Protein AF-A0A3A4X3M4-F1 (afdb_monomer)

Nearest PDB structures (foldseek):
  7p0h-assembly2_B  TM=5.498E-01  e=1.836E-04  synthetic construct
  6gwd-assembly1_H  TM=6.880E-01  e=2.728E-02  synthetic construct
  6hwp-assembly1_A  TM=4.092E-01  e=2.040E-03  synthetic construct
  7q1e-assembly1_D  TM=5.743E-01  e=3.134E-02  synthetic construct
  8tk8-assembly1_A  TM=2.608E-01  e=1.334E+00  Homo sapiens

Solvent-accessible surface area (backbone atoms only — not comparable to full-atom values): 26147 Å² total; per-residue (Å²): 135,62,70,73,59,55,56,54,49,48,48,54,37,38,35,36,8,42,29,38,50,42,49,47,51,50,41,44,76,71,70,49,54,67,44,68,58,30,81,64,49,61,45,54,81,85,54,95,74,70,66,93,76,76,48,59,38,33,28,31,24,50,72,31,67,47,33,31,31,71,44,39,31,70,73,56,61,58,63,40,62,27,22,98,89,36,73,80,45,28,65,58,39,71,58,52,54,82,23,36,36,32,38,24,20,32,45,73,60,86,94,43,74,43,49,49,87,57,62,50,30,35,45,40,38,42,48,61,78,36,47,89,67,39,44,75,49,68,74,44,57,92,90,73,42,84,42,20,47,35,31,44,55,63,41,58,46,86,55,39,30,36,29,70,39,64,59,98,55,37,41,34,31,35,31,79,86,72,51,72,48,77,45,75,36,88,83,31,46,72,62,62,52,61,70,40,73,47,47,34,51,58,32,70,48,27,19,55,48,69,70,68,52,63,70,70,82,43,69,82,38,77,66,59,47,74,76,25,59,77,43,96,43,65,69,47,22,36,54,18,36,64,29,47,73,74,36,77,94,49,58,69,69,59,53,47,52,52,43,58,58,44,57,77,71,54,81,51,69,67,40,40,43,39,34,12,48,30,29,32,74,68,70,34,66,70,16,44,52,44,31,52,46,34,44,77,60,49,95,47,90,55,43,31,53,54,35,46,51,47,34,19,70,63,37,43,74,70,34,46,54,48,30,55,48,50,46,69,38,73,92,40,66,98,38,70,58,21,29,50,18,37,27,17,37,18,62,71,32,59,50,43,57,68,72,34,60,76,31,36,65,43,91,49,63,65,38,23,54,26,25,35,65,16,47,40,69,83,62,51,69,69,47,52,49,54,46,57,48,33,50,71,74,47,54,74,65,33,28,54,38,41,36,55,24,52,43,55,25,63,44,72,66,58,54,54,51,35,52,54,51,25,71,75,33,67,94,62,21,65,53,37,39,53,33,57,21,62,32,63,58,68,62,50,48,67,71,38,66,88,41,76,62,44,75,72,24,50,68,38,34,58,63,26,64,88,63,16,79,62,52,33,74,66,43,47,47,51,50,54,52,57,70,70,59,79,89,128

Secondary structure (DSSP, 8-state):
--HHHHHHHHHHHHHHHHHHHHHHHHHHHHT--EEESSTTTT-----SS----S---SEEETTT--EEEEEEESS--EEEEE-TT-GGGSTTTT--TT-EEEEEEEEEETTEEEE-S--EEEEHHHHHHTGGG-EEEEEPPTTT-S-EEEEE-EE--SS-EEEEEE-SSEEEEEETTS-EEEEE-TTPEE---TT-EE-TTT---EESS-PPB-GGGGTT----HHHHTT-SSHHHHHHHHHHGGG-TTS-HHHHHHHHHHHHTT---HHHHHHHHHHHHHTT-HHHHHHHHHHHHS-SSTTHHHHHHHHHHHH-SHHHHHHHHHHHH-GGGTTSTHHHHHHHIIIIISS--HHHHGGGTT-SSHHHHHHHHHH--TT--HHHHHHHHHHHHHS-HHHHHHHHHHHHHH--HHHHHHHHHHHHH-GGGTHHHHHHHHHS-HHHHHHHHTT-THHHHHHHHHTTSTTT-GGGSHHHHHHHHHHHT----

Sequence (488 aa):
MGYKVDTSFLRFLTMGAMGVKQTIAQLRGIGFIPIELERYCASNKIWSTKVKRLRLPDLLCVRTGVRIEVRAKTDLKIRMSHAERNPVRYWDAGLRSDDLIAFIACHNNGSMVCPAQTAMYFKVGDLQATFETAKLGPPKSASEGAERDLTWPCTVPKQDGVVLSVDGNRICTEFDSGRKQTYSLNGKIAYVSTGDRFTGLESIIAGTVPAPVRPATRLQNTWSPLDLLSSSIDIDRYAATKALPFYEAIPITDRISALESGLDIETDERVSLEMGASLARMNSARGFDTIISKIANPGIDFIPMEGVFILTEIADRQSLMELQRIATAREYFGNEIRPAAVWGIGKAGAKAYDSLIQFLDDHEDDVVLHAIAGFDTDTPNNVIGSLINLLVTGNDRQRGAVCEALRLIDNEYVINQLIQAAEQNPDNASWMIAALGQLSPNSVRNALQNNPLLSRVQPFFHMSKQENWLASDEKITDLRFLISQDII

Structure (mmCIF, N/CA/C/O backbone):
data_AF-A0A3A4X3M4-F1
#
_entry.id   AF-A0A3A4X3M4-F1
#
loop_
_atom_site.group_PDB
_atom_site.id
_atom_site.type_symbol
_atom_site.label_atom_id
_atom_site.label_alt_id
_atom_site.label_comp_id
_atom_site.label_asym_id
_atom_site.label_entity_id
_atom_site.label_seq_id
_atom_site.pdbx_PDB_ins_code
_atom_site.Cartn_x
_atom_site.Cartn_y
_atom_site.Cartn_z
_atom_site.occupancy
_atom_site.B_iso_or_equiv
_atom_site.auth_seq_id
_atom_site.auth_comp_id
_atom_site.auth_asym_id
_atom_site.auth_atom_id
_atom_site.pdbx_PDB_model_num
ATOM 1 N N . MET A 1 1 ? 0.907 24.758 9.704 1.00 33.69 1 MET A N 1
ATOM 2 C CA . MET A 1 1 ? 0.843 24.016 8.425 1.00 33.69 1 MET A CA 1
ATOM 3 C C . MET A 1 1 ? -0.506 24.304 7.793 1.00 33.69 1 MET A C 1
ATOM 5 O O . MET A 1 1 ? -1.495 24.313 8.510 1.00 33.69 1 MET A O 1
ATOM 9 N N . GLY A 1 2 ? -0.546 24.690 6.517 1.00 34.81 2 GLY A N 1
ATOM 10 C CA . GLY A 1 2 ? -1.798 25.060 5.855 1.00 34.81 2 GLY A CA 1
ATOM 11 C C . GLY A 1 2 ? -2.496 23.829 5.282 1.00 34.81 2 GLY A C 1
ATOM 12 O O . GLY A 1 2 ? -1.929 23.179 4.415 1.00 34.81 2 GLY A O 1
ATOM 13 N N . TYR A 1 3 ? -3.739 23.567 5.691 1.00 33.81 3 TYR A N 1
ATOM 14 C CA . TYR A 1 3 ? -4.531 22.384 5.310 1.00 33.81 3 TYR A CA 1
ATOM 15 C C . TYR A 1 3 ? -4.594 22.074 3.796 1.00 33.81 3 TYR A C 1
ATOM 17 O O . TYR A 1 3 ? -4.649 20.910 3.408 1.00 33.81 3 TYR A O 1
ATOM 25 N N . LYS A 1 4 ? -4.533 23.084 2.909 1.00 36.47 4 LYS A N 1
ATOM 26 C CA . LYS A 1 4 ? -4.473 22.868 1.442 1.00 36.47 4 LYS A CA 1
ATOM 27 C C . LYS A 1 4 ? -3.204 22.122 0.992 1.00 36.47 4 LYS A C 1
ATOM 29 O O . LYS A 1 4 ? -3.226 21.409 -0.015 1.00 36.47 4 LYS A O 1
ATOM 34 N N . VAL A 1 5 ? -2.103 22.282 1.725 1.00 48.50 5 VAL A N 1
ATOM 35 C CA . VAL A 1 5 ? -0.829 21.594 1.468 1.00 48.50 5 VAL A CA 1
ATOM 36 C C . VAL A 1 5 ? -0.945 20.110 1.842 1.00 48.50 5 VAL A C 1
ATOM 38 O O . VAL A 1 5 ? -0.447 19.259 1.113 1.00 48.50 5 VAL A O 1
ATOM 41 N N . ASP A 1 6 ? -1.718 19.780 2.878 1.00 58.88 6 ASP A N 1
ATOM 42 C CA . ASP A 1 6 ? -1.860 18.403 3.369 1.00 58.88 6 ASP A CA 1
ATOM 43 C C . ASP A 1 6 ? -2.756 17.544 2.455 1.00 58.88 6 ASP A C 1
ATOM 45 O O . ASP A 1 6 ? -2.423 16.397 2.149 1.00 58.88 6 ASP A O 1
ATOM 49 N N . THR A 1 7 ? -3.851 18.102 1.918 1.00 64.88 7 THR A N 1
ATOM 50 C CA . THR A 1 7 ? -4.727 17.374 0.974 1.00 64.88 7 THR A CA 1
ATOM 51 C C . THR A 1 7 ? -4.048 17.127 -0.376 1.00 64.88 7 THR A C 1
ATOM 53 O O . THR A 1 7 ? -4.194 16.057 -0.970 1.00 64.88 7 THR A O 1
ATOM 56 N N . SER A 1 8 ? -3.286 18.105 -0.877 1.00 68.12 8 SER A N 1
ATOM 57 C CA . SER A 1 8 ? -2.529 17.947 -2.127 1.00 68.12 8 SER A CA 1
ATOM 58 C C . SER A 1 8 ? -1.375 16.953 -1.970 1.00 68.12 8 SER A C 1
ATOM 60 O O . SER A 1 8 ? -1.168 16.122 -2.857 1.00 68.12 8 SER A O 1
ATOM 62 N N . PHE A 1 9 ? -0.699 16.952 -0.819 1.00 75.38 9 PHE A N 1
ATOM 63 C CA . PHE A 1 9 ? 0.318 15.956 -0.493 1.00 75.38 9 PHE A CA 1
ATOM 64 C C . PHE A 1 9 ? -0.254 14.532 -0.410 1.00 75.38 9 PHE A C 1
ATOM 66 O O . PHE A 1 9 ? 0.247 13.629 -1.088 1.00 75.38 9 PHE A O 1
ATOM 73 N N . LEU A 1 10 ? -1.356 14.330 0.324 1.00 79.00 10 LEU A N 1
ATOM 74 C CA . LEU A 1 10 ? -2.034 13.029 0.395 1.00 79.00 10 LEU A CA 1
ATOM 75 C C . LEU A 1 10 ? -2.474 12.538 -0.991 1.00 79.00 10 LEU A C 1
ATOM 77 O O . LEU A 1 10 ? -2.377 11.346 -1.297 1.00 79.00 10 LEU A O 1
ATOM 81 N N . ARG A 1 11 ? -2.911 13.448 -1.866 1.00 81.56 11 ARG A N 1
ATOM 82 C CA . ARG A 1 11 ? -3.250 13.123 -3.256 1.00 81.56 11 ARG A CA 1
ATOM 83 C C . ARG A 1 11 ? -2.039 12.614 -4.039 1.00 81.56 11 ARG A C 1
ATOM 85 O O . ARG A 1 11 ? -2.176 11.637 -4.773 1.00 81.56 11 ARG A O 1
ATOM 92 N N . PHE A 1 12 ? -0.863 13.228 -3.888 1.00 83.56 12 PHE A N 1
ATOM 93 C CA . PHE A 1 12 ? 0.361 12.748 -4.543 1.00 83.56 12 PHE A CA 1
ATOM 94 C C . PHE A 1 12 ? 0.755 11.346 -4.074 1.00 83.56 12 PHE A C 1
ATOM 96 O O . PHE A 1 12 ? 1.090 10.501 -4.906 1.00 83.56 12 PHE A O 1
ATOM 103 N N . LEU A 1 13 ? 0.653 11.074 -2.772 1.00 84.62 13 LEU A N 1
ATOM 104 C CA . LEU A 1 13 ? 0.897 9.737 -2.223 1.00 84.62 13 LEU A CA 1
ATOM 105 C C . LEU A 1 13 ? -0.129 8.721 -2.721 1.00 84.62 13 LEU A C 1
ATOM 107 O O . LEU A 1 13 ? 0.235 7.622 -3.129 1.00 84.62 13 LEU A O 1
ATOM 111 N N . THR A 1 14 ? -1.401 9.115 -2.771 1.00 88.81 14 THR A N 1
ATOM 112 C CA . THR A 1 14 ? -2.480 8.277 -3.307 1.00 88.81 14 THR A CA 1
ATOM 113 C C . THR A 1 14 ? -2.244 7.943 -4.779 1.00 88.81 14 THR A C 1
ATOM 115 O O . THR A 1 14 ? -2.437 6.799 -5.173 1.00 88.81 14 THR A O 1
ATOM 118 N N . MET A 1 15 ? -1.749 8.885 -5.590 1.00 90.75 15 MET A N 1
ATOM 119 C CA . MET A 1 15 ? -1.338 8.596 -6.971 1.00 90.75 15 MET A CA 1
ATOM 120 C C . MET A 1 15 ? -0.221 7.565 -7.055 1.00 90.75 15 MET A C 1
ATOM 122 O O . MET A 1 15 ? -0.344 6.638 -7.853 1.00 90.75 15 MET A O 1
ATOM 126 N N . GLY A 1 16 ? 0.826 7.698 -6.238 1.00 92.19 16 GLY A N 1
ATOM 127 C CA . GLY A 1 16 ? 1.895 6.699 -6.153 1.00 92.19 16 GLY A CA 1
ATOM 128 C C . GLY A 1 16 ? 1.342 5.314 -5.819 1.00 92.19 16 GLY A C 1
ATOM 129 O O . GLY A 1 16 ? 1.509 4.377 -6.597 1.00 92.19 16 GLY A O 1
ATOM 130 N N . ALA A 1 17 ? 0.587 5.227 -4.724 1.00 92.94 17 ALA A N 1
ATOM 131 C CA . ALA A 1 17 ? -0.014 3.992 -4.238 1.00 92.94 17 ALA A CA 1
ATOM 132 C C . ALA A 1 17 ? -0.924 3.322 -5.281 1.00 92.94 17 ALA A C 1
ATOM 134 O O . ALA A 1 17 ? -0.808 2.125 -5.541 1.00 92.94 17 ALA A O 1
ATOM 135 N N . MET A 1 18 ? -1.812 4.089 -5.921 1.00 94.94 18 MET A N 1
ATOM 136 C CA . MET A 1 18 ? -2.719 3.563 -6.944 1.00 94.94 18 MET A CA 1
ATOM 137 C C . MET A 1 18 ? -1.974 3.111 -8.203 1.00 94.94 18 MET A C 1
ATOM 139 O O . MET A 1 18 ? -2.304 2.063 -8.759 1.00 94.94 18 MET A O 1
ATOM 143 N N . GLY A 1 19 ? -0.940 3.845 -8.623 1.00 96.38 19 GLY A N 1
ATOM 144 C CA . GLY A 1 19 ? -0.091 3.430 -9.738 1.00 96.38 19 GLY A CA 1
ATOM 145 C C . GLY A 1 19 ? 0.652 2.122 -9.457 1.00 96.38 19 GLY A C 1
ATOM 146 O O . GLY A 1 19 ? 0.715 1.255 -10.331 1.00 96.38 19 GLY A O 1
ATOM 147 N N . VAL A 1 20 ? 1.149 1.934 -8.229 1.00 97.62 20 VAL A N 1
ATOM 148 C CA . VAL A 1 20 ? 1.769 0.672 -7.792 1.00 97.62 20 VAL A CA 1
ATOM 149 C C . VAL A 1 20 ? 0.753 -0.472 -7.824 1.00 97.62 20 VAL A C 1
ATOM 151 O O . VAL A 1 20 ? 1.032 -1.506 -8.432 1.00 97.62 20 VAL A O 1
ATOM 154 N N . LYS A 1 21 ? -0.448 -0.285 -7.254 1.00 97.31 21 LYS A N 1
ATOM 155 C CA . LYS A 1 21 ? -1.518 -1.306 -7.273 1.00 97.31 21 LYS A CA 1
ATOM 156 C C . LYS A 1 21 ? -1.883 -1.735 -8.692 1.00 97.31 21 LYS A C 1
ATOM 158 O O . LYS A 1 21 ? -1.986 -2.931 -8.963 1.00 97.31 21 LYS A O 1
ATOM 163 N N . GLN A 1 22 ? -2.036 -0.776 -9.601 1.00 97.81 22 GLN A N 1
ATOM 164 C CA . GLN A 1 22 ? -2.358 -1.069 -10.994 1.00 97.81 22 GLN A CA 1
ATOM 165 C C . GLN A 1 22 ? -1.202 -1.766 -11.719 1.00 97.81 22 GLN A C 1
ATOM 167 O O . GLN A 1 22 ? -1.428 -2.721 -12.459 1.00 97.81 22 GLN A O 1
ATOM 172 N N . THR A 1 23 ? 0.043 -1.363 -11.455 1.00 98.38 23 THR A N 1
ATOM 173 C CA . THR A 1 23 ? 1.233 -2.032 -12.005 1.00 98.38 23 THR A CA 1
ATOM 174 C C . THR A 1 23 ? 1.327 -3.482 -11.515 1.00 98.38 23 THR A C 1
ATOM 176 O O . THR A 1 23 ? 1.588 -4.383 -12.312 1.00 98.38 23 THR A O 1
ATOM 179 N N . ILE A 1 24 ? 1.050 -3.740 -10.231 1.00 98.44 24 ILE A N 1
ATOM 180 C CA . ILE A 1 24 ? 0.940 -5.098 -9.673 1.00 98.44 24 ILE A CA 1
ATOM 181 C C . ILE A 1 24 ? -0.137 -5.901 -10.414 1.00 98.44 24 ILE A C 1
ATOM 183 O O . ILE A 1 24 ? 0.122 -7.038 -10.811 1.00 98.44 24 ILE A O 1
ATOM 187 N N . ALA A 1 25 ? -1.328 -5.326 -10.617 1.00 98.19 25 ALA A N 1
ATOM 188 C CA . ALA A 1 25 ? -2.427 -5.990 -11.317 1.00 98.19 25 ALA A CA 1
ATOM 189 C C . ALA A 1 25 ? -2.052 -6.344 -12.767 1.00 98.19 25 ALA A C 1
ATOM 191 O O . ALA A 1 25 ? -2.249 -7.485 -13.188 1.00 98.19 25 ALA A O 1
ATOM 192 N N . GLN A 1 26 ? -1.428 -5.413 -13.494 1.00 97.75 26 GLN A N 1
ATOM 193 C CA . GLN A 1 26 ? -0.930 -5.633 -14.853 1.00 97.75 26 GLN A CA 1
ATOM 194 C C . GLN A 1 26 ? 0.111 -6.762 -14.905 1.00 97.75 26 GLN A C 1
ATOM 196 O O . GLN A 1 26 ? 0.003 -7.668 -15.730 1.00 97.75 26 GLN A O 1
ATOM 201 N N . LEU A 1 27 ? 1.105 -6.743 -14.012 1.00 98.25 27 LEU A N 1
ATOM 202 C CA . LEU A 1 27 ? 2.156 -7.764 -13.954 1.00 98.25 27 LEU A CA 1
ATOM 203 C C . LEU A 1 27 ? 1.594 -9.153 -13.624 1.00 98.25 27 LEU A C 1
ATOM 205 O O . LEU A 1 27 ? 1.989 -10.134 -14.258 1.00 98.25 27 LEU A O 1
ATOM 209 N N . ARG A 1 28 ? 0.642 -9.242 -12.686 1.00 98.00 28 ARG A N 1
ATOM 210 C CA . ARG A 1 28 ? -0.073 -10.493 -12.380 1.00 98.00 28 ARG A CA 1
ATOM 211 C C . ARG A 1 28 ? -0.850 -11.005 -13.590 1.00 98.00 28 ARG A C 1
ATOM 213 O O . ARG A 1 28 ? -0.758 -12.189 -13.893 1.00 98.00 28 ARG A O 1
ATOM 220 N N . GLY A 1 29 ? -1.532 -10.118 -14.318 1.00 97.69 29 GLY A N 1
ATOM 221 C CA . GLY A 1 29 ? -2.231 -10.464 -15.561 1.00 97.69 29 GLY A CA 1
ATOM 222 C C . GLY A 1 29 ? -1.311 -11.016 -16.659 1.00 97.69 29 GLY A C 1
ATOM 223 O O . GLY A 1 29 ? -1.751 -11.813 -17.480 1.00 97.69 29 GLY A O 1
ATOM 224 N N . ILE A 1 30 ? -0.027 -10.641 -16.651 1.00 97.19 30 ILE A N 1
ATOM 225 C CA . ILE A 1 30 ? 1.003 -11.163 -17.568 1.00 97.19 30 ILE A CA 1
ATOM 226 C C . ILE A 1 30 ? 1.584 -12.509 -17.083 1.00 97.19 30 ILE A C 1
ATOM 228 O O . ILE A 1 30 ? 2.144 -13.253 -17.885 1.00 97.19 30 ILE A O 1
ATOM 232 N N . GLY A 1 31 ? 1.450 -12.846 -15.796 1.00 97.44 31 GLY A N 1
ATOM 233 C CA . GLY A 1 31 ? 1.959 -14.090 -15.201 1.00 97.44 31 GLY A CA 1
ATOM 234 C C . GLY A 1 31 ? 3.137 -13.917 -14.234 1.00 97.44 31 GLY A C 1
ATOM 235 O O . GLY A 1 31 ? 3.741 -14.909 -13.820 1.00 97.44 31 GLY A O 1
ATOM 236 N N . PHE A 1 32 ? 3.483 -12.683 -13.854 1.00 97.94 32 PHE A N 1
ATOM 237 C CA . PHE A 1 32 ? 4.465 -12.435 -12.795 1.00 97.94 32 PHE A CA 1
ATOM 238 C C . PHE A 1 32 ? 3.869 -12.635 -11.396 1.00 97.94 32 PHE A C 1
ATOM 240 O O . PHE A 1 32 ? 2.664 -12.514 -11.181 1.00 97.94 32 PHE A O 1
ATOM 247 N N . ILE A 1 33 ? 4.755 -12.839 -10.418 1.00 96.75 33 ILE A N 1
ATOM 248 C CA . ILE A 1 33 ? 4.436 -12.827 -8.984 1.00 96.75 33 ILE A CA 1
ATOM 249 C C . ILE A 1 33 ? 5.154 -11.625 -8.350 1.00 96.75 33 ILE A C 1
ATOM 251 O O . ILE A 1 33 ? 6.277 -11.775 -7.860 1.00 96.75 33 ILE A O 1
ATOM 255 N N . PRO A 1 34 ? 4.580 -10.410 -8.442 1.00 97.94 34 PRO A N 1
ATOM 256 C CA . PRO A 1 34 ? 5.159 -9.223 -7.832 1.00 97.94 34 PRO A CA 1
ATOM 257 C C . PRO A 1 34 ? 4.868 -9.173 -6.327 1.00 97.94 34 PRO A C 1
ATOM 259 O O . PRO A 1 34 ? 3.741 -9.428 -5.890 1.00 97.94 34 PRO A O 1
ATOM 262 N N . ILE A 1 35 ? 5.878 -8.769 -5.564 1.00 97.50 35 ILE A N 1
ATOM 263 C CA . ILE A 1 35 ? 5.780 -8.358 -4.162 1.00 97.50 35 ILE A CA 1
ATOM 264 C C . ILE A 1 35 ? 6.291 -6.922 -4.017 1.00 97.50 35 ILE A C 1
ATOM 266 O O . ILE A 1 35 ? 7.082 -6.453 -4.839 1.00 97.50 35 ILE A O 1
ATOM 270 N N . GLU A 1 36 ? 5.855 -6.228 -2.969 1.00 96.75 36 GLU A N 1
ATOM 271 C CA . GLU A 1 36 ? 6.432 -4.937 -2.602 1.00 96.75 36 GLU A CA 1
ATOM 272 C C . GLU A 1 36 ? 7.867 -5.142 -2.110 1.00 96.75 36 GLU A C 1
ATOM 274 O O . GLU A 1 36 ? 8.101 -5.738 -1.053 1.00 96.75 36 GLU A O 1
ATOM 279 N N . LEU A 1 37 ? 8.841 -4.644 -2.867 1.00 95.94 37 LEU A N 1
ATOM 280 C CA . LEU A 1 37 ? 10.221 -4.599 -2.413 1.00 95.94 37 LEU A CA 1
ATOM 281 C C . LEU A 1 37 ? 10.367 -3.464 -1.399 1.00 95.94 37 LEU A C 1
ATOM 283 O O . LEU A 1 37 ? 10.745 -3.716 -0.252 1.00 95.94 37 LEU A O 1
ATOM 287 N N . GLU A 1 38 ? 9.940 -2.251 -1.752 1.00 92.75 38 GLU A N 1
ATOM 288 C CA . GLU A 1 38 ? 9.748 -1.187 -0.771 1.00 92.75 38 GLU A CA 1
ATOM 289 C C . GLU A 1 38 ? 8.422 -1.378 -0.024 1.00 92.75 38 GLU A C 1
ATOM 291 O O . GLU A 1 38 ? 7.334 -1.266 -0.586 1.00 92.75 38 GLU A O 1
ATOM 296 N N . ARG A 1 39 ? 8.528 -1.664 1.275 1.00 91.62 39 ARG A N 1
ATOM 29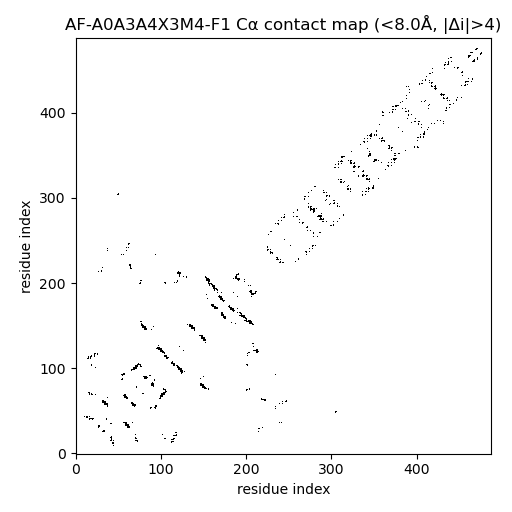7 C CA . ARG A 1 39 ? 7.400 -1.937 2.167 1.00 91.62 39 ARG A CA 1
ATOM 298 C C . ARG A 1 39 ? 6.361 -0.811 2.147 1.00 91.62 39 ARG A C 1
ATOM 300 O O . ARG A 1 39 ? 6.690 0.335 2.466 1.00 91.62 39 ARG A O 1
ATOM 307 N N . TYR A 1 40 ? 5.105 -1.142 1.866 1.00 89.75 40 TYR A N 1
ATOM 308 C CA . TYR A 1 40 ? 3.969 -0.228 1.730 1.00 89.75 40 TYR A CA 1
ATOM 309 C C . TYR A 1 40 ? 4.098 0.816 0.613 1.00 89.75 40 TYR A C 1
ATOM 311 O O . TYR A 1 40 ? 3.522 1.901 0.726 1.00 89.75 40 TYR A O 1
ATOM 319 N N . CYS A 1 41 ? 4.808 0.514 -0.478 1.00 91.38 41 CYS A N 1
ATOM 320 C CA . CYS A 1 41 ? 4.799 1.373 -1.669 1.00 91.38 41 CYS A CA 1
ATOM 321 C C . CYS A 1 41 ? 3.398 1.495 -2.309 1.00 91.38 41 CYS A C 1
ATOM 323 O O . CYS A 1 41 ? 3.110 2.507 -2.950 1.00 91.38 41 CYS A O 1
ATOM 325 N N . ALA A 1 42 ? 2.487 0.541 -2.074 1.00 92.31 42 ALA A N 1
ATOM 326 C CA . ALA A 1 42 ? 1.079 0.616 -2.472 1.00 92.31 42 ALA A CA 1
ATOM 327 C C . ALA A 1 42 ? 0.155 1.254 -1.409 1.00 92.31 42 ALA A C 1
ATOM 329 O O . ALA A 1 42 ? -1.073 1.192 -1.547 1.00 92.31 42 ALA A O 1
ATOM 330 N N . SER A 1 43 ? 0.700 1.859 -0.348 1.00 90.00 43 SER A N 1
ATOM 331 C CA . SER A 1 43 ? -0.069 2.554 0.693 1.00 90.00 43 SER A CA 1
ATOM 332 C C . SER A 1 43 ? 0.079 4.069 0.589 1.00 90.00 43 SER A C 1
ATOM 334 O O . SER A 1 43 ? 1.141 4.588 0.257 1.00 90.00 43 SER A O 1
ATOM 336 N N . ASN A 1 44 ? -0.988 4.795 0.920 1.00 86.19 44 ASN A N 1
ATOM 337 C CA . ASN A 1 44 ? -0.980 6.252 1.060 1.00 86.19 44 ASN A CA 1
ATOM 338 C C . ASN A 1 44 ? -0.997 6.706 2.531 1.00 86.19 44 ASN A C 1
ATOM 340 O O . ASN A 1 44 ? -1.147 7.900 2.796 1.00 86.19 44 ASN A O 1
ATOM 344 N N . LYS A 1 45 ? -0.852 5.775 3.487 1.00 86.19 45 LYS A N 1
ATOM 345 C CA . LYS A 1 45 ? -0.755 6.099 4.912 1.00 86.19 45 LYS A CA 1
ATOM 346 C C . LYS A 1 45 ? 0.568 6.816 5.190 1.00 86.19 45 LYS A C 1
ATOM 348 O O . LYS A 1 45 ? 1.642 6.291 4.904 1.00 86.19 45 LYS A O 1
ATOM 353 N N . ILE A 1 46 ? 0.465 8.014 5.758 1.00 81.38 46 ILE A N 1
ATOM 354 C CA . ILE A 1 46 ? 1.604 8.835 6.168 1.00 81.38 46 ILE A CA 1
ATOM 355 C C . ILE A 1 46 ? 1.978 8.468 7.600 1.00 81.38 46 ILE A C 1
ATOM 357 O O . ILE A 1 46 ? 1.098 8.388 8.459 1.00 81.38 46 ILE A O 1
ATOM 361 N N . TRP A 1 47 ? 3.277 8.292 7.822 1.00 83.69 47 TRP A N 1
ATOM 362 C CA . TRP A 1 47 ? 3.887 8.201 9.140 1.00 83.69 47 TRP A CA 1
ATOM 363 C C . TRP A 1 47 ? 5.043 9.196 9.194 1.00 83.69 47 TRP A C 1
ATOM 365 O O . TRP A 1 47 ? 5.852 9.244 8.263 1.00 83.69 47 TRP A O 1
ATOM 375 N N . SER A 1 48 ? 5.124 9.990 10.254 1.00 77.94 48 SER A N 1
ATOM 376 C CA . SER A 1 48 ? 6.189 10.985 10.438 1.00 77.94 48 SER A CA 1
ATOM 377 C C . SER A 1 48 ? 7.578 10.344 10.579 1.00 77.94 48 SER A C 1
ATOM 379 O O . SER A 1 48 ? 8.575 10.871 10.082 1.00 77.94 48 SER A O 1
ATOM 381 N N . THR A 1 49 ? 7.628 9.168 11.201 1.00 76.88 49 THR A N 1
ATOM 382 C CA . THR A 1 49 ? 8.840 8.393 11.493 1.00 76.88 49 THR A CA 1
ATOM 383 C C . THR A 1 49 ? 9.254 7.480 10.336 1.00 76.88 49 THR A C 1
ATOM 385 O O . THR A 1 49 ? 10.436 7.148 10.199 1.00 76.88 49 THR A O 1
ATOM 388 N N . LYS A 1 50 ? 8.322 7.125 9.436 1.00 74.25 50 LYS A N 1
ATOM 389 C CA . LYS A 1 50 ? 8.626 6.333 8.236 1.00 74.25 50 LYS A CA 1
ATOM 390 C C . LYS A 1 50 ? 9.173 7.223 7.122 1.00 74.25 50 LYS A C 1
ATOM 392 O O . LYS A 1 50 ? 8.441 7.753 6.288 1.00 74.25 50 LYS A O 1
ATOM 397 N N . VAL A 1 51 ? 10.494 7.330 7.055 1.00 63.84 51 VAL A N 1
ATOM 398 C CA . VAL A 1 51 ? 11.183 8.053 5.977 1.00 63.84 51 VAL A CA 1
ATOM 399 C C . VAL A 1 51 ? 11.774 7.061 4.975 1.00 63.84 51 VAL A C 1
ATOM 401 O O . VAL A 1 51 ? 12.444 6.110 5.368 1.00 63.84 51 VAL A O 1
ATOM 404 N N . LYS A 1 52 ? 11.614 7.304 3.664 1.00 65.25 52 LYS A N 1
ATOM 405 C CA . LYS A 1 52 ? 12.332 6.543 2.622 1.00 65.25 52 LYS A CA 1
ATOM 406 C C . LYS A 1 52 ? 13.851 6.760 2.768 1.00 65.25 52 LYS A C 1
ATOM 408 O O . LYS A 1 52 ? 14.347 7.835 2.402 1.00 65.25 52 LYS A O 1
ATOM 413 N N . ARG A 1 53 ? 14.571 5.780 3.340 1.00 66.69 53 ARG A N 1
ATOM 414 C CA . ARG A 1 53 ? 16.030 5.834 3.610 1.00 66.69 53 ARG A CA 1
ATOM 415 C C . ARG A 1 53 ? 16.871 5.117 2.553 1.00 66.69 53 ARG A C 1
ATOM 417 O O . ARG A 1 53 ? 17.727 5.747 1.946 1.00 66.69 53 ARG A O 1
ATOM 424 N N . LEU A 1 54 ? 16.601 3.833 2.314 1.00 65.38 54 LEU A N 1
ATOM 425 C CA . LEU A 1 54 ? 17.196 3.080 1.205 1.00 65.38 54 LEU A CA 1
ATOM 426 C C . LEU A 1 54 ? 16.354 3.354 -0.041 1.00 65.38 54 LEU A C 1
ATOM 428 O O . LEU A 1 54 ? 15.136 3.161 0.002 1.00 65.38 54 LEU A O 1
ATOM 432 N N . ARG A 1 55 ? 16.976 3.818 -1.125 1.00 79.56 55 ARG A N 1
ATOM 433 C CA . ARG A 1 55 ? 16.279 4.005 -2.397 1.00 79.56 55 ARG A CA 1
ATOM 434 C C . ARG A 1 55 ? 16.169 2.643 -3.074 1.00 79.56 55 ARG A C 1
ATOM 436 O O . ARG A 1 55 ? 17.116 2.156 -3.677 1.00 79.56 55 ARG A O 1
ATOM 443 N N . LEU A 1 56 ? 15.038 1.996 -2.839 1.00 89.12 56 LEU A N 1
ATOM 444 C CA . LEU A 1 56 ? 14.698 0.687 -3.372 1.00 89.12 56 LEU A CA 1
ATOM 445 C C . LEU A 1 56 ? 13.753 0.863 -4.559 1.00 89.12 56 LEU A C 1
ATOM 447 O O . LEU A 1 56 ? 12.939 1.783 -4.518 1.00 89.12 56 LEU A O 1
ATOM 451 N N . PRO A 1 57 ? 13.806 -0.027 -5.561 1.00 95.06 57 PRO A N 1
ATOM 452 C CA . PRO A 1 57 ? 12.670 -0.216 -6.448 1.00 95.06 57 PRO A CA 1
ATOM 453 C C . PRO A 1 57 ? 11.413 -0.540 -5.629 1.00 95.06 57 PRO A C 1
ATOM 455 O O . PRO A 1 57 ? 11.488 -1.302 -4.661 1.00 95.06 57 PRO A O 1
ATOM 458 N N . ASP A 1 58 ? 10.263 -0.015 -6.040 1.00 96.62 58 ASP A N 1
ATOM 459 C CA . ASP A 1 58 ? 8.982 -0.309 -5.386 1.00 96.62 58 ASP A CA 1
ATOM 460 C C . ASP A 1 58 ? 8.657 -1.820 -5.366 1.00 96.62 58 ASP A C 1
ATOM 462 O O . ASP A 1 58 ? 8.225 -2.352 -4.342 1.00 96.62 58 ASP A O 1
ATOM 466 N N . LEU A 1 59 ? 8.890 -2.540 -6.471 1.00 98.31 59 LEU A N 1
ATOM 467 C CA . LEU A 1 59 ? 8.445 -3.927 -6.667 1.00 98.31 59 LEU A CA 1
ATOM 468 C C . LEU A 1 59 ? 9.586 -4.899 -6.994 1.00 98.31 59 LEU A C 1
ATOM 470 O O . LEU A 1 59 ? 10.566 -4.539 -7.648 1.00 98.31 59 LEU A O 1
ATOM 474 N N . LEU A 1 60 ? 9.388 -6.170 -6.632 1.00 98.38 60 LEU A N 1
ATOM 475 C CA . LEU A 1 60 ? 10.210 -7.313 -7.041 1.00 98.38 60 LEU A CA 1
ATOM 476 C C . LEU A 1 60 ? 9.323 -8.441 -7.580 1.00 98.38 60 LEU A C 1
ATOM 478 O O . LEU A 1 60 ? 8.399 -8.893 -6.909 1.00 98.38 60 LEU A O 1
ATOM 482 N N . CYS A 1 61 ? 9.623 -8.937 -8.778 1.00 98.19 61 CYS A N 1
ATOM 483 C CA . CYS A 1 61 ? 9.000 -10.132 -9.339 1.00 98.19 61 CYS A CA 1
ATOM 484 C C . CYS A 1 61 ? 9.765 -11.379 -8.884 1.00 98.19 61 CYS A C 1
ATOM 486 O O . CYS A 1 61 ? 10.832 -11.688 -9.414 1.00 98.19 61 CYS A O 1
ATOM 488 N N . VAL A 1 62 ? 9.202 -12.113 -7.922 1.00 97.06 62 VAL A N 1
ATOM 489 C CA . VAL A 1 62 ? 9.888 -13.178 -7.167 1.00 97.06 62 VAL A CA 1
ATOM 490 C C . VAL A 1 62 ? 10.532 -14.231 -8.069 1.00 97.06 62 VAL A C 1
ATOM 492 O O . VAL A 1 62 ? 11.686 -14.588 -7.866 1.00 97.06 62 VAL A O 1
ATOM 495 N N . ARG A 1 63 ? 9.822 -14.712 -9.095 1.00 94.69 63 ARG A N 1
ATOM 496 C CA . ARG A 1 63 ? 10.314 -15.798 -9.963 1.00 94.69 63 ARG A CA 1
ATOM 497 C C . ARG A 1 63 ? 11.458 -15.385 -10.888 1.00 94.69 63 ARG A C 1
ATOM 499 O O . ARG A 1 63 ? 12.274 -16.224 -11.239 1.00 94.69 63 ARG A O 1
ATOM 506 N N . THR A 1 64 ? 11.501 -14.119 -11.291 1.00 96.56 64 THR A N 1
ATOM 507 C CA . THR A 1 64 ? 12.374 -13.648 -12.377 1.00 96.56 64 THR A CA 1
ATOM 508 C C . THR A 1 64 ? 13.476 -12.705 -11.910 1.00 96.56 64 THR A C 1
ATOM 510 O O . THR A 1 64 ? 14.372 -12.388 -12.689 1.00 96.56 64 THR A O 1
ATOM 513 N N . GLY A 1 65 ? 13.390 -12.204 -10.675 1.00 96.69 65 GLY A N 1
ATOM 514 C CA . GLY A 1 65 ? 14.340 -11.244 -10.112 1.00 96.69 65 GLY A CA 1
ATOM 515 C C . GLY A 1 65 ? 14.199 -9.830 -10.666 1.00 96.69 65 GLY A C 1
ATOM 516 O O . GLY A 1 65 ? 14.981 -8.952 -10.310 1.00 96.69 65 GLY A O 1
ATOM 517 N N . VAL A 1 66 ? 13.209 -9.587 -11.532 1.00 97.56 66 VAL A N 1
ATOM 518 C CA . VAL A 1 66 ? 12.970 -8.270 -12.130 1.00 97.56 66 VAL A CA 1
ATOM 519 C C . VAL A 1 66 ? 12.480 -7.314 -11.052 1.00 97.56 66 VAL A C 1
ATOM 521 O O . VAL A 1 66 ? 11.443 -7.559 -10.430 1.00 97.56 66 VAL A O 1
ATOM 524 N N . ARG A 1 67 ? 13.199 -6.207 -10.862 1.00 98.06 67 ARG A N 1
ATOM 525 C CA . ARG A 1 67 ? 12.800 -5.126 -9.958 1.00 98.06 67 ARG A CA 1
ATOM 526 C C . ARG A 1 67 ? 12.239 -3.961 -10.753 1.00 98.06 67 ARG A C 1
ATOM 528 O O . ARG A 1 67 ? 12.670 -3.710 -11.882 1.00 98.06 67 ARG A O 1
ATOM 535 N N . ILE A 1 68 ? 11.240 -3.296 -10.187 1.00 98.38 68 ILE A N 1
ATOM 536 C CA . ILE A 1 68 ? 10.468 -2.281 -10.900 1.00 98.38 68 ILE A CA 1
ATOM 537 C C . ILE A 1 68 ? 10.237 -1.083 -9.988 1.00 98.38 68 ILE A C 1
ATOM 539 O O . ILE A 1 68 ? 9.652 -1.230 -8.919 1.00 98.38 68 ILE A O 1
ATOM 543 N N . GLU A 1 69 ? 10.660 0.094 -10.437 1.00 97.62 69 GLU A N 1
ATOM 544 C CA . GLU A 1 69 ? 10.288 1.375 -9.832 1.00 97.62 69 GLU A CA 1
ATOM 545 C C . GLU A 1 69 ? 9.033 1.917 -10.516 1.00 97.62 69 GLU A C 1
ATOM 547 O O . GLU A 1 69 ? 8.973 1.974 -11.748 1.00 97.62 69 GLU A O 1
ATOM 552 N N . VAL A 1 70 ? 8.036 2.357 -9.751 1.00 97.44 70 VAL A N 1
ATOM 553 C CA . VAL A 1 70 ? 6.781 2.874 -10.303 1.00 97.44 70 VAL A CA 1
ATOM 554 C C . VAL A 1 70 ? 6.757 4.401 -10.245 1.00 97.44 70 VAL A C 1
ATOM 556 O O . VAL A 1 70 ? 7.057 5.057 -9.245 1.00 97.44 70 VAL A O 1
ATOM 559 N N . ARG A 1 71 ? 6.374 5.013 -11.365 1.00 96.56 71 ARG A N 1
ATOM 560 C CA . ARG A 1 71 ? 6.256 6.463 -11.529 1.00 96.56 71 ARG A CA 1
ATOM 561 C C . ARG A 1 71 ? 4.859 6.818 -12.007 1.00 96.56 71 ARG A C 1
ATOM 563 O O . ARG A 1 71 ? 4.574 6.843 -13.200 1.00 96.56 71 ARG A O 1
ATOM 570 N N . ALA A 1 72 ? 4.007 7.132 -11.036 1.00 94.81 72 ALA A N 1
ATOM 571 C CA . ALA A 1 72 ? 2.623 7.526 -11.247 1.00 94.81 72 ALA A CA 1
ATOM 572 C C . ALA A 1 72 ? 2.461 9.053 -11.222 1.00 94.81 72 ALA A C 1
ATOM 574 O O . ALA A 1 72 ? 2.824 9.701 -10.231 1.00 94.81 72 ALA A O 1
ATOM 575 N N . LYS A 1 73 ? 1.946 9.647 -12.307 1.00 91.50 73 LYS A N 1
ATOM 576 C CA . LYS A 1 73 ? 1.780 11.109 -12.448 1.00 91.50 73 LYS A CA 1
ATOM 577 C C . LYS A 1 73 ? 0.551 11.464 -13.285 1.00 91.50 73 LYS A C 1
ATOM 579 O O . LYS A 1 73 ? 0.164 10.710 -14.163 1.00 91.50 73 LYS A O 1
ATOM 584 N N . THR A 1 74 ? -0.016 12.650 -13.060 1.00 91.12 74 THR A N 1
ATOM 585 C CA . THR A 1 74 ? -1.081 13.208 -13.917 1.00 91.12 74 THR A CA 1
ATOM 586 C C . THR A 1 74 ? -0.602 13.567 -15.318 1.00 91.12 74 THR A C 1
ATOM 588 O O . THR A 1 74 ? -1.328 13.412 -16.290 1.00 91.12 74 THR A O 1
ATOM 591 N N . ASP A 1 75 ? 0.628 14.058 -15.416 1.00 92.38 75 ASP A N 1
ATOM 592 C CA . ASP A 1 75 ? 1.299 14.404 -16.664 1.00 92.38 75 ASP A CA 1
ATOM 593 C C . ASP A 1 75 ? 2.281 13.280 -17.008 1.00 92.38 75 ASP A C 1
ATOM 595 O O . ASP A 1 75 ? 3.399 13.245 -16.481 1.00 92.38 75 ASP A O 1
ATOM 599 N N . LEU A 1 76 ? 1.837 12.328 -17.836 1.00 96.00 76 LEU A N 1
ATOM 600 C CA . LEU A 1 76 ? 2.650 11.183 -18.237 1.00 96.00 76 LEU A CA 1
ATOM 601 C C . LEU A 1 76 ? 3.873 11.649 -19.025 1.00 96.00 76 LEU A C 1
ATOM 603 O O . LEU A 1 76 ? 3.759 12.202 -20.117 1.00 96.00 76 LEU A O 1
ATOM 607 N N . LYS A 1 77 ? 5.057 11.391 -18.471 1.00 96.50 77 LYS A N 1
ATOM 608 C CA . LYS A 1 77 ? 6.364 11.675 -19.071 1.00 96.50 77 LYS A CA 1
ATOM 609 C C . LYS A 1 77 ? 7.383 10.661 -18.568 1.00 96.50 77 LYS A C 1
ATOM 611 O O . LYS A 1 77 ? 7.225 10.110 -17.482 1.00 96.50 77 LYS A O 1
ATOM 616 N N . ILE A 1 78 ? 8.480 10.507 -19.304 1.00 97.75 78 ILE A N 1
ATOM 617 C CA . ILE A 1 78 ? 9.673 9.803 -18.821 1.00 97.75 78 ILE A CA 1
ATOM 618 C C . ILE A 1 78 ? 10.420 10.751 -17.873 1.00 97.75 78 ILE A C 1
ATOM 620 O O . ILE A 1 78 ? 11.224 11.576 -18.313 1.00 97.75 78 ILE A O 1
ATOM 624 N N . ARG A 1 79 ? 10.084 10.712 -16.578 1.00 95.50 79 ARG A N 1
ATOM 625 C CA . ARG A 1 79 ? 10.574 11.667 -15.570 1.00 95.50 79 ARG A CA 1
ATOM 626 C C . ARG A 1 79 ? 10.953 10.996 -14.251 1.00 95.50 79 ARG A C 1
ATOM 628 O O . ARG A 1 79 ? 10.150 10.274 -13.667 1.00 95.50 79 ARG A O 1
ATOM 635 N N . MET A 1 80 ? 12.118 11.353 -13.721 1.00 94.44 80 MET A N 1
ATOM 636 C CA . MET A 1 80 ? 12.622 10.896 -12.424 1.00 94.44 80 MET A CA 1
ATOM 637 C C . MET A 1 80 ? 12.937 12.080 -11.503 1.00 94.44 80 MET A C 1
ATOM 639 O O . MET A 1 80 ? 13.324 13.150 -11.967 1.00 94.44 80 MET A O 1
ATOM 643 N N . SER A 1 81 ? 12.795 11.888 -10.189 1.00 90.25 81 SER A N 1
ATOM 644 C CA . SER A 1 81 ? 13.338 12.833 -9.205 1.00 90.25 81 SER A CA 1
ATOM 645 C C . SER A 1 81 ? 14.858 12.696 -9.126 1.00 90.25 81 SER A C 1
ATOM 647 O O . SER A 1 81 ? 15.354 11.578 -8.965 1.00 90.25 81 SER A O 1
ATOM 649 N N . HIS A 1 82 ? 15.577 13.815 -9.178 1.00 91.00 82 HIS A N 1
ATOM 650 C CA . HIS A 1 82 ? 17.034 13.857 -9.247 1.00 91.00 82 HIS A CA 1
ATOM 651 C C . HIS A 1 82 ? 17.634 14.935 -8.336 1.00 91.00 82 HIS A C 1
ATOM 653 O O . HIS A 1 82 ? 17.175 16.077 -8.341 1.00 91.00 82 HIS A O 1
ATOM 659 N N . ALA A 1 83 ? 18.700 14.601 -7.610 1.00 88.38 83 ALA A N 1
ATOM 660 C CA . ALA A 1 83 ? 19.526 15.565 -6.891 1.00 88.38 83 ALA A CA 1
ATOM 661 C C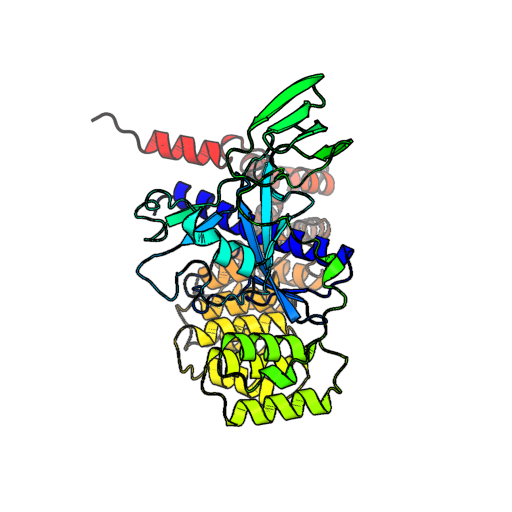 . ALA A 1 83 ? 21.006 15.406 -7.271 1.00 88.38 83 ALA A C 1
ATOM 663 O O . ALA A 1 83 ? 21.672 14.474 -6.828 1.00 88.38 83 ALA A O 1
ATOM 664 N N . GLU A 1 84 ? 21.536 16.359 -8.042 1.00 85.62 84 GLU A N 1
ATOM 665 C CA . GLU A 1 84 ? 22.904 16.318 -8.593 1.00 85.62 84 GLU A CA 1
ATOM 666 C C . GLU A 1 84 ? 23.990 16.178 -7.512 1.00 85.62 84 GLU A C 1
ATOM 668 O O . GLU A 1 84 ? 25.017 15.545 -7.732 1.00 85.62 84 GLU A O 1
ATOM 673 N N . ARG A 1 85 ? 23.767 16.767 -6.330 1.00 85.75 85 ARG A N 1
ATOM 674 C CA . ARG A 1 85 ? 24.757 16.850 -5.239 1.00 85.75 85 ARG A CA 1
ATOM 675 C C . ARG A 1 85 ? 24.494 15.889 -4.080 1.00 85.75 85 ARG A C 1
ATOM 677 O O . ARG A 1 85 ? 25.145 15.999 -3.046 1.00 85.75 85 ARG A O 1
ATOM 684 N N . ASN A 1 86 ? 23.525 14.986 -4.212 1.00 85.19 86 ASN A N 1
ATOM 685 C CA . ASN A 1 86 ? 23.188 14.029 -3.163 1.00 85.19 86 ASN A CA 1
ATOM 686 C C . ASN A 1 86 ? 23.190 12.611 -3.749 1.00 85.19 86 ASN A C 1
ATOM 688 O O . ASN A 1 86 ? 22.196 12.228 -4.365 1.00 85.19 86 ASN A O 1
ATOM 692 N N . PRO A 1 87 ? 24.261 11.821 -3.538 1.00 84.88 87 PRO A N 1
ATOM 693 C CA . PRO A 1 87 ? 24.389 10.479 -4.109 1.00 84.88 87 PRO A CA 1
ATOM 694 C C . PRO A 1 87 ? 23.220 9.545 -3.769 1.00 84.88 87 PRO A C 1
ATOM 696 O O . PRO A 1 87 ? 22.759 8.797 -4.621 1.00 84.88 87 PRO A O 1
ATOM 699 N N . VAL A 1 88 ? 22.667 9.643 -2.556 1.00 82.81 88 VAL A N 1
ATOM 700 C CA . VAL A 1 88 ? 21.536 8.810 -2.097 1.00 82.81 88 VAL A CA 1
ATOM 701 C C . VAL A 1 88 ? 20.208 9.237 -2.746 1.00 82.81 88 VAL A C 1
ATOM 703 O O . VAL A 1 88 ? 19.227 8.493 -2.764 1.00 82.81 88 VAL A O 1
ATOM 706 N N . ARG A 1 89 ? 20.158 10.454 -3.296 1.00 83.62 89 ARG A N 1
ATOM 707 C CA . ARG A 1 89 ? 19.009 11.024 -4.019 1.00 83.62 89 ARG A CA 1
ATOM 708 C C . ARG A 1 89 ? 19.305 11.229 -5.507 1.00 83.62 89 ARG A C 1
ATOM 710 O O . ARG A 1 89 ? 18.550 11.914 -6.204 1.00 83.62 89 ARG A O 1
ATOM 717 N N . TYR A 1 90 ? 20.378 10.621 -6.006 1.00 90.94 90 TYR A N 1
ATOM 718 C CA . TYR A 1 90 ? 20.629 10.537 -7.433 1.00 90.94 90 TYR A CA 1
ATOM 719 C C . TYR A 1 90 ? 19.518 9.689 -8.082 1.00 90.94 90 TYR A C 1
ATOM 721 O O . TYR A 1 90 ? 18.854 8.891 -7.415 1.00 90.94 90 TYR A O 1
ATOM 729 N N . TRP A 1 91 ? 19.213 9.931 -9.358 1.00 92.75 91 TRP A N 1
ATOM 730 C CA . TRP A 1 91 ? 17.926 9.500 -9.926 1.00 92.75 91 TRP A CA 1
ATOM 731 C C . TRP A 1 91 ? 17.784 7.973 -10.009 1.00 92.75 91 TRP A C 1
ATOM 733 O O . TRP A 1 91 ? 16.677 7.467 -9.801 1.00 92.75 91 TRP A O 1
ATOM 743 N N . ASP A 1 92 ? 18.894 7.279 -10.266 1.00 94.12 92 ASP A N 1
ATOM 744 C CA . ASP A 1 92 ? 19.031 5.822 -10.341 1.00 94.12 92 ASP A CA 1
ATOM 745 C C . ASP A 1 92 ? 19.732 5.218 -9.118 1.00 94.12 92 ASP A C 1
ATOM 747 O O . ASP A 1 92 ? 20.099 4.046 -9.144 1.00 94.12 92 ASP A O 1
ATOM 751 N N . ALA A 1 93 ? 19.897 5.980 -8.030 1.00 91.38 93 ALA A N 1
ATOM 752 C CA . ALA A 1 93 ? 20.475 5.448 -6.803 1.00 91.38 93 ALA A CA 1
ATOM 753 C C . ALA A 1 93 ? 19.689 4.207 -6.349 1.00 91.38 93 ALA A C 1
ATOM 755 O O . ALA A 1 93 ? 18.477 4.276 -6.144 1.00 91.38 93 ALA A O 1
ATOM 756 N N . GLY A 1 94 ? 20.391 3.079 -6.222 1.00 90.31 94 GLY A N 1
ATOM 757 C CA . GLY A 1 94 ? 19.823 1.783 -5.844 1.00 90.31 94 GLY A CA 1
ATOM 758 C C . GLY A 1 94 ? 19.177 0.968 -6.971 1.00 90.31 94 GLY A C 1
ATOM 759 O O . GLY A 1 94 ? 18.780 -0.180 -6.745 1.00 90.31 94 GLY A O 1
ATOM 760 N N . LEU A 1 95 ? 19.124 1.507 -8.191 1.00 94.62 95 LEU A N 1
ATOM 761 C CA . LEU A 1 95 ? 18.641 0.805 -9.377 1.00 94.62 95 LEU A CA 1
ATOM 762 C C . LEU A 1 95 ? 19.806 0.143 -10.132 1.00 94.62 95 LEU A C 1
ATOM 764 O O . LEU A 1 95 ? 20.880 0.719 -10.294 1.00 94.62 95 LEU A O 1
ATOM 768 N N . ARG A 1 96 ? 19.589 -1.077 -10.627 1.00 94.81 96 ARG A N 1
ATOM 769 C CA . ARG A 1 96 ? 20.496 -1.778 -11.551 1.00 94.81 96 ARG A CA 1
ATOM 770 C C . ARG A 1 96 ? 20.120 -1.417 -12.981 1.00 94.81 96 ARG A C 1
ATOM 772 O O . ARG A 1 96 ? 18.946 -1.214 -13.275 1.00 94.81 96 ARG A O 1
ATOM 779 N N . SER A 1 97 ? 21.075 -1.479 -13.906 1.00 96.44 97 SER A N 1
ATOM 780 C CA . SER A 1 97 ? 20.808 -1.224 -15.328 1.00 96.44 97 SER A CA 1
ATOM 781 C C . SER A 1 97 ? 19.737 -2.137 -15.932 1.00 96.44 97 SER A C 1
ATOM 783 O O . SER A 1 97 ? 19.137 -1.763 -16.931 1.00 96.44 97 SER A O 1
ATOM 785 N N . ASP A 1 98 ? 19.487 -3.322 -15.368 1.00 95.19 98 ASP A N 1
ATOM 786 C CA . ASP A 1 98 ? 18.463 -4.252 -15.864 1.00 95.19 98 ASP A CA 1
ATOM 787 C C . ASP A 1 98 ? 17.112 -4.174 -15.133 1.00 95.19 98 ASP A C 1
ATOM 789 O O . ASP A 1 98 ? 16.174 -4.872 -15.522 1.00 95.19 98 ASP A O 1
ATOM 793 N N . ASP A 1 99 ? 16.989 -3.293 -14.135 1.00 97.44 99 ASP A N 1
ATOM 794 C CA . ASP A 1 99 ? 15.697 -2.953 -13.536 1.00 97.44 99 ASP A CA 1
ATOM 795 C C . ASP A 1 99 ? 14.814 -2.207 -14.548 1.00 97.44 99 ASP A C 1
ATOM 797 O O . ASP A 1 99 ? 15.293 -1.615 -15.525 1.00 97.44 99 ASP A O 1
ATOM 801 N N . LEU A 1 100 ? 13.505 -2.211 -14.294 1.00 98.19 100 LEU A N 1
ATOM 802 C CA . LEU A 1 100 ? 12.531 -1.476 -15.095 1.00 98.19 100 LEU A CA 1
ATOM 803 C C . LEU A 1 100 ? 11.980 -0.271 -14.327 1.00 98.19 100 LEU A C 1
ATOM 805 O O . LEU A 1 100 ? 11.852 -0.291 -13.105 1.00 98.19 100 LEU A O 1
ATOM 809 N N . ILE A 1 101 ? 11.578 0.761 -15.059 1.00 98.44 101 ILE A N 1
ATOM 810 C CA . ILE A 1 101 ? 10.757 1.857 -14.547 1.00 98.44 101 ILE A CA 1
ATOM 811 C C . ILE A 1 101 ? 9.408 1.795 -15.252 1.00 98.44 101 ILE A C 1
ATOM 813 O O . ILE A 1 101 ? 9.351 1.850 -16.482 1.00 98.44 101 ILE A O 1
ATOM 817 N N . ALA A 1 102 ? 8.335 1.681 -14.476 1.00 98.38 102 ALA A N 1
ATOM 818 C CA . ALA A 1 102 ? 6.960 1.693 -14.950 1.00 98.38 102 ALA A CA 1
ATOM 819 C C . ALA A 1 102 ? 6.390 3.115 -14.852 1.00 98.38 102 ALA A C 1
ATOM 821 O O . ALA A 1 102 ? 6.113 3.605 -13.757 1.00 98.38 102 ALA A O 1
ATOM 822 N N . PHE A 1 103 ? 6.199 3.784 -15.988 1.00 98.31 103 PHE A N 1
ATOM 823 C CA . PHE A 1 103 ? 5.514 5.075 -16.052 1.00 98.31 103 PHE A CA 1
ATOM 824 C C . PHE A 1 103 ? 4.025 4.859 -16.296 1.00 98.31 103 PHE A C 1
ATOM 826 O O . PHE A 1 103 ? 3.643 4.231 -17.284 1.00 98.31 103 PHE A O 1
ATOM 833 N N . ILE A 1 104 ? 3.191 5.393 -15.408 1.00 97.50 104 ILE A N 1
ATOM 834 C CA . ILE A 1 104 ? 1.738 5.231 -15.459 1.00 97.50 104 ILE A CA 1
ATOM 835 C C . ILE A 1 104 ? 1.048 6.579 -15.252 1.00 97.50 104 ILE A C 1
ATOM 837 O O . ILE A 1 104 ? 1.398 7.350 -14.353 1.00 97.50 104 ILE A O 1
ATOM 841 N N . ALA A 1 105 ? 0.085 6.886 -16.119 1.00 96.56 105 ALA A N 1
ATOM 842 C CA . ALA A 1 105 ? -0.727 8.084 -15.974 1.00 96.56 105 ALA A CA 1
ATOM 843 C C . ALA A 1 105 ? -1.742 7.892 -14.837 1.00 96.56 105 ALA A C 1
ATOM 845 O O . ALA A 1 105 ? -2.246 6.790 -14.633 1.00 96.56 105 ALA A O 1
ATOM 846 N N . CYS A 1 106 ? -2.060 8.960 -14.113 1.00 94.25 106 CYS A N 1
ATOM 847 C CA . CYS A 1 106 ? -3.130 8.979 -13.121 1.00 94.25 106 CYS A CA 1
ATOM 848 C C . CYS A 1 106 ? -4.080 10.138 -13.395 1.00 94.25 106 CYS A C 1
ATOM 850 O O . CYS A 1 106 ? -3.669 11.292 -13.479 1.00 94.25 106 CYS A O 1
ATOM 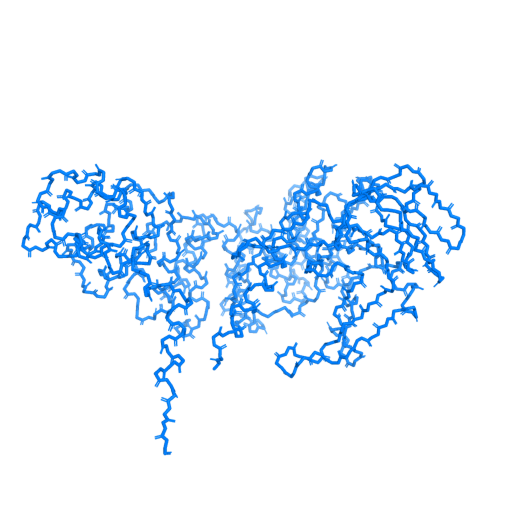852 N N . HIS A 1 107 ? -5.367 9.844 -13.442 1.00 90.62 107 HIS A N 1
ATOM 853 C CA . HIS A 1 107 ? -6.426 10.819 -13.646 1.00 90.62 107 HIS A CA 1
ATOM 854 C C . HIS A 1 107 ? -7.148 11.102 -12.343 1.00 90.62 107 HIS A C 1
ATOM 856 O O . HIS A 1 107 ? -7.081 10.337 -11.380 1.00 90.62 107 HIS A O 1
ATOM 862 N N . ASN A 1 108 ? -7.862 12.220 -12.319 1.00 82.25 108 ASN A N 1
ATOM 863 C CA . ASN A 1 108 ? -8.707 12.572 -11.193 1.00 82.25 108 ASN A CA 1
ATOM 864 C C . ASN A 1 108 ? -10.158 12.547 -11.645 1.00 82.25 108 ASN A C 1
ATOM 866 O O . ASN A 1 108 ? -10.518 13.249 -12.588 1.00 82.25 108 ASN A O 1
ATOM 870 N N . ASN A 1 109 ? -10.970 11.761 -10.950 1.00 76.50 109 ASN A N 1
ATOM 871 C CA . ASN A 1 109 ? -12.412 11.723 -11.114 1.00 76.50 109 ASN A CA 1
ATOM 872 C C . ASN A 1 109 ? -13.046 12.197 -9.800 1.00 76.50 109 ASN A C 1
ATOM 874 O O . ASN A 1 109 ? -13.184 11.428 -8.848 1.00 76.50 109 ASN A O 1
ATOM 878 N N . GLY A 1 110 ? -13.318 13.502 -9.704 1.00 71.19 110 GLY A N 1
ATOM 879 C CA . GLY A 1 110 ? -13.702 14.142 -8.445 1.00 71.19 110 GLY A CA 1
ATOM 880 C C . GLY A 1 110 ? -12.588 14.041 -7.395 1.00 71.19 110 GLY A C 1
ATOM 881 O O . GLY A 1 110 ? -11.466 14.497 -7.626 1.00 71.19 110 GLY A O 1
ATOM 882 N N . SER A 1 111 ? -12.895 13.430 -6.248 1.00 67.25 111 SER A N 1
ATOM 883 C CA . SER A 1 111 ? -11.937 13.152 -5.167 1.00 67.25 111 SER A CA 1
ATOM 884 C C . SER A 1 111 ? -11.122 11.868 -5.376 1.00 67.25 111 SER A C 1
ATOM 886 O O . SER A 1 111 ? -10.154 11.640 -4.649 1.00 67.25 111 SER A O 1
ATOM 888 N N . MET A 1 112 ? -11.475 11.035 -6.362 1.00 78.19 112 MET A N 1
ATOM 889 C CA . MET A 1 112 ? -10.843 9.735 -6.579 1.00 78.19 112 MET A CA 1
ATOM 890 C C . MET A 1 112 ? -9.702 9.817 -7.595 1.00 78.19 112 MET A C 1
ATOM 892 O O . MET A 1 112 ? -9.834 10.374 -8.687 1.00 78.19 112 MET A O 1
ATOM 896 N N . VAL A 1 113 ? -8.578 9.203 -7.242 1.00 86.88 113 VAL A N 1
ATOM 897 C CA . VAL A 1 113 ? -7.420 9.035 -8.120 1.00 86.88 113 VAL A CA 1
ATOM 898 C C . VAL A 1 113 ? -7.547 7.714 -8.876 1.00 86.88 113 VAL A C 1
ATOM 900 O O . VAL A 1 113 ? -7.634 6.657 -8.254 1.00 86.88 113 VAL A O 1
ATOM 903 N N . CYS A 1 114 ? -7.521 7.771 -10.206 1.00 91.75 114 CYS A N 1
ATOM 904 C CA . CYS A 1 114 ? -7.683 6.613 -11.085 1.00 91.75 114 CYS A CA 1
ATOM 905 C C . CYS A 1 114 ? -6.422 6.420 -11.943 1.00 91.75 114 CYS A C 1
ATOM 907 O O . CYS A 1 114 ? -6.144 7.277 -12.782 1.00 91.75 114 CYS A O 1
ATOM 909 N N . PRO A 1 115 ? -5.640 5.344 -11.762 1.00 94.81 115 PRO A N 1
ATOM 910 C CA . PRO A 1 115 ? -4.514 5.052 -12.642 1.00 94.81 115 PRO A CA 1
ATOM 911 C C . PRO A 1 115 ? -5.010 4.595 -14.024 1.00 94.81 115 PRO A C 1
ATOM 913 O O . PRO A 1 115 ? -6.072 3.983 -14.138 1.00 94.81 115 PRO A O 1
ATOM 916 N N . ALA A 1 116 ? -4.229 4.875 -15.066 1.00 95.25 116 ALA A N 1
ATOM 917 C CA . ALA A 1 116 ? -4.420 4.322 -16.405 1.00 95.25 116 ALA A CA 1
ATOM 918 C C . ALA A 1 116 ? -4.332 2.792 -16.383 1.00 95.25 116 ALA A C 1
ATOM 920 O O . ALA A 1 116 ? -3.683 2.216 -15.513 1.00 95.25 116 ALA A O 1
ATOM 921 N N . GLN A 1 117 ? -4.934 2.113 -17.359 1.00 92.44 117 GLN A N 1
ATOM 922 C CA . GLN A 1 117 ? -4.972 0.643 -17.351 1.00 92.44 117 GLN A CA 1
ATOM 923 C C . GLN A 1 117 ? -3.589 0.002 -17.520 1.00 92.44 117 GLN A C 1
ATOM 925 O O . GLN A 1 117 ? -3.322 -1.060 -16.954 1.00 92.44 117 GLN A O 1
ATOM 930 N N . THR A 1 118 ? -2.698 0.642 -18.277 1.00 92.38 118 THR A N 1
ATOM 931 C CA . THR A 1 118 ? -1.380 0.094 -18.609 1.00 92.38 118 THR A CA 1
ATOM 932 C C . THR A 1 118 ? -0.266 1.077 -18.293 1.00 92.38 118 THR A C 1
ATOM 934 O O . THR A 1 118 ? -0.313 2.232 -18.716 1.00 92.38 118 THR A O 1
ATOM 937 N N . ALA A 1 119 ? 0.778 0.595 -17.623 1.00 96.94 119 ALA A N 1
ATOM 938 C CA . ALA A 1 119 ? 2.052 1.287 -17.522 1.00 96.94 119 ALA A CA 1
ATOM 939 C C . ALA A 1 119 ? 2.932 1.016 -18.753 1.00 96.94 119 ALA A C 1
ATOM 941 O O . ALA A 1 119 ? 2.860 -0.051 -19.375 1.00 96.94 119 ALA A O 1
ATOM 942 N N . MET A 1 120 ? 3.814 1.966 -19.060 1.00 97.25 120 MET A N 1
ATOM 943 C CA . MET A 1 120 ? 4.898 1.801 -20.026 1.00 97.25 120 MET A CA 1
ATOM 944 C C . MET A 1 120 ? 6.216 1.557 -19.300 1.00 97.25 120 MET A C 1
ATOM 946 O O . MET A 1 120 ? 6.570 2.305 -18.390 1.00 97.25 120 MET A O 1
ATOM 950 N N . TYR A 1 121 ? 6.951 0.528 -19.716 1.00 98.31 121 TYR A N 1
ATOM 951 C CA . TYR A 1 121 ? 8.154 0.077 -19.022 1.00 98.31 121 TYR A CA 1
ATOM 952 C C . TYR A 1 121 ? 9.403 0.444 -19.808 1.00 98.31 121 TYR A C 1
ATOM 954 O O . TYR A 1 121 ? 9.484 0.179 -21.004 1.00 98.31 121 TYR A O 1
ATOM 962 N N . PHE A 1 122 ? 10.397 1.002 -19.131 1.00 98.31 122 PHE A N 1
ATOM 963 C CA . PHE A 1 122 ? 11.702 1.305 -19.715 1.00 98.31 122 PHE A CA 1
ATOM 964 C C . PHE A 1 122 ? 12.798 0.701 -18.854 1.00 98.31 122 PHE A C 1
ATOM 966 O O . PHE A 1 122 ? 12.676 0.666 -17.631 1.00 98.31 122 PHE A O 1
ATOM 973 N N . LYS A 1 123 ? 13.869 0.223 -19.482 1.00 98.00 123 LYS A N 1
ATOM 974 C CA . LYS A 1 123 ? 15.023 -0.313 -18.765 1.00 98.00 123 LYS A CA 1
ATOM 975 C C . LYS A 1 123 ? 15.852 0.836 -18.194 1.00 98.00 123 LYS A C 1
ATOM 977 O O . LYS A 1 123 ? 16.116 1.817 -18.885 1.00 98.00 123 LYS A O 1
ATOM 982 N N . VAL A 1 124 ? 16.305 0.709 -16.950 1.00 98.06 124 VAL A N 1
ATOM 983 C CA . VAL A 1 124 ? 17.145 1.731 -16.299 1.00 98.06 124 VAL A CA 1
ATOM 984 C C . VAL A 1 124 ? 18.426 1.991 -17.096 1.00 98.06 124 VAL A C 1
ATOM 986 O O . VAL A 1 124 ? 18.791 3.144 -17.295 1.00 98.06 124 VAL A O 1
ATOM 989 N N . GLY A 1 125 ? 19.055 0.943 -17.632 1.00 98.19 125 GLY A N 1
ATOM 990 C CA . GLY A 1 125 ? 20.238 1.042 -18.490 1.00 98.19 125 GLY A CA 1
ATOM 991 C C . GLY A 1 125 ? 20.023 1.881 -19.750 1.00 98.19 125 GLY A C 1
ATOM 992 O O . GLY A 1 125 ? 20.937 2.579 -20.177 1.00 98.19 125 GLY A O 1
ATOM 993 N N . ASP A 1 126 ? 18.807 1.891 -20.299 1.00 98.31 126 ASP A N 1
ATOM 994 C CA . ASP A 1 126 ? 18.471 2.705 -21.470 1.00 98.31 126 ASP A CA 1
ATOM 995 C C . ASP A 1 126 ? 18.350 4.191 -21.095 1.00 98.31 126 ASP A C 1
ATOM 997 O O . ASP A 1 126 ? 18.767 5.069 -21.854 1.00 98.31 126 ASP A O 1
ATOM 1001 N N . LEU A 1 127 ? 17.833 4.492 -19.897 1.00 98.38 127 LEU A N 1
ATOM 1002 C CA . LEU A 1 127 ? 17.827 5.855 -19.356 1.00 98.38 127 LEU A CA 1
ATOM 1003 C C . LEU A 1 127 ? 19.248 6.322 -19.009 1.00 98.38 127 LEU A C 1
ATOM 1005 O O . LEU A 1 127 ? 19.591 7.464 -19.308 1.00 98.38 127 LEU A O 1
ATOM 1009 N N . GLN A 1 128 ? 20.081 5.447 -18.435 1.00 98.06 128 GLN A N 1
ATOM 1010 C CA . GLN A 1 128 ? 21.498 5.720 -18.160 1.00 98.06 128 GLN A CA 1
ATOM 1011 C C . GLN A 1 128 ? 22.255 6.050 -19.452 1.00 98.06 128 GLN A C 1
ATOM 1013 O O . GLN A 1 128 ? 22.917 7.083 -19.530 1.00 98.06 128 GLN A O 1
ATOM 1018 N N . ALA A 1 129 ? 22.094 5.225 -20.490 1.00 97.88 129 ALA A N 1
ATOM 1019 C CA . ALA A 1 129 ? 22.748 5.417 -21.784 1.00 97.88 129 ALA A CA 1
ATOM 1020 C C . ALA A 1 129 ? 22.307 6.701 -22.508 1.00 97.88 129 ALA A C 1
ATOM 1022 O O . ALA A 1 129 ? 23.034 7.210 -23.353 1.00 97.88 129 ALA A O 1
ATOM 1023 N N . THR A 1 130 ? 21.128 7.235 -22.180 1.00 97.56 130 THR A N 1
ATOM 1024 C CA . THR A 1 130 ? 20.568 8.445 -22.804 1.00 97.56 130 THR A CA 1
ATOM 1025 C C . THR A 1 130 ? 20.487 9.632 -21.847 1.00 97.56 130 THR A C 1
ATOM 1027 O O . THR A 1 130 ? 19.776 10.605 -22.126 1.00 97.56 130 THR A O 1
ATOM 1030 N N . PHE A 1 131 ? 21.205 9.578 -20.721 1.00 96.69 131 PHE A N 1
ATOM 1031 C CA . PHE A 1 131 ? 21.168 10.593 -19.666 1.00 96.69 131 PHE A CA 1
ATOM 1032 C C . PHE A 1 131 ? 21.492 12.003 -20.182 1.00 96.69 131 PHE A C 1
ATOM 1034 O O . PHE A 1 131 ? 20.845 12.968 -19.788 1.00 96.69 131 PHE A O 1
ATOM 1041 N N . GLU A 1 132 ? 22.414 12.125 -21.137 1.00 95.75 132 GLU A N 1
ATOM 1042 C CA . GLU A 1 132 ? 22.782 13.394 -21.787 1.00 95.75 132 GLU A CA 1
ATOM 1043 C C . GLU A 1 132 ? 21.623 14.080 -22.533 1.00 95.75 132 GLU A C 1
ATOM 1045 O O . GLU A 1 132 ? 21.634 15.295 -22.727 1.00 95.75 132 GLU A O 1
ATOM 1050 N N . THR A 1 133 ? 20.598 13.319 -22.933 1.00 96.44 133 THR A N 1
ATOM 1051 C CA . THR A 1 133 ? 19.397 13.863 -23.589 1.00 96.44 133 THR A CA 1
ATOM 1052 C C . THR A 1 133 ? 18.364 14.381 -22.589 1.00 96.44 133 THR A C 1
ATOM 1054 O O . THR A 1 133 ? 17.425 15.093 -22.971 1.00 96.44 133 THR A O 1
ATOM 1057 N N . ALA A 1 134 ? 18.506 14.013 -21.313 1.00 96.44 134 ALA A N 1
ATOM 1058 C CA . ALA A 1 134 ? 17.578 14.385 -20.266 1.00 96.44 134 ALA A CA 1
ATOM 1059 C C . ALA A 1 134 ? 17.709 15.871 -19.917 1.00 96.44 134 ALA A C 1
ATOM 1061 O O . ALA A 1 134 ? 18.786 16.464 -19.913 1.00 96.44 134 ALA A O 1
ATOM 1062 N N . LYS A 1 135 ? 16.575 16.494 -19.602 1.00 95.44 135 LYS A N 1
ATOM 1063 C CA . LYS A 1 135 ? 16.495 17.905 -19.227 1.00 95.44 135 LYS A CA 1
ATOM 1064 C C . LYS A 1 135 ? 16.162 18.025 -17.757 1.00 95.44 135 LYS A C 1
ATOM 1066 O O . LYS A 1 135 ? 15.164 17.470 -17.295 1.00 95.44 135 LYS A O 1
ATOM 1071 N N . LEU A 1 136 ? 16.973 18.795 -17.045 1.00 93.06 136 LEU A N 1
ATOM 1072 C CA . LEU A 1 136 ? 16.765 19.063 -15.635 1.00 93.06 136 LEU A CA 1
ATOM 1073 C C . LEU A 1 136 ? 15.847 20.279 -15.456 1.00 93.06 136 LEU A C 1
ATOM 1075 O O . LEU A 1 136 ? 16.188 21.399 -15.840 1.00 93.06 136 LEU A O 1
ATOM 1079 N N . GLY A 1 137 ? 14.669 20.051 -14.882 1.00 88.12 137 GLY A N 1
ATOM 1080 C CA . GLY A 1 137 ? 13.668 21.077 -14.593 1.00 88.12 137 GLY A CA 1
ATOM 1081 C C . GLY A 1 137 ? 14.114 22.058 -13.505 1.00 88.12 137 GLY A C 1
ATOM 1082 O O . GLY A 1 137 ? 15.186 21.887 -12.924 1.00 88.12 137 GLY A O 1
ATOM 1083 N N . PRO A 1 138 ? 13.331 23.106 -13.208 1.00 83.19 138 PRO A N 1
ATOM 1084 C CA . PRO A 1 138 ? 13.633 24.013 -12.101 1.00 83.19 138 PRO A CA 1
ATOM 1085 C C . PRO A 1 138 ? 13.639 23.270 -10.747 1.00 83.19 138 PRO A C 1
ATOM 1087 O O . PRO A 1 138 ? 13.080 22.173 -10.650 1.00 83.19 138 PRO A O 1
ATOM 1090 N N . PRO A 1 139 ? 14.271 23.836 -9.700 1.00 72.31 139 PRO A N 1
ATOM 1091 C CA . PRO A 1 139 ? 14.082 23.382 -8.322 1.00 72.31 139 PRO A CA 1
ATOM 1092 C C . PRO A 1 139 ? 12.596 23.253 -7.988 1.00 72.31 139 PRO A C 1
ATOM 1094 O O . PRO A 1 139 ? 11.806 24.128 -8.355 1.00 72.31 139 PRO A O 1
ATOM 1097 N N . LYS A 1 140 ? 12.217 22.171 -7.300 1.00 68.25 140 LYS A N 1
ATOM 1098 C CA . LYS A 1 140 ? 10.889 22.080 -6.684 1.00 68.25 140 LYS A CA 1
ATOM 1099 C C . LYS A 1 140 ? 10.750 23.168 -5.614 1.00 68.25 140 LYS A C 1
ATOM 1101 O O . LYS A 1 140 ? 11.743 23.772 -5.200 1.00 68.25 140 LYS A O 1
ATOM 1106 N N . SER A 1 141 ? 9.516 23.487 -5.220 1.00 57.22 141 SER A N 1
ATOM 1107 C CA . SER A 1 141 ? 9.272 24.540 -4.227 1.00 57.22 141 SER A CA 1
ATOM 1108 C C . SER A 1 141 ? 10.054 24.266 -2.934 1.00 57.22 141 SER A C 1
ATOM 1110 O O . SER A 1 141 ? 10.366 23.121 -2.614 1.00 57.22 141 SER A O 1
ATOM 1112 N N . ALA A 1 142 ? 10.355 25.312 -2.156 1.00 47.25 142 ALA A N 1
ATOM 1113 C CA . ALA A 1 142 ? 11.129 25.188 -0.915 1.00 47.25 142 ALA A CA 1
ATOM 1114 C C . ALA A 1 142 ? 10.530 24.184 0.099 1.00 47.25 142 ALA A C 1
ATOM 1116 O O . ALA A 1 142 ? 11.251 23.681 0.955 1.00 47.25 142 ALA A O 1
ATOM 1117 N N . SER A 1 143 ? 9.236 23.861 -0.019 1.00 48.09 143 SER A N 1
ATOM 1118 C CA . SER A 1 143 ? 8.535 22.857 0.789 1.00 48.09 143 SER A CA 1
ATOM 1119 C C . SER A 1 143 ? 8.684 21.409 0.292 1.00 48.09 143 SER A C 1
ATOM 1121 O O . SER A 1 143 ? 8.403 20.489 1.049 1.00 48.09 143 SER A O 1
ATOM 1123 N N . GLU A 1 144 ? 9.097 21.183 -0.960 1.00 49.56 144 GLU A N 1
ATOM 1124 C CA . GLU A 1 144 ? 9.166 19.858 -1.611 1.00 49.56 144 GLU A CA 1
ATOM 1125 C C . GLU A 1 144 ? 10.590 19.263 -1.663 1.00 49.56 144 GLU A C 1
ATOM 1127 O O . GLU A 1 144 ? 10.788 18.140 -2.132 1.00 49.56 144 GLU A O 1
ATOM 1132 N N . GLY A 1 145 ? 11.584 19.989 -1.141 1.00 57.38 145 GLY A N 1
ATOM 1133 C CA . GLY A 1 145 ? 12.981 19.560 -1.063 1.00 57.38 145 GLY A CA 1
ATOM 1134 C C . GLY A 1 145 ? 13.837 19.967 -2.269 1.00 57.38 145 GLY A C 1
ATOM 1135 O O . GLY A 1 145 ? 13.363 20.520 -3.254 1.00 57.38 145 GLY A O 1
ATOM 1136 N N . ALA A 1 146 ? 15.143 19.692 -2.187 1.00 63.91 146 ALA A N 1
ATOM 1137 C CA . ALA A 1 146 ? 16.137 20.101 -3.189 1.00 63.91 146 ALA A CA 1
ATOM 1138 C C . ALA A 1 146 ? 16.133 19.254 -4.484 1.00 63.91 146 ALA A C 1
ATOM 1140 O O . ALA A 1 146 ? 16.970 19.470 -5.363 1.00 63.91 146 ALA A O 1
ATOM 1141 N N . GLU A 1 147 ? 15.240 18.266 -4.598 1.00 77.06 147 GLU A N 1
ATOM 1142 C CA . GLU A 1 147 ? 15.143 17.412 -5.784 1.00 77.06 147 GLU A CA 1
ATOM 1143 C C . GLU A 1 147 ? 14.528 18.173 -6.969 1.00 77.06 147 GLU A C 1
ATOM 1145 O O . GLU A 1 147 ? 13.606 18.976 -6.825 1.00 77.06 147 GLU A O 1
ATOM 1150 N N . ARG A 1 148 ? 15.021 17.881 -8.171 1.00 87.81 148 ARG A N 1
ATOM 1151 C CA . ARG A 1 148 ? 14.575 18.450 -9.447 1.00 87.81 148 ARG A CA 1
ATOM 1152 C C . ARG A 1 148 ? 13.995 17.352 -10.327 1.00 87.81 148 ARG A C 1
ATOM 1154 O O . ARG A 1 148 ? 14.348 16.181 -10.200 1.00 87.81 148 ARG A O 1
ATOM 1161 N N . ASP A 1 149 ? 13.105 17.734 -11.233 1.00 90.75 149 ASP A N 1
ATOM 1162 C CA . ASP A 1 149 ? 12.550 16.805 -12.214 1.00 90.75 149 ASP A CA 1
ATOM 1163 C C . ASP A 1 149 ? 13.532 16.621 -13.376 1.00 90.75 149 ASP A C 1
ATOM 1165 O O . ASP A 1 149 ? 13.735 17.534 -14.174 1.00 90.75 149 ASP A O 1
ATOM 1169 N N . LEU A 1 150 ? 14.122 15.435 -13.501 1.00 95.06 150 LEU A N 1
ATOM 1170 C CA . LEU A 1 150 ? 14.930 15.040 -14.652 1.00 95.06 150 LEU A CA 1
ATOM 1171 C C . LEU A 1 150 ? 14.023 14.347 -15.674 1.00 95.06 150 LEU A C 1
ATOM 1173 O O . LEU A 1 150 ? 13.421 13.319 -15.366 1.00 95.06 150 LEU A O 1
ATOM 1177 N N . THR A 1 151 ? 13.870 14.929 -16.865 1.00 97.25 151 THR A N 1
ATOM 1178 C CA . THR A 1 151 ? 12.885 14.483 -17.866 1.00 97.25 151 THR A CA 1
ATOM 1179 C C . THR A 1 151 ? 13.539 14.171 -19.208 1.00 97.25 151 THR A C 1
ATOM 1181 O O . THR A 1 151 ? 14.169 15.046 -19.804 1.00 97.25 151 THR A O 1
ATOM 1184 N N . TRP A 1 152 ? 13.311 12.971 -19.737 1.00 98.06 152 TRP A N 1
ATOM 1185 C CA . TRP A 1 152 ? 13.695 12.607 -21.100 1.00 98.06 152 TRP A CA 1
ATOM 1186 C C . TRP A 1 152 ? 12.626 13.088 -22.092 1.00 98.06 152 TRP A C 1
ATOM 1188 O O . TRP A 1 152 ? 11.427 12.869 -21.863 1.00 98.06 152 TRP A O 1
ATOM 1198 N N . PRO A 1 153 ? 13.010 13.767 -23.191 1.00 97.81 153 PRO A N 1
ATOM 1199 C CA . PRO A 1 153 ? 12.054 14.223 -24.189 1.00 97.81 153 PRO A CA 1
ATOM 1200 C C . PRO A 1 153 ? 11.242 13.065 -24.780 1.00 97.81 153 PRO A C 1
ATOM 1202 O O . PRO A 1 153 ? 11.783 12.118 -25.343 1.00 97.81 153 PRO A O 1
ATOM 1205 N N . CYS A 1 154 ? 9.921 13.181 -24.700 1.00 97.88 154 CYS A N 1
ATOM 1206 C CA . CYS A 1 154 ? 8.973 12.201 -25.215 1.00 97.88 154 CYS A CA 1
ATOM 1207 C C . CYS A 1 154 ? 7.743 12.886 -25.828 1.00 97.88 154 CYS A C 1
ATOM 1209 O O . CYS A 1 154 ? 7.550 14.095 -25.675 1.00 97.88 154 CYS A O 1
ATOM 1211 N N . THR A 1 155 ? 6.948 12.123 -26.575 1.00 98.06 155 THR A N 1
ATOM 1212 C CA . THR A 1 155 ? 5.719 12.572 -27.236 1.00 98.06 155 THR A CA 1
ATOM 1213 C C . THR A 1 155 ? 4.545 11.770 -26.700 1.00 98.06 155 THR A C 1
ATOM 1215 O O . THR A 1 155 ? 4.497 10.556 -26.886 1.00 98.06 155 THR A O 1
ATOM 1218 N N . VAL A 1 156 ? 3.599 12.467 -26.073 1.00 97.69 156 VAL A N 1
ATOM 1219 C CA . VAL A 1 156 ? 2.350 11.909 -25.545 1.00 97.69 156 VAL A CA 1
ATOM 1220 C C . VAL A 1 156 ? 1.178 12.582 -26.267 1.00 97.69 156 VAL A C 1
ATOM 1222 O O . VAL A 1 156 ? 1.055 13.812 -26.197 1.00 97.69 156 VAL A O 1
ATOM 1225 N N . PRO A 1 157 ? 0.348 11.835 -27.016 1.00 97.12 157 PRO A N 1
ATOM 1226 C CA . PRO A 1 157 ? -0.839 12.378 -27.671 1.00 97.12 157 PRO A CA 1
ATOM 1227 C C . PRO A 1 157 ? -1.863 12.885 -26.655 1.00 97.12 157 PRO A C 1
ATOM 1229 O O . PRO A 1 157 ? -1.883 12.441 -25.516 1.00 97.12 157 PRO A O 1
ATOM 1232 N N . LYS A 1 158 ? -2.732 13.818 -27.054 1.00 95.31 158 LYS A N 1
ATOM 1233 C CA . LYS A 1 158 ? -3.758 14.391 -26.156 1.00 95.31 158 LYS A CA 1
ATOM 1234 C C . LYS A 1 158 ? -5.123 13.710 -26.251 1.00 95.31 158 LYS A C 1
ATOM 1236 O O . LYS A 1 158 ? -5.969 13.956 -25.404 1.00 95.31 158 LYS A O 1
ATOM 1241 N N . GLN A 1 159 ? -5.349 12.945 -27.311 1.00 96.44 159 GLN A N 1
ATOM 1242 C CA . GLN A 1 159 ? -6.600 12.254 -27.611 1.00 96.44 159 GLN A CA 1
ATOM 1243 C C . GLN A 1 159 ? -6.267 10.847 -28.085 1.00 96.44 159 GLN A C 1
ATOM 1245 O O . GLN A 1 159 ? -5.137 10.607 -28.510 1.00 96.44 159 GLN A O 1
ATOM 1250 N N . ASP A 1 160 ? -7.248 9.962 -28.021 1.00 97.88 160 ASP A N 1
ATOM 1251 C CA . ASP A 1 160 ? -7.162 8.615 -28.570 1.00 97.88 160 ASP A CA 1
ATOM 1252 C C . ASP A 1 160 ? -7.096 8.674 -30.097 1.00 97.88 160 ASP A C 1
ATOM 1254 O O . ASP A 1 160 ? -7.602 9.613 -30.728 1.00 97.88 160 ASP A O 1
ATOM 1258 N N . GLY A 1 161 ? -6.447 7.685 -30.700 1.00 98.12 161 GLY A N 1
ATOM 1259 C CA . GLY A 1 161 ? -6.347 7.626 -32.148 1.00 98.12 161 GLY A CA 1
ATOM 1260 C C . GLY A 1 161 ? -5.555 6.445 -32.676 1.00 98.12 161 GLY A C 1
ATOM 1261 O O . GLY A 1 161 ? -5.213 5.502 -31.956 1.00 98.12 161 GLY A O 1
ATOM 1262 N N . VAL A 1 162 ? -5.266 6.522 -33.971 1.00 98.44 162 VAL A N 1
ATOM 1263 C CA . VAL A 1 162 ? -4.516 5.521 -34.729 1.00 98.44 162 VAL A CA 1
ATOM 1264 C C . VAL A 1 162 ? -3.352 6.166 -35.475 1.00 98.44 162 VAL A C 1
ATOM 1266 O O . VAL A 1 162 ? -3.419 7.313 -35.933 1.00 98.44 162 VAL A O 1
ATOM 1269 N N . VAL A 1 163 ? -2.253 5.431 -35.593 1.00 98.62 163 VAL A N 1
ATOM 1270 C CA . VAL A 1 163 ? -1.086 5.844 -36.372 1.00 98.62 163 VAL A CA 1
ATOM 1271 C C . VAL A 1 163 ? -1.343 5.586 -37.855 1.00 98.62 163 VAL A C 1
ATOM 1273 O O . VAL A 1 163 ? -1.514 4.447 -38.278 1.00 98.62 163 VAL A O 1
ATOM 1276 N N . LEU A 1 164 ? -1.333 6.647 -38.662 1.00 98.38 164 LEU A N 1
ATOM 1277 C CA . LEU A 1 164 ? -1.512 6.568 -40.114 1.00 98.38 164 LEU A CA 1
ATOM 1278 C C . LEU A 1 164 ? -0.210 6.242 -40.848 1.00 98.38 164 LEU A C 1
ATOM 1280 O O . LEU A 1 164 ? -0.223 5.528 -41.845 1.00 98.38 164 LEU A O 1
ATOM 1284 N N . SER A 1 165 ? 0.908 6.809 -40.396 1.00 98.12 165 SER A N 1
ATOM 1285 C CA . SER A 1 165 ? 2.222 6.558 -40.989 1.00 98.12 165 SER A CA 1
ATOM 1286 C C . SER A 1 165 ? 3.346 6.936 -40.034 1.00 98.12 165 SER A C 1
ATOM 1288 O O . SER A 1 165 ? 3.240 7.934 -39.315 1.00 98.12 165 SER A O 1
ATOM 1290 N N . VAL A 1 166 ? 4.455 6.207 -40.107 1.00 97.19 166 VAL A N 1
ATOM 1291 C CA . VAL A 1 166 ? 5.705 6.526 -39.408 1.00 97.19 166 VAL A CA 1
ATOM 1292 C C . VAL A 1 166 ? 6.835 6.572 -40.427 1.00 97.19 166 VAL A C 1
ATOM 1294 O O . VAL A 1 166 ? 7.003 5.636 -41.205 1.00 97.19 166 VAL A O 1
ATOM 1297 N N . ASP A 1 167 ? 7.598 7.662 -40.428 1.00 93.69 167 ASP A N 1
ATOM 1298 C CA . ASP A 1 167 ? 8.859 7.774 -41.162 1.00 93.69 167 ASP A CA 1
ATOM 1299 C C . ASP A 1 167 ? 9.991 8.205 -40.207 1.00 93.69 167 ASP A C 1
ATOM 1301 O O . ASP A 1 167 ? 9.760 8.445 -39.020 1.00 93.69 167 ASP A O 1
ATOM 1305 N N . GLY A 1 168 ? 11.230 8.291 -40.703 1.00 89.38 168 GLY A N 1
ATOM 1306 C CA . GLY A 1 168 ? 12.397 8.639 -39.879 1.00 89.38 168 GLY A CA 1
ATOM 1307 C C . GLY A 1 168 ? 12.356 10.038 -39.247 1.00 89.38 168 GLY A C 1
ATOM 1308 O O . GLY A 1 168 ? 13.150 10.323 -38.354 1.00 89.38 168 GLY A O 1
ATOM 1309 N N . ASN A 1 169 ? 11.428 10.903 -39.667 1.00 95.12 169 ASN A N 1
ATOM 1310 C CA . ASN A 1 169 ? 11.329 12.288 -39.217 1.00 95.12 169 ASN A CA 1
ATOM 1311 C C . ASN A 1 169 ? 10.025 12.598 -38.469 1.00 95.12 169 ASN A C 1
ATOM 1313 O O . ASN A 1 169 ? 9.994 13.565 -37.698 1.00 95.12 169 ASN A O 1
ATOM 1317 N N . ARG A 1 170 ? 8.943 11.841 -38.683 1.00 97.38 170 ARG A N 1
ATOM 1318 C CA . ARG A 1 170 ? 7.613 12.159 -38.136 1.00 97.38 170 ARG A CA 1
ATOM 1319 C C . ARG A 1 170 ? 6.698 10.947 -37.960 1.00 97.38 170 ARG A C 1
ATOM 1321 O O . ARG A 1 170 ? 6.809 9.934 -38.643 1.00 97.38 170 ARG A O 1
ATOM 1328 N N . ILE A 1 171 ? 5.714 11.132 -37.083 1.00 98.38 171 ILE A N 1
ATOM 1329 C CA . ILE A 1 171 ? 4.556 10.254 -36.896 1.00 98.38 171 ILE A CA 1
ATOM 1330 C C . ILE A 1 171 ? 3.306 11.031 -37.311 1.00 98.38 171 ILE A C 1
ATOM 1332 O O . ILE A 1 171 ? 3.051 12.121 -36.792 1.00 98.38 171 ILE A O 1
ATOM 1336 N N . CYS A 1 172 ? 2.517 10.482 -38.230 1.00 98.19 172 CYS A N 1
ATOM 1337 C CA . CYS A 1 172 ? 1.206 11.012 -38.597 1.00 98.19 172 CYS A CA 1
ATOM 1338 C C . CYS A 1 172 ? 0.119 10.150 -37.962 1.00 98.19 172 CYS A C 1
ATOM 1340 O O . CYS A 1 172 ? 0.162 8.925 -38.040 1.00 98.19 172 CYS A O 1
ATOM 1342 N N . THR A 1 173 ? -0.866 10.800 -37.359 1.00 98.38 173 THR A N 1
ATOM 1343 C CA . THR A 1 173 ? -1.955 10.160 -36.620 1.00 98.38 173 THR A CA 1
ATOM 1344 C C . THR A 1 173 ? -3.297 10.742 -37.037 1.00 98.38 173 THR A C 1
ATOM 1346 O O . THR A 1 173 ? -3.361 11.873 -37.530 1.00 98.38 173 THR A O 1
ATOM 1349 N N . GLU A 1 174 ? -4.356 9.978 -36.814 1.00 98.25 174 GLU A N 1
ATOM 1350 C CA . GLU A 1 174 ? -5.738 10.444 -36.850 1.00 98.25 174 GLU A CA 1
ATOM 1351 C C . GLU A 1 174 ? -6.355 10.179 -35.483 1.00 98.25 174 GLU A C 1
ATOM 1353 O O . GLU A 1 174 ? -6.320 9.050 -34.993 1.00 98.25 174 GLU A O 1
ATOM 1358 N N . PHE A 1 175 ? -6.854 11.231 -34.841 1.00 98.00 175 PHE A N 1
ATOM 1359 C CA . PHE A 1 175 ? -7.605 11.083 -33.602 1.00 98.00 175 PHE A CA 1
ATOM 1360 C C . PHE A 1 175 ? -8.997 10.540 -33.887 1.00 98.00 175 PHE A C 1
ATOM 1362 O O . PHE A 1 175 ? -9.544 10.775 -34.964 1.00 98.00 175 PHE A O 1
ATOM 1369 N N . ASP A 1 176 ? -9.619 9.926 -32.885 1.00 97.19 176 ASP A N 1
ATOM 1370 C CA . ASP A 1 176 ? -10.997 9.424 -32.992 1.00 97.19 176 ASP A CA 1
ATOM 1371 C C . ASP A 1 176 ? -12.022 10.546 -33.278 1.00 97.19 176 ASP A C 1
ATOM 1373 O O . ASP A 1 176 ? -13.116 10.292 -33.773 1.00 97.19 176 ASP A O 1
ATOM 1377 N N . SER A 1 177 ? -11.649 11.814 -33.056 1.00 95.62 177 SER A N 1
ATOM 1378 C CA . SER A 1 177 ? -12.409 12.996 -33.494 1.00 95.62 177 SER A CA 1
ATOM 1379 C C . SER A 1 177 ? -12.353 13.269 -35.009 1.00 95.62 177 SER A C 1
ATOM 1381 O O . SER A 1 177 ? -12.959 14.230 -35.480 1.00 95.62 177 SER A O 1
ATOM 1383 N N . GLY A 1 178 ? -11.590 12.484 -35.775 1.00 94.81 178 GLY A N 1
ATOM 1384 C CA . GLY A 1 178 ? -11.324 12.669 -37.207 1.00 94.81 178 GLY A CA 1
ATOM 1385 C C . GLY A 1 178 ? -10.221 13.688 -37.520 1.00 94.81 178 GLY A C 1
ATOM 1386 O O . GLY A 1 178 ? -9.850 13.882 -38.679 1.00 94.81 178 GLY A O 1
ATOM 1387 N N . ARG A 1 179 ? -9.662 14.362 -36.506 1.00 96.56 179 ARG A N 1
ATOM 1388 C CA . ARG A 1 179 ? -8.570 15.323 -36.699 1.00 96.56 179 ARG A CA 1
ATOM 1389 C C . ARG A 1 179 ? -7.250 14.594 -36.944 1.00 96.56 179 ARG A C 1
ATOM 1391 O O . ARG A 1 179 ? -6.783 13.836 -36.099 1.00 96.56 179 ARG A O 1
ATOM 1398 N N . LYS A 1 180 ? -6.576 14.937 -38.043 1.00 97.25 180 LYS A N 1
ATOM 1399 C CA . LYS A 1 180 ? -5.196 14.507 -38.303 1.00 97.25 180 LYS A CA 1
ATOM 1400 C C . LYS A 1 180 ? -4.190 15.368 -37.545 1.00 97.25 180 LYS A C 1
ATOM 1402 O O . LYS A 1 180 ? -4.340 16.589 -37.451 1.00 97.25 180 LYS A O 1
ATOM 1407 N N . GLN A 1 181 ? -3.147 14.734 -37.024 1.00 97.56 181 GLN A N 1
ATOM 1408 C CA . GLN A 1 181 ? -2.064 15.393 -36.299 1.00 97.56 181 GLN A CA 1
ATOM 1409 C C . GLN A 1 181 ? -0.722 14.756 -36.665 1.00 97.56 181 GLN A C 1
ATOM 1411 O O . GLN A 1 181 ? -0.581 13.533 -36.680 1.00 97.56 181 GLN A O 1
ATOM 1416 N N . THR A 1 182 ? 0.278 15.600 -36.915 1.00 97.62 182 THR A N 1
ATOM 1417 C CA . THR A 1 182 ? 1.661 15.183 -37.164 1.00 97.62 182 THR A CA 1
ATOM 1418 C C . THR A 1 182 ? 2.545 15.560 -35.980 1.00 97.62 182 THR A C 1
ATOM 1420 O O . THR A 1 182 ? 2.423 16.657 -35.427 1.00 97.62 182 THR A O 1
ATOM 1423 N N . TYR A 1 183 ? 3.446 14.655 -35.610 1.00 97.62 183 TYR A N 1
ATOM 1424 C CA . TYR A 1 183 ? 4.444 14.826 -34.562 1.00 97.62 183 TYR A CA 1
ATOM 1425 C C . TYR A 1 183 ? 5.842 14.661 -35.153 1.00 97.62 183 TYR A C 1
ATOM 1427 O O . TYR A 1 183 ? 6.169 13.592 -35.661 1.00 97.62 183 TYR A O 1
ATOM 1435 N N . SER A 1 184 ? 6.679 15.695 -35.073 1.00 97.12 184 SER A N 1
ATOM 1436 C CA . SER A 1 184 ? 8.083 15.598 -35.487 1.00 97.12 184 SER A CA 1
ATOM 1437 C C . SER A 1 184 ? 8.912 14.853 -34.441 1.00 97.12 184 SER A C 1
ATOM 1439 O O . SER A 1 184 ? 8.819 15.124 -33.236 1.00 97.12 184 SER A O 1
ATOM 1441 N N . LEU A 1 185 ? 9.768 13.943 -34.901 1.00 96.25 185 LEU A N 1
ATOM 1442 C CA . LEU A 1 185 ? 10.621 13.141 -34.034 1.00 96.25 185 LEU A CA 1
ATOM 1443 C C . LEU A 1 185 ? 11.734 13.988 -33.409 1.00 96.25 185 LEU A C 1
ATOM 1445 O O . LEU A 1 185 ? 11.878 13.971 -32.186 1.00 96.25 185 LEU A O 1
ATOM 1449 N N . ASN A 1 186 ? 12.436 14.820 -34.187 1.00 93.25 186 ASN A N 1
ATOM 1450 C CA . ASN A 1 186 ? 13.492 15.727 -33.702 1.00 93.25 186 ASN A CA 1
ATOM 1451 C C . ASN A 1 186 ? 14.491 15.017 -32.762 1.00 93.25 186 ASN A C 1
ATOM 1453 O O . ASN A 1 186 ? 14.647 15.417 -31.608 1.00 93.25 186 ASN A O 1
ATOM 1457 N N . GLY A 1 187 ? 15.094 13.919 -33.228 1.00 91.06 187 GLY A N 1
ATOM 1458 C CA . GLY A 1 187 ? 16.018 13.092 -32.438 1.00 91.06 187 GLY A CA 1
ATOM 1459 C C . GLY A 1 187 ? 15.351 12.064 -31.514 1.00 91.06 187 GLY A C 1
ATOM 1460 O O . GLY A 1 187 ? 16.050 11.331 -30.824 1.00 91.06 187 GLY A O 1
ATOM 1461 N N . LYS A 1 188 ? 14.014 11.986 -31.488 1.00 96.75 188 LYS A N 1
ATOM 1462 C CA . LYS A 1 188 ? 13.278 10.904 -30.814 1.00 96.75 188 LYS A CA 1
ATOM 1463 C C . LYS A 1 188 ? 13.139 9.682 -31.719 1.00 96.75 188 LYS A C 1
ATOM 1465 O O . LYS A 1 188 ? 13.071 9.804 -32.937 1.00 96.75 188 LYS A O 1
ATOM 1470 N N . ILE A 1 189 ? 12.993 8.525 -31.097 1.00 96.62 189 ILE A N 1
ATOM 1471 C CA . ILE A 1 189 ? 12.674 7.250 -31.732 1.00 96.62 189 ILE A CA 1
ATOM 1472 C C . ILE A 1 189 ? 11.159 7.047 -31.635 1.00 96.62 189 ILE A C 1
ATOM 1474 O O . ILE A 1 189 ? 10.572 7.297 -30.580 1.00 96.62 189 ILE A O 1
ATOM 1478 N N . ALA A 1 190 ? 10.516 6.624 -32.724 1.00 97.75 190 ALA A N 1
ATOM 1479 C CA . ALA A 1 190 ? 9.110 6.226 -32.702 1.00 97.75 190 ALA A CA 1
ATOM 1480 C C . ALA A 1 190 ? 8.948 4.876 -31.983 1.00 97.75 190 ALA A C 1
ATOM 1482 O O . ALA A 1 190 ? 9.713 3.945 -32.226 1.00 97.75 190 ALA A O 1
ATOM 1483 N N . TYR A 1 191 ? 7.944 4.762 -31.114 1.00 97.50 191 TYR A N 1
ATOM 1484 C CA . TYR A 1 191 ? 7.629 3.528 -30.374 1.00 97.50 191 TYR A CA 1
ATOM 1485 C C . TYR A 1 191 ? 6.437 2.763 -30.954 1.00 97.50 191 TYR A C 1
ATOM 1487 O O . TYR A 1 191 ? 6.054 1.721 -30.432 1.00 97.50 191 TYR A O 1
ATOM 1495 N N . VAL A 1 192 ? 5.845 3.305 -32.012 1.00 96.88 192 VAL A N 1
ATOM 1496 C CA . VAL A 1 192 ? 4.630 2.817 -32.659 1.00 96.88 192 VAL A CA 1
ATOM 1497 C C . VAL A 1 192 ? 4.886 2.586 -34.142 1.00 96.88 192 VAL A C 1
ATOM 1499 O O . VAL A 1 192 ? 5.800 3.175 -34.723 1.00 96.88 192 VAL A O 1
ATOM 1502 N N . SER A 1 193 ? 4.056 1.748 -34.747 1.00 97.12 193 SER A N 1
ATOM 1503 C CA . SER A 1 193 ? 4.026 1.435 -36.174 1.00 97.12 193 SER A CA 1
ATOM 1504 C C . SER A 1 193 ? 2.707 1.884 -36.803 1.00 97.12 193 SER A C 1
ATOM 1506 O O . SER A 1 193 ? 1.724 2.152 -36.115 1.00 97.12 193 SER A O 1
ATOM 1508 N N . THR A 1 194 ? 2.672 1.973 -38.134 1.00 98.12 194 THR A N 1
ATOM 1509 C CA . THR A 1 194 ? 1.429 2.223 -38.878 1.00 98.12 194 THR A CA 1
ATOM 1510 C C . THR A 1 194 ? 0.355 1.203 -38.497 1.00 98.12 194 THR A C 1
ATOM 1512 O O . THR A 1 194 ? 0.604 0.002 -38.545 1.00 98.12 194 THR A O 1
ATOM 1515 N N . GLY A 1 195 ? -0.841 1.686 -38.161 1.00 97.88 195 GLY A N 1
ATOM 1516 C CA . GLY A 1 195 ? -1.974 0.872 -37.721 1.00 97.88 195 GLY A CA 1
ATOM 1517 C C . GLY A 1 195 ? -2.092 0.708 -36.203 1.00 97.88 195 GLY A C 1
ATOM 1518 O O . GLY A 1 195 ? -3.163 0.319 -35.737 1.00 97.88 195 GLY A O 1
ATOM 1519 N N . ASP A 1 196 ? -1.061 1.049 -35.424 1.00 97.88 196 ASP A N 1
ATOM 1520 C CA . ASP A 1 196 ? -1.138 0.973 -33.963 1.00 97.88 196 ASP A CA 1
ATOM 1521 C C . ASP A 1 196 ? -2.168 1.972 -33.415 1.00 97.88 196 ASP A C 1
ATOM 1523 O O . ASP A 1 196 ? -2.216 3.136 -33.831 1.00 97.88 196 ASP A O 1
ATOM 1527 N N . ARG A 1 197 ? -2.975 1.530 -32.443 1.00 97.75 197 ARG A N 1
ATOM 1528 C CA . ARG A 1 197 ? -3.828 2.415 -31.637 1.00 97.75 197 ARG A CA 1
ATOM 1529 C C . ARG A 1 197 ? -3.066 2.938 -30.426 1.00 97.75 197 ARG A C 1
ATOM 1531 O O . ARG A 1 197 ? -2.240 2.231 -29.852 1.00 97.75 197 ARG A O 1
ATOM 1538 N N . PHE A 1 198 ? -3.391 4.156 -30.011 1.00 96.44 198 PHE A N 1
ATOM 1539 C CA . PHE A 1 198 ? -2.876 4.762 -28.787 1.00 96.44 198 PHE A CA 1
ATOM 1540 C C . PHE A 1 198 ? -3.997 5.440 -28.001 1.00 96.44 198 PHE A C 1
ATOM 1542 O O . PHE A 1 198 ? -4.973 5.927 -28.577 1.00 96.44 198 PHE A O 1
ATOM 1549 N N . THR A 1 199 ? -3.806 5.510 -26.688 1.00 96.69 199 THR A N 1
ATOM 1550 C CA . THR A 1 199 ? -4.691 6.222 -25.763 1.00 96.69 199 THR A CA 1
ATOM 1551 C C . THR A 1 199 ? -4.081 7.579 -25.430 1.00 96.69 199 THR A C 1
ATOM 1553 O O . THR A 1 199 ? -2.906 7.678 -25.047 1.00 96.69 199 THR A O 1
ATOM 1556 N N . GLY A 1 200 ? -4.861 8.641 -25.594 1.00 95.75 200 GLY A N 1
ATOM 1557 C CA . GLY A 1 200 ? -4.462 10.003 -25.276 1.00 95.75 200 GLY A CA 1
ATOM 1558 C C . GLY A 1 200 ? -4.074 10.136 -23.808 1.00 95.75 200 GLY A C 1
ATOM 1559 O O . GLY A 1 200 ? -4.706 9.560 -22.933 1.00 95.75 200 GLY A O 1
ATOM 1560 N N . LEU A 1 201 ? -3.016 10.896 -23.532 1.00 95.44 201 LEU A N 1
ATOM 1561 C CA . LEU A 1 201 ? -2.448 11.152 -22.202 1.00 95.44 201 LEU A CA 1
ATOM 1562 C C . LEU A 1 201 ? -1.872 9.917 -21.482 1.00 95.44 201 LEU A C 1
ATOM 1564 O O . LEU A 1 201 ? -1.149 10.083 -20.503 1.00 95.44 201 LEU A O 1
ATOM 1568 N N . GLU A 1 202 ? -2.126 8.708 -21.983 1.00 95.75 202 GLU A N 1
ATOM 1569 C CA . GLU A 1 202 ? -1.699 7.440 -21.378 1.00 95.75 202 GLU A CA 1
ATOM 1570 C C . GLU A 1 202 ? -0.635 6.697 -22.199 1.00 95.75 202 GLU A C 1
ATOM 1572 O O . GLU A 1 202 ? 0.017 5.789 -21.690 1.00 95.75 202 GLU A O 1
ATOM 1577 N N . SER A 1 203 ? -0.430 7.081 -23.463 1.00 95.75 203 SER A N 1
ATOM 1578 C CA . SER A 1 203 ? 0.556 6.466 -24.359 1.00 95.75 203 SER A CA 1
ATOM 1579 C C . SER A 1 203 ? 1.708 7.414 -24.691 1.00 95.75 203 SER A C 1
ATOM 1581 O O . SER A 1 203 ? 1.500 8.563 -25.080 1.00 95.75 203 SER A O 1
ATOM 1583 N N . ILE A 1 204 ? 2.938 6.909 -24.629 1.00 97.44 204 ILE A N 1
ATOM 1584 C CA . ILE A 1 204 ? 4.133 7.565 -25.166 1.00 97.44 204 ILE A CA 1
ATOM 1585 C C . ILE A 1 204 ? 4.404 6.964 -26.544 1.00 97.44 204 ILE A C 1
ATOM 1587 O O . ILE A 1 204 ? 4.743 5.792 -26.655 1.00 97.44 204 ILE A O 1
ATOM 1591 N N . ILE A 1 205 ? 4.275 7.761 -27.603 1.00 97.56 205 ILE A N 1
ATOM 1592 C CA . ILE A 1 205 ? 4.428 7.271 -28.987 1.00 97.56 205 ILE A CA 1
ATOM 1593 C C . ILE A 1 205 ? 5.830 7.505 -29.563 1.00 97.56 205 ILE A C 1
ATOM 1595 O O . ILE A 1 205 ? 6.169 6.954 -30.607 1.00 97.56 205 ILE A O 1
ATOM 1599 N N . ALA A 1 206 ? 6.647 8.328 -28.901 1.00 98.12 206 ALA A N 1
ATOM 1600 C CA . ALA A 1 206 ? 8.051 8.534 -29.249 1.00 98.12 206 ALA A CA 1
ATOM 1601 C C . ALA A 1 206 ? 8.852 9.087 -28.066 1.00 98.12 206 ALA A C 1
ATOM 1603 O O . ALA A 1 206 ? 8.304 9.831 -27.249 1.00 98.12 206 ALA A O 1
ATOM 1604 N N . GLY A 1 207 ? 10.159 8.841 -28.023 1.00 97.75 207 GLY A N 1
ATOM 1605 C CA . GLY A 1 207 ? 11.053 9.416 -27.013 1.00 97.75 207 GLY A CA 1
ATOM 1606 C C . GLY A 1 207 ? 12.533 9.254 -27.338 1.00 97.75 207 GLY A C 1
ATOM 1607 O O . GLY A 1 207 ? 12.886 8.588 -28.305 1.00 97.75 207 GLY A O 1
ATOM 1608 N N . THR A 1 208 ? 13.401 9.923 -26.578 1.00 97.81 208 THR A N 1
ATOM 1609 C CA . THR A 1 208 ? 14.864 9.808 -26.752 1.00 97.81 208 THR A CA 1
ATOM 1610 C C . THR A 1 208 ? 15.444 8.546 -26.126 1.00 97.81 208 THR A C 1
ATOM 1612 O O . THR A 1 208 ? 16.529 8.126 -26.508 1.00 97.81 208 THR A O 1
ATOM 1615 N N . VAL A 1 209 ? 14.723 7.925 -25.192 1.00 97.88 209 VAL A N 1
ATOM 1616 C CA . VAL A 1 209 ? 15.082 6.617 -24.636 1.00 97.88 209 VAL A CA 1
ATOM 1617 C C . VAL A 1 209 ? 14.801 5.535 -25.692 1.00 97.88 209 VAL A C 1
ATOM 1619 O O . VAL A 1 209 ? 13.823 5.668 -26.435 1.00 97.88 209 VAL A O 1
ATOM 1622 N N . PRO A 1 210 ? 15.606 4.464 -25.784 1.00 95.69 210 PRO A N 1
ATOM 1623 C CA . PRO A 1 210 ? 15.240 3.249 -26.504 1.00 95.69 210 PRO A CA 1
ATOM 1624 C C . PRO A 1 210 ? 13.802 2.773 -26.237 1.00 95.69 210 PRO A C 1
ATOM 1626 O O . PRO A 1 210 ? 13.173 3.136 -25.240 1.00 95.69 210 PRO A O 1
ATOM 1629 N N . ALA A 1 211 ? 13.266 1.991 -27.177 1.00 91.56 211 ALA A N 1
ATOM 1630 C CA . ALA A 1 211 ? 11.860 1.604 -27.180 1.00 91.56 211 ALA A CA 1
ATOM 1631 C C . ALA A 1 211 ? 11.422 0.922 -25.863 1.00 91.56 211 ALA A C 1
ATOM 1633 O O . ALA A 1 211 ? 12.201 0.163 -25.282 1.00 91.56 211 ALA A O 1
ATOM 1634 N N . PRO A 1 212 ? 10.170 1.146 -25.413 1.00 95.00 212 PRO A N 1
ATOM 1635 C CA . PRO A 1 212 ? 9.640 0.529 -24.205 1.00 95.00 212 PRO A CA 1
ATOM 1636 C C . PRO A 1 212 ? 9.772 -0.996 -24.227 1.00 95.00 212 PRO A C 1
ATOM 1638 O O . PRO A 1 212 ? 9.507 -1.660 -25.233 1.00 95.00 212 PRO A O 1
ATOM 1641 N N . VAL A 1 213 ? 10.124 -1.564 -23.079 1.00 95.31 213 VAL A N 1
ATOM 1642 C CA . VAL A 1 213 ? 10.229 -3.007 -22.877 1.00 95.31 213 VAL A CA 1
ATOM 1643 C C . VAL A 1 213 ? 8.831 -3.589 -22.691 1.00 95.31 213 VAL A C 1
ATOM 1645 O O . VAL A 1 213 ? 8.026 -3.074 -21.918 1.00 95.31 213 VAL A O 1
ATOM 1648 N N . ARG A 1 214 ? 8.541 -4.714 -23.351 1.00 95.81 214 ARG A N 1
ATOM 1649 C CA . ARG A 1 214 ? 7.348 -5.519 -23.055 1.00 95.81 214 ARG A CA 1
ATOM 1650 C C . ARG A 1 214 ? 7.656 -6.432 -21.863 1.00 95.81 214 ARG A C 1
ATOM 1652 O O . ARG A 1 214 ? 8.466 -7.338 -22.033 1.00 95.81 214 ARG A O 1
ATOM 1659 N N . PRO A 1 215 ? 7.015 -6.283 -20.687 1.00 95.50 215 PRO A N 1
ATOM 1660 C CA . PRO A 1 215 ? 7.369 -7.082 -19.509 1.00 95.50 215 PRO A CA 1
ATOM 1661 C C . PRO A 1 215 ? 7.287 -8.592 -19.738 1.00 95.50 215 PRO A C 1
ATOM 1663 O O . PRO A 1 215 ? 8.088 -9.334 -19.184 1.00 95.50 215 PRO A O 1
ATOM 1666 N N . ALA A 1 216 ? 6.375 -9.055 -20.600 1.00 97.00 216 ALA A N 1
ATOM 1667 C CA . ALA A 1 216 ? 6.238 -10.470 -20.949 1.00 97.00 216 ALA A CA 1
ATOM 1668 C C . ALA A 1 216 ? 7.549 -11.104 -21.455 1.00 97.00 216 ALA A C 1
ATOM 1670 O O . ALA A 1 216 ? 7.794 -12.278 -21.197 1.00 97.00 216 ALA A O 1
ATOM 1671 N N . THR A 1 217 ? 8.437 -10.331 -22.096 1.00 96.19 217 THR A N 1
ATOM 1672 C CA . THR A 1 217 ? 9.752 -10.815 -22.552 1.00 96.19 217 THR A CA 1
ATOM 1673 C C . THR A 1 217 ? 10.766 -10.958 -21.419 1.00 96.19 217 THR A C 1
ATOM 1675 O O . THR A 1 217 ? 11.953 -11.111 -21.695 1.00 96.19 217 THR A O 1
ATOM 1678 N N . ARG A 1 218 ? 10.357 -10.803 -20.159 1.00 96.25 218 ARG A N 1
ATOM 1679 C CA . ARG A 1 218 ? 11.187 -11.043 -18.974 1.00 96.25 218 ARG A CA 1
ATOM 1680 C C . ARG A 1 218 ? 10.674 -12.217 -18.138 1.00 96.25 218 ARG A C 1
ATOM 1682 O O . ARG A 1 218 ? 11.272 -12.522 -17.113 1.00 96.25 218 ARG A O 1
ATOM 1689 N N . LEU A 1 219 ? 9.587 -12.881 -18.547 1.00 96.44 219 LEU A N 1
ATOM 1690 C CA . LEU A 1 219 ? 9.044 -14.051 -17.840 1.00 96.44 219 LEU A CA 1
ATOM 1691 C C . LEU A 1 219 ? 10.013 -15.239 -17.842 1.00 96.44 219 LEU A C 1
ATOM 1693 O O . LEU A 1 219 ? 9.985 -16.056 -16.928 1.00 96.44 219 LEU A O 1
ATOM 1697 N N . GLN A 1 220 ? 10.871 -15.316 -18.857 1.00 94.94 220 GLN A N 1
ATOM 1698 C CA . GLN A 1 220 ? 11.899 -16.340 -19.002 1.00 94.94 220 GLN A CA 1
ATOM 1699 C C . GLN A 1 220 ? 13.191 -16.032 -18.234 1.00 94.94 220 GLN A C 1
ATOM 1701 O O . GLN A 1 220 ? 14.113 -16.842 -18.267 1.00 94.94 220 GLN A O 1
ATOM 1706 N N . ASN A 1 221 ? 13.293 -14.868 -17.582 1.00 95.06 221 ASN A N 1
ATOM 1707 C CA . ASN A 1 221 ? 14.464 -14.551 -16.775 1.00 95.06 221 ASN A CA 1
ATOM 1708 C C . ASN A 1 221 ? 14.568 -15.539 -15.611 1.00 95.06 221 ASN A C 1
ATOM 1710 O O . ASN A 1 221 ? 13.597 -15.779 -14.894 1.00 95.06 221 ASN A O 1
ATOM 1714 N N . THR A 1 222 ? 15.769 -16.066 -15.405 1.00 92.06 222 THR A N 1
ATOM 1715 C CA . THR A 1 222 ? 16.102 -16.949 -14.290 1.00 92.06 222 THR A CA 1
ATOM 1716 C C . THR A 1 222 ? 17.063 -16.242 -13.351 1.00 92.06 222 THR A C 1
ATOM 1718 O O . THR A 1 222 ? 17.981 -15.557 -13.802 1.00 92.06 222 THR A O 1
ATOM 1721 N N . TRP A 1 223 ? 16.886 -16.447 -12.053 1.00 94.94 223 TRP A N 1
ATOM 1722 C CA . TRP A 1 223 ? 17.824 -16.001 -11.028 1.00 94.94 223 TRP A CA 1
ATOM 1723 C C . TRP A 1 223 ? 17.768 -16.954 -9.833 1.00 94.94 223 TRP A C 1
ATOM 1725 O O . TRP A 1 223 ? 16.860 -17.778 -9.735 1.00 94.94 223 TRP A O 1
ATOM 1735 N N . SER A 1 224 ? 18.730 -16.844 -8.926 1.00 94.81 224 SER A N 1
ATOM 1736 C CA . SER A 1 224 ? 18.710 -17.515 -7.630 1.00 94.81 224 SER A CA 1
ATOM 1737 C C . SER A 1 224 ? 18.875 -16.442 -6.556 1.00 94.81 224 SER A C 1
ATOM 1739 O O . SER A 1 224 ? 19.897 -15.752 -6.546 1.00 94.81 224 SER A O 1
ATOM 1741 N N . PRO A 1 225 ? 17.890 -16.255 -5.656 1.00 97.06 225 PRO A N 1
ATOM 1742 C CA . PRO A 1 225 ? 18.049 -15.337 -4.534 1.00 97.06 225 PRO A CA 1
ATOM 1743 C C . PRO A 1 225 ? 19.249 -15.695 -3.644 1.00 97.06 225 PRO A C 1
ATOM 1745 O O . PRO A 1 225 ? 19.893 -14.796 -3.115 1.00 97.06 225 PRO A O 1
ATOM 1748 N N . LEU A 1 226 ? 19.597 -16.983 -3.515 1.00 97.00 226 LEU A N 1
ATOM 1749 C CA . LEU A 1 226 ? 20.725 -17.420 -2.681 1.00 97.00 226 LEU A CA 1
ATOM 1750 C C . LEU A 1 226 ? 22.055 -16.825 -3.147 1.00 97.00 226 LEU A C 1
ATOM 1752 O O . LEU A 1 226 ? 22.857 -16.416 -2.313 1.00 97.00 226 LEU A O 1
ATOM 1756 N N . ASP A 1 227 ? 22.250 -16.690 -4.460 1.00 95.12 227 ASP A N 1
ATOM 1757 C CA . ASP A 1 227 ? 23.483 -16.156 -5.057 1.00 95.12 227 ASP A CA 1
ATOM 1758 C C . ASP A 1 227 ? 23.719 -14.689 -4.666 1.00 95.12 227 ASP A C 1
ATOM 1760 O O . ASP A 1 227 ? 24.843 -14.191 -4.689 1.00 95.12 227 ASP A O 1
ATOM 1764 N N . LEU A 1 228 ? 22.644 -13.980 -4.314 1.00 96.00 228 LEU A N 1
ATOM 1765 C CA . LEU A 1 228 ? 22.673 -12.566 -3.966 1.00 96.00 228 LEU A CA 1
ATOM 1766 C C . LEU A 1 228 ? 22.678 -12.313 -2.458 1.00 96.00 228 LEU A C 1
ATOM 1768 O O . LEU A 1 228 ? 22.896 -11.168 -2.068 1.00 96.00 228 LEU A O 1
ATOM 1772 N N . LEU A 1 229 ? 22.503 -13.338 -1.613 1.00 96.50 229 LEU A N 1
ATOM 1773 C CA . LEU A 1 229 ? 22.614 -13.188 -0.156 1.00 96.50 229 LEU A CA 1
ATOM 1774 C C . LEU A 1 229 ? 24.020 -12.767 0.287 1.00 96.50 229 LEU A C 1
ATOM 1776 O O . LEU A 1 229 ? 24.156 -12.134 1.323 1.00 96.50 229 LEU A O 1
ATOM 1780 N N . SER A 1 230 ? 25.056 -13.063 -0.502 1.00 93.88 230 SER A N 1
ATOM 1781 C CA . SER A 1 230 ? 26.438 -12.636 -0.244 1.00 93.88 230 SER A CA 1
ATOM 1782 C C . SER A 1 230 ? 26.878 -11.440 -1.099 1.00 93.88 230 SER A C 1
ATOM 1784 O O . SER A 1 230 ? 28.075 -11.174 -1.210 1.00 93.88 230 SER A O 1
ATOM 1786 N N . SER A 1 231 ? 25.947 -10.739 -1.760 1.00 95.50 231 SER A N 1
ATOM 1787 C CA . SER A 1 231 ? 26.287 -9.568 -2.578 1.00 95.50 231 SER A CA 1
ATOM 1788 C C . SER A 1 231 ? 26.912 -8.467 -1.720 1.00 95.50 231 SER A C 1
ATOM 1790 O O . SER A 1 231 ? 26.439 -8.177 -0.622 1.00 95.50 231 SER A O 1
ATOM 1792 N N . SER A 1 232 ? 27.921 -7.770 -2.245 1.00 94.25 232 SER A N 1
ATOM 1793 C CA . SER A 1 232 ? 28.480 -6.577 -1.597 1.00 94.25 232 SER A CA 1
ATOM 1794 C C . SER A 1 232 ? 27.524 -5.375 -1.614 1.00 94.25 232 SER A C 1
ATOM 1796 O O . SER A 1 232 ? 27.848 -4.334 -1.054 1.00 94.25 232 SER A O 1
ATOM 1798 N N . ILE A 1 233 ? 26.376 -5.486 -2.291 1.00 92.81 233 ILE A N 1
ATOM 1799 C CA . ILE A 1 233 ? 25.364 -4.434 -2.409 1.00 92.81 233 ILE A CA 1
ATOM 1800 C C . ILE A 1 233 ? 24.184 -4.775 -1.495 1.00 92.81 233 ILE A C 1
ATOM 1802 O O . ILE A 1 233 ? 23.469 -5.749 -1.730 1.00 92.81 233 ILE A O 1
ATOM 1806 N N . ASP A 1 234 ? 23.924 -3.935 -0.495 1.00 94.19 234 ASP A N 1
ATOM 1807 C CA . ASP A 1 234 ? 22.896 -4.185 0.532 1.00 94.19 234 ASP A CA 1
ATOM 1808 C C . ASP A 1 234 ? 21.495 -4.350 -0.068 1.00 94.19 234 ASP A C 1
ATOM 1810 O O . ASP A 1 234 ? 20.723 -5.212 0.340 1.00 94.19 234 ASP A O 1
ATOM 1814 N N . ILE A 1 235 ? 21.177 -3.577 -1.111 1.00 93.88 235 ILE A N 1
ATOM 1815 C CA . ILE A 1 235 ? 19.897 -3.660 -1.828 1.00 93.88 235 ILE A CA 1
ATOM 1816 C C . ILE A 1 235 ? 19.716 -5.027 -2.506 1.00 93.88 235 ILE A C 1
ATOM 1818 O O . ILE A 1 235 ? 18.593 -5.523 -2.627 1.00 93.88 235 ILE A O 1
ATOM 1822 N N . ASP A 1 236 ? 20.805 -5.647 -2.955 1.00 95.44 236 ASP A N 1
ATOM 1823 C CA . ASP A 1 236 ? 20.758 -6.961 -3.586 1.00 95.44 236 ASP A CA 1
ATOM 1824 C C . ASP A 1 236 ? 20.482 -8.044 -2.547 1.00 95.44 236 ASP A C 1
ATOM 1826 O O . ASP A 1 236 ? 19.587 -8.864 -2.766 1.00 95.44 236 ASP A O 1
ATOM 1830 N N . ARG A 1 237 ? 21.169 -7.977 -1.397 1.00 97.44 237 ARG A N 1
ATOM 1831 C CA . ARG A 1 237 ? 20.914 -8.858 -0.249 1.00 97.44 237 ARG A CA 1
ATOM 1832 C C . ARG A 1 237 ? 19.494 -8.678 0.285 1.00 97.44 237 ARG A C 1
ATOM 1834 O O . ARG A 1 237 ? 18.807 -9.668 0.527 1.00 97.44 237 ARG A O 1
ATOM 1841 N N . TYR A 1 238 ? 19.010 -7.438 0.386 1.00 97.38 238 TYR A N 1
ATOM 1842 C CA . TYR A 1 238 ? 17.641 -7.116 0.803 1.00 97.38 238 TYR A CA 1
ATOM 1843 C C . TYR A 1 238 ? 16.598 -7.731 -0.144 1.00 97.38 238 TYR A C 1
ATOM 1845 O O . TYR A 1 238 ? 15.672 -8.409 0.302 1.00 97.38 238 TYR A O 1
ATOM 1853 N N . ALA A 1 239 ? 16.756 -7.541 -1.460 1.00 97.12 239 ALA A N 1
ATOM 1854 C CA . ALA A 1 239 ? 15.838 -8.093 -2.458 1.00 97.12 239 ALA A CA 1
ATOM 1855 C C . ALA A 1 239 ? 15.847 -9.628 -2.478 1.00 97.12 239 ALA A C 1
ATOM 1857 O O . ALA A 1 239 ? 14.786 -10.246 -2.564 1.00 97.12 239 ALA A O 1
ATOM 1858 N N . ALA A 1 240 ? 17.028 -10.238 -2.369 1.00 97.75 240 ALA A N 1
ATOM 1859 C CA . ALA A 1 240 ? 17.183 -11.682 -2.259 1.00 97.75 240 ALA A CA 1
ATOM 1860 C C . ALA A 1 240 ? 16.471 -12.241 -1.026 1.00 97.75 240 ALA A C 1
ATOM 1862 O O . ALA A 1 240 ? 15.630 -13.132 -1.137 1.00 97.75 240 ALA A O 1
ATOM 1863 N N . THR A 1 241 ? 16.759 -11.647 0.130 1.00 98.25 241 THR A N 1
ATOM 1864 C CA . THR A 1 241 ? 16.168 -11.996 1.419 1.00 98.25 241 THR A CA 1
ATOM 1865 C C . THR A 1 241 ? 14.645 -11.975 1.348 1.00 98.25 241 THR A C 1
ATOM 1867 O O . THR A 1 241 ? 13.997 -12.988 1.607 1.00 98.25 241 THR A O 1
ATOM 1870 N N . LYS A 1 242 ? 14.075 -10.859 0.881 1.00 97.75 242 LYS A N 1
ATOM 1871 C CA . LYS A 1 242 ? 12.626 -10.650 0.798 1.00 97.75 242 LYS A CA 1
ATOM 1872 C C . LYS A 1 242 ? 11.917 -11.589 -0.184 1.00 97.75 242 LYS A C 1
ATOM 1874 O O . LYS A 1 242 ? 10.726 -11.858 -0.031 1.00 97.75 242 LYS A O 1
ATOM 1879 N N . ALA A 1 243 ? 12.625 -12.091 -1.197 1.00 98.12 243 ALA A N 1
ATOM 1880 C CA . ALA A 1 243 ? 12.073 -13.040 -2.160 1.00 98.12 243 ALA A CA 1
ATOM 1881 C C . ALA A 1 243 ? 11.950 -14.461 -1.602 1.00 98.12 243 ALA A C 1
ATOM 1883 O O . ALA A 1 243 ? 11.034 -15.184 -1.998 1.00 98.12 243 ALA A O 1
ATOM 1884 N N . LEU A 1 244 ? 12.864 -14.873 -0.715 1.00 98.19 244 LEU A N 1
ATOM 1885 C CA . LEU A 1 244 ? 13.015 -16.271 -0.305 1.00 98.19 244 LEU A CA 1
ATOM 1886 C C . LEU A 1 244 ? 11.738 -16.911 0.247 1.00 98.19 244 LEU A C 1
ATOM 1888 O O . LEU A 1 244 ? 11.433 -18.008 -0.219 1.00 98.19 244 LEU A O 1
ATOM 1892 N N . PRO A 1 245 ? 10.928 -16.267 1.114 1.00 97.31 245 PRO A N 1
ATOM 1893 C CA . PRO A 1 245 ? 9.680 -16.869 1.594 1.00 97.31 245 PRO A CA 1
ATOM 1894 C C . PRO A 1 245 ? 8.748 -17.322 0.458 1.00 97.31 245 PRO A C 1
ATOM 1896 O O . PRO A 1 245 ? 8.068 -18.340 0.571 1.00 97.31 245 PRO A O 1
ATOM 1899 N N . PHE A 1 246 ? 8.779 -16.610 -0.671 1.00 96.31 246 PHE A N 1
ATOM 1900 C CA . PHE A 1 246 ? 7.911 -16.816 -1.832 1.00 96.31 246 PHE A CA 1
ATOM 1901 C C . PHE A 1 246 ? 8.589 -17.592 -2.977 1.00 96.31 246 PHE A C 1
ATOM 1903 O O . PHE A 1 246 ? 7.954 -17.883 -3.991 1.00 96.31 246 PHE A O 1
ATOM 1910 N N . TYR A 1 247 ? 9.883 -17.908 -2.859 1.00 96.38 247 TYR A N 1
ATOM 1911 C CA . TYR A 1 247 ? 10.655 -18.562 -3.916 1.00 96.38 247 TYR A CA 1
ATOM 1912 C C . TYR A 1 247 ? 10.618 -20.088 -3.765 1.00 96.38 247 TYR A C 1
ATOM 1914 O O . TYR A 1 247 ? 11.516 -20.689 -3.179 1.00 96.38 247 TYR A O 1
ATOM 1922 N N . GLU A 1 248 ? 9.552 -20.714 -4.262 1.00 92.94 248 GLU A N 1
ATOM 1923 C CA . GLU A 1 248 ? 9.252 -22.146 -4.059 1.00 92.94 248 GLU A CA 1
ATOM 1924 C C . GLU A 1 248 ? 10.206 -23.113 -4.777 1.00 92.94 248 GLU A C 1
ATOM 1926 O O . GLU A 1 248 ? 10.231 -24.299 -4.466 1.00 92.94 248 GLU A O 1
ATOM 1931 N N . ALA A 1 249 ? 11.015 -22.621 -5.720 1.00 94.12 249 ALA A N 1
ATOM 1932 C CA . ALA A 1 249 ? 11.992 -23.448 -6.430 1.00 94.12 249 ALA A CA 1
ATOM 1933 C C . ALA A 1 249 ? 13.174 -23.897 -5.545 1.00 94.12 249 ALA A C 1
ATOM 1935 O O . ALA A 1 249 ? 13.968 -24.728 -5.978 1.00 94.12 249 ALA A O 1
ATOM 1936 N N . ILE A 1 250 ? 13.299 -23.357 -4.327 1.00 95.62 250 ILE A N 1
ATOM 1937 C CA . ILE A 1 250 ? 14.302 -23.759 -3.337 1.00 95.62 250 ILE A CA 1
ATOM 1938 C C . ILE A 1 250 ? 13.573 -24.382 -2.133 1.00 95.62 250 ILE A C 1
ATOM 1940 O O . ILE A 1 250 ? 12.632 -23.763 -1.621 1.00 95.62 250 ILE A O 1
ATOM 1944 N N . PRO A 1 251 ? 13.998 -25.562 -1.640 1.00 97.19 251 PRO A N 1
ATOM 1945 C CA . PRO A 1 251 ? 13.423 -26.178 -0.447 1.00 97.19 251 PRO A CA 1
ATOM 1946 C C . PRO A 1 251 ? 13.401 -25.234 0.760 1.00 97.19 251 PRO A C 1
ATOM 1948 O O . PRO A 1 251 ? 14.353 -24.499 1.015 1.00 97.19 251 PRO A O 1
ATOM 1951 N N . ILE A 1 252 ? 12.321 -25.265 1.547 1.00 97.38 252 ILE A N 1
ATOM 1952 C CA . ILE A 1 252 ? 12.161 -24.373 2.709 1.00 97.38 252 ILE A CA 1
ATOM 1953 C C . ILE A 1 252 ? 13.305 -24.487 3.724 1.00 97.38 252 ILE A C 1
ATOM 1955 O O . ILE A 1 252 ? 13.733 -23.467 4.255 1.00 97.38 252 ILE A O 1
ATOM 1959 N N . THR A 1 253 ? 13.843 -25.691 3.926 1.00 97.50 253 THR A N 1
ATOM 1960 C CA . THR A 1 253 ? 14.987 -25.956 4.810 1.00 97.50 253 THR A CA 1
ATOM 1961 C C . THR A 1 253 ? 16.234 -25.195 4.382 1.00 97.50 253 THR A C 1
ATOM 1963 O O . THR A 1 253 ? 16.900 -24.590 5.217 1.00 97.50 253 THR A O 1
ATOM 1966 N N . ASP A 1 254 ? 16.510 -25.160 3.082 1.00 97.88 254 ASP A N 1
ATOM 1967 C CA . ASP A 1 254 ? 17.717 -24.543 2.533 1.00 97.88 254 ASP A CA 1
ATOM 1968 C C . ASP A 1 254 ? 17.606 -23.018 2.603 1.00 97.88 254 ASP A C 1
ATOM 1970 O O . ASP A 1 254 ? 18.568 -22.329 2.937 1.00 97.88 254 ASP A O 1
ATOM 1974 N N . ARG A 1 255 ? 16.398 -22.486 2.367 1.00 98.12 255 ARG A N 1
ATOM 1975 C CA . ARG A 1 255 ? 16.100 -21.052 2.513 1.00 98.12 255 ARG A CA 1
ATOM 1976 C C . ARG A 1 255 ? 16.252 -20.588 3.961 1.00 98.12 255 ARG A C 1
ATOM 1978 O O . ARG A 1 255 ? 16.849 -19.541 4.192 1.00 98.12 255 ARG A O 1
ATOM 1985 N N . ILE A 1 256 ? 15.736 -21.360 4.922 1.00 98.50 256 ILE A N 1
ATOM 1986 C CA . ILE A 1 256 ? 15.901 -21.077 6.356 1.00 98.50 256 ILE A CA 1
ATOM 1987 C C . ILE A 1 256 ? 17.384 -21.129 6.727 1.00 98.50 256 ILE A C 1
ATOM 1989 O O . ILE A 1 256 ? 17.902 -20.150 7.257 1.00 98.50 256 ILE A O 1
ATOM 1993 N N . SER A 1 257 ? 18.084 -22.214 6.380 1.00 98.12 257 SER A N 1
ATOM 1994 C CA . SER A 1 257 ? 19.506 -22.375 6.705 1.00 98.12 257 SER A CA 1
ATOM 1995 C C . SER A 1 257 ? 20.355 -21.233 6.144 1.00 98.12 257 SER A C 1
ATOM 1997 O O . SER A 1 257 ? 21.213 -20.709 6.852 1.00 98.12 257 SER A O 1
ATOM 1999 N N . ALA A 1 258 ? 20.112 -20.822 4.896 1.00 98.19 258 ALA A N 1
ATOM 2000 C CA . ALA A 1 258 ? 20.856 -19.736 4.266 1.00 98.19 258 ALA A CA 1
ATOM 2001 C C . ALA A 1 258 ? 20.622 -18.385 4.959 1.00 98.19 258 ALA A C 1
ATOM 2003 O O . ALA A 1 258 ? 21.573 -17.635 5.174 1.00 98.19 258 ALA A O 1
ATOM 2004 N N . LEU A 1 259 ? 19.378 -18.078 5.340 1.00 98.62 259 LEU A N 1
ATOM 2005 C CA . LEU A 1 259 ? 19.052 -16.841 6.054 1.00 98.62 259 LEU A CA 1
ATOM 2006 C C . LEU A 1 259 ? 19.585 -16.836 7.491 1.00 98.62 259 LEU A C 1
ATOM 2008 O O . LEU A 1 259 ? 20.063 -15.804 7.953 1.00 98.62 259 LEU A O 1
ATOM 2012 N N . GLU A 1 260 ? 19.543 -17.967 8.196 1.00 98.06 260 GLU A N 1
ATOM 2013 C CA . GLU A 1 260 ? 20.091 -18.072 9.553 1.00 98.06 260 GLU A CA 1
ATOM 2014 C C . GLU A 1 260 ? 21.612 -17.892 9.567 1.00 98.06 260 GLU A C 1
ATOM 2016 O O . GLU A 1 260 ? 22.117 -17.142 10.403 1.00 98.06 260 GLU A O 1
ATOM 2021 N N . SER A 1 261 ? 22.324 -18.504 8.613 1.00 97.12 261 SER A N 1
ATOM 2022 C CA . SER A 1 261 ? 23.760 -18.258 8.418 1.00 97.12 261 SER A CA 1
ATOM 2023 C C . SER A 1 261 ? 24.044 -16.819 7.976 1.00 97.12 261 SER A C 1
ATOM 2025 O O . SER A 1 261 ? 25.024 -16.226 8.415 1.00 97.12 261 SER A O 1
ATOM 2027 N N . GLY A 1 262 ? 23.181 -16.233 7.139 1.00 97.31 262 GLY A N 1
ATOM 2028 C CA . GLY A 1 262 ? 23.279 -14.829 6.734 1.00 97.31 262 GLY A CA 1
ATOM 2029 C C . GLY A 1 262 ? 23.171 -13.867 7.919 1.00 97.31 262 GLY A C 1
ATOM 2030 O O . GLY A 1 262 ? 23.973 -12.943 8.029 1.00 97.31 262 GLY A O 1
ATOM 2031 N N . LEU A 1 263 ? 22.250 -14.126 8.852 1.00 97.31 263 LEU A N 1
ATOM 2032 C CA . LEU A 1 263 ? 22.091 -13.330 10.074 1.00 97.31 263 LEU A CA 1
ATOM 2033 C C . LEU A 1 263 ? 23.345 -13.305 10.959 1.00 97.31 263 LEU A C 1
ATOM 2035 O O . LEU A 1 263 ? 23.552 -12.319 11.658 1.00 97.31 263 LEU A O 1
ATOM 2039 N N . ASP A 1 264 ? 24.174 -14.354 10.939 1.00 95.81 264 ASP A N 1
ATOM 2040 C CA . ASP A 1 264 ? 25.396 -14.411 11.758 1.00 95.81 264 ASP A CA 1
ATOM 2041 C C . ASP A 1 264 ? 26.485 -13.438 11.271 1.00 95.81 264 ASP A C 1
ATOM 2043 O O . ASP A 1 264 ? 27.399 -13.107 12.028 1.00 95.81 264 ASP A O 1
ATOM 2047 N N . ILE A 1 265 ? 26.401 -12.984 10.016 1.00 95.62 265 ILE A N 1
ATOM 2048 C CA . ILE A 1 265 ? 27.421 -12.139 9.374 1.00 95.62 265 ILE A CA 1
ATOM 2049 C C . ILE A 1 265 ? 26.883 -10.805 8.841 1.00 95.62 265 ILE A C 1
ATOM 2051 O O . ILE A 1 265 ? 27.679 -9.939 8.480 1.00 95.62 265 ILE A O 1
ATOM 2055 N N . GLU A 1 266 ? 25.563 -10.630 8.751 1.00 97.00 266 GLU A N 1
ATOM 2056 C CA . GLU A 1 266 ? 24.959 -9.418 8.201 1.00 97.00 266 GLU A CA 1
ATOM 2057 C C . GLU A 1 266 ? 25.180 -8.213 9.121 1.00 97.00 266 GLU A C 1
ATOM 2059 O O . GLU A 1 266 ? 24.840 -8.232 10.304 1.00 97.00 266 GLU A O 1
ATOM 2064 N N . THR A 1 267 ? 25.708 -7.133 8.549 1.00 94.19 267 THR A N 1
ATOM 2065 C CA . THR A 1 267 ? 26.016 -5.897 9.276 1.00 94.19 267 THR A CA 1
ATOM 2066 C C . THR A 1 267 ? 25.003 -4.787 9.024 1.00 94.19 267 THR A C 1
ATOM 2068 O O . THR A 1 267 ? 24.908 -3.861 9.827 1.00 94.19 267 THR A O 1
ATOM 2071 N N . ASP A 1 268 ? 24.260 -4.836 7.915 1.00 94.12 268 ASP A N 1
ATOM 2072 C CA . ASP A 1 268 ? 23.220 -3.850 7.639 1.00 94.12 268 ASP A CA 1
ATOM 2073 C C . ASP A 1 268 ? 21.957 -4.149 8.468 1.00 94.12 268 ASP A C 1
ATOM 2075 O O . ASP A 1 268 ? 21.350 -5.223 8.402 1.00 94.12 268 ASP A O 1
ATOM 2079 N N . GLU A 1 269 ? 21.540 -3.165 9.263 1.00 93.25 269 GLU A N 1
ATOM 2080 C CA . GLU A 1 269 ? 20.383 -3.257 10.160 1.00 93.25 269 GLU A CA 1
ATOM 2081 C C . GLU A 1 269 ? 19.073 -3.537 9.410 1.00 93.25 269 GLU A C 1
ATOM 2083 O O . GLU A 1 269 ? 18.207 -4.257 9.909 1.00 93.25 269 GLU A O 1
ATOM 2088 N N . ARG A 1 270 ? 18.913 -2.995 8.197 1.00 92.94 270 ARG A N 1
ATOM 2089 C CA . ARG A 1 270 ? 17.688 -3.172 7.412 1.00 92.94 270 ARG A CA 1
ATOM 2090 C C . ARG A 1 270 ? 17.670 -4.530 6.717 1.00 92.94 270 ARG A C 1
ATOM 2092 O O . ARG A 1 270 ? 16.606 -5.147 6.650 1.00 92.94 270 ARG A O 1
ATOM 2099 N N . VAL A 1 271 ? 18.811 -4.995 6.207 1.00 96.31 271 VAL A N 1
ATOM 2100 C CA . VAL A 1 271 ? 18.929 -6.339 5.626 1.00 96.31 271 VAL A CA 1
ATOM 2101 C C . VAL A 1 271 ? 18.720 -7.398 6.706 1.00 96.31 271 VAL A C 1
ATOM 2103 O O . VAL A 1 271 ? 17.875 -8.270 6.520 1.00 96.31 271 VAL A O 1
ATOM 2106 N N . SER A 1 272 ? 19.390 -7.288 7.857 1.00 97.31 272 SER A N 1
ATOM 2107 C CA . SER A 1 272 ? 19.219 -8.237 8.970 1.00 97.31 272 SER A CA 1
ATOM 2108 C C . SER A 1 272 ? 17.784 -8.256 9.512 1.00 97.31 272 SER A C 1
ATOM 2110 O O . SER A 1 272 ? 17.234 -9.330 9.762 1.00 97.31 272 SER A O 1
ATOM 2112 N N . LEU A 1 273 ? 17.119 -7.098 9.608 1.00 97.75 273 LEU A N 1
ATOM 2113 C CA . LEU A 1 273 ? 15.696 -7.039 9.952 1.00 97.75 273 LEU A CA 1
ATOM 2114 C C . LEU A 1 273 ? 14.818 -7.770 8.916 1.00 97.75 273 LEU A C 1
ATOM 2116 O O . LEU A 1 273 ? 13.920 -8.523 9.295 1.00 97.75 273 LEU A O 1
ATOM 2120 N N . GLU A 1 274 ? 15.068 -7.590 7.615 1.00 97.88 274 GLU A N 1
ATOM 2121 C CA . GLU A 1 274 ? 14.323 -8.300 6.563 1.00 97.88 274 GLU A CA 1
ATOM 2122 C C . GLU A 1 274 ? 14.641 -9.804 6.531 1.00 97.88 274 GLU A C 1
ATOM 2124 O O . GLU A 1 274 ? 13.767 -10.603 6.182 1.00 97.88 274 GLU A O 1
ATOM 2129 N N . MET A 1 275 ? 15.849 -10.213 6.938 1.00 98.62 275 MET A N 1
ATOM 2130 C CA . MET A 1 275 ? 16.198 -11.627 7.125 1.00 98.62 275 MET A CA 1
ATOM 2131 C C . MET A 1 275 ? 15.364 -12.224 8.254 1.00 98.62 275 MET A C 1
ATOM 2133 O O . MET A 1 275 ? 14.736 -13.266 8.052 1.00 98.62 275 MET A O 1
ATOM 2137 N N . GLY A 1 276 ? 15.259 -11.519 9.385 1.00 98.56 276 GLY A N 1
ATOM 2138 C CA . GLY A 1 276 ? 14.350 -11.869 10.477 1.00 98.56 276 GLY A CA 1
ATOM 2139 C C . GLY A 1 276 ? 12.895 -11.980 10.011 1.00 98.56 276 GLY A C 1
ATOM 2140 O O . GLY A 1 276 ? 12.248 -12.999 10.248 1.00 98.56 276 GLY A O 1
ATOM 2141 N N . ALA A 1 277 ? 12.408 -10.992 9.252 1.00 98.44 277 ALA A N 1
ATOM 2142 C CA . ALA A 1 277 ? 11.068 -11.000 8.655 1.00 98.44 277 ALA A CA 1
ATOM 2143 C C . ALA A 1 277 ? 10.820 -12.231 7.773 1.00 98.44 277 ALA A C 1
ATOM 2145 O O . ALA A 1 277 ? 9.785 -12.891 7.875 1.00 98.44 277 ALA A O 1
ATOM 2146 N N . SER A 1 278 ? 11.776 -12.549 6.904 1.00 98.62 278 SER A N 1
ATOM 2147 C CA . SER A 1 278 ? 11.675 -13.657 5.954 1.00 98.62 278 SER A CA 1
ATOM 2148 C C . SER A 1 278 ? 11.711 -15.013 6.659 1.00 98.62 278 SER A C 1
ATOM 2150 O O . SER A 1 278 ? 10.928 -15.903 6.325 1.00 98.62 278 SER A O 1
ATOM 2152 N N . LEU A 1 279 ? 12.556 -15.151 7.682 1.00 98.69 279 LEU A N 1
ATOM 2153 C CA . LEU A 1 279 ? 12.606 -16.320 8.558 1.00 98.69 279 LEU A CA 1
ATOM 2154 C C . LEU A 1 279 ? 11.308 -16.501 9.354 1.00 98.69 279 LEU A C 1
ATOM 2156 O O . LEU A 1 279 ? 10.768 -17.607 9.388 1.00 98.69 279 LEU A O 1
ATOM 2160 N N . ALA A 1 280 ? 10.767 -15.429 9.935 1.00 98.38 280 ALA A N 1
ATOM 2161 C CA . ALA A 1 280 ? 9.518 -15.474 10.692 1.00 98.38 280 ALA A CA 1
ATOM 2162 C C . ALA A 1 280 ? 8.327 -15.897 9.812 1.00 98.38 280 ALA A C 1
ATOM 2164 O O . ALA A 1 280 ? 7.540 -16.747 10.217 1.00 98.38 280 ALA A O 1
ATOM 2165 N N . ARG A 1 281 ? 8.246 -15.417 8.559 1.00 97.19 281 ARG A N 1
ATOM 2166 C CA . ARG A 1 281 ? 7.238 -15.887 7.580 1.00 97.19 281 ARG A CA 1
ATOM 2167 C C . ARG A 1 281 ? 7.334 -17.382 7.265 1.00 97.19 281 ARG A C 1
ATOM 2169 O O . ARG A 1 281 ? 6.356 -17.973 6.817 1.00 97.19 281 ARG A O 1
ATOM 2176 N N . MET A 1 282 ? 8.504 -17.982 7.467 1.00 97.38 282 MET A N 1
ATOM 2177 C CA . MET A 1 282 ? 8.741 -19.420 7.320 1.00 97.38 282 MET A CA 1
ATOM 2178 C C . MET A 1 282 ? 8.689 -20.165 8.667 1.00 97.38 282 MET A C 1
ATOM 2180 O O . MET A 1 282 ? 9.129 -21.310 8.744 1.00 97.38 282 MET A O 1
ATOM 2184 N N . ASN A 1 283 ? 8.118 -19.546 9.710 1.00 96.44 283 ASN A N 1
ATOM 2185 C CA . ASN A 1 283 ? 7.958 -20.077 11.069 1.00 96.44 283 ASN A CA 1
ATOM 2186 C C . ASN A 1 283 ? 9.274 -20.352 11.828 1.00 96.44 283 ASN A C 1
ATOM 2188 O O . ASN A 1 283 ? 9.305 -21.207 12.714 1.00 96.44 283 ASN A O 1
ATOM 2192 N N . SER A 1 284 ? 10.370 -19.648 11.517 1.00 97.56 284 SER A N 1
ATOM 2193 C CA . SER A 1 284 ? 11.593 -19.713 12.333 1.00 97.56 284 SER A CA 1
ATOM 2194 C C . SER A 1 284 ? 11.468 -18.818 13.571 1.00 97.56 284 SER A C 1
ATOM 2196 O O . SER A 1 284 ? 11.298 -17.600 13.458 1.00 97.56 284 SER A O 1
ATOM 2198 N N . ALA A 1 285 ? 11.616 -19.423 14.755 1.00 97.19 285 ALA A N 1
ATOM 2199 C CA . ALA A 1 285 ? 11.631 -18.715 16.037 1.00 97.19 285 ALA A CA 1
ATOM 2200 C C . ALA A 1 285 ? 12.766 -17.683 16.103 1.00 97.19 285 ALA A C 1
ATOM 2202 O O . ALA A 1 285 ? 12.533 -16.541 16.482 1.00 97.19 285 ALA A O 1
ATOM 2203 N N . ARG A 1 286 ? 13.962 -18.043 15.614 1.00 97.88 286 ARG A N 1
ATOM 2204 C CA . ARG A 1 286 ? 15.111 -17.128 15.516 1.00 97.88 286 ARG A CA 1
ATOM 2205 C C . ARG A 1 286 ? 14.782 -15.901 14.663 1.00 97.88 286 ARG A C 1
ATOM 2207 O O . ARG A 1 286 ? 15.185 -14.789 15.001 1.00 97.88 286 ARG A O 1
ATOM 2214 N N . GLY A 1 287 ? 14.037 -16.092 13.572 1.00 98.31 287 GLY A N 1
ATOM 2215 C CA . GLY A 1 287 ? 13.544 -14.994 12.742 1.00 98.31 287 GLY A CA 1
ATOM 2216 C C . GLY A 1 287 ? 12.647 -14.035 13.516 1.00 98.31 287 GLY A C 1
ATOM 2217 O O . GLY A 1 287 ? 12.871 -12.825 13.492 1.00 98.31 287 GLY A O 1
ATOM 2218 N N . PHE A 1 288 ? 11.674 -14.582 14.248 1.00 98.50 288 PHE A N 1
ATOM 2219 C CA . PHE A 1 288 ? 10.772 -13.785 15.076 1.00 98.50 288 PHE A CA 1
ATOM 2220 C C . PHE A 1 288 ? 11.527 -13.040 16.185 1.00 98.50 288 PHE A C 1
ATOM 2222 O O . PHE A 1 288 ? 11.397 -11.823 16.304 1.00 98.50 288 PHE A O 1
ATOM 2229 N N . ASP A 1 289 ? 12.392 -13.733 16.926 1.00 98.44 289 ASP A N 1
ATOM 2230 C CA . ASP A 1 289 ? 13.210 -13.150 17.997 1.00 98.44 289 ASP A CA 1
ATOM 2231 C C . ASP A 1 289 ? 14.113 -12.021 17.482 1.00 98.44 289 ASP A C 1
ATOM 2233 O O . ASP A 1 289 ? 14.306 -11.010 18.160 1.00 98.44 289 ASP A O 1
ATOM 2237 N N . THR A 1 290 ? 14.620 -12.148 16.251 1.00 98.44 290 THR A N 1
ATOM 2238 C CA . THR A 1 290 ? 15.394 -11.088 15.590 1.00 98.44 290 THR A CA 1
ATOM 2239 C C . THR A 1 290 ? 14.554 -9.824 15.403 1.00 98.44 290 THR A C 1
ATOM 2241 O O . THR A 1 290 ? 15.028 -8.733 15.717 1.00 98.44 290 THR A O 1
ATOM 2244 N N . ILE A 1 291 ? 13.300 -9.948 14.948 1.00 98.56 291 ILE A N 1
ATOM 2245 C CA . ILE A 1 291 ? 12.388 -8.801 14.789 1.00 98.56 291 ILE A CA 1
ATOM 2246 C C . ILE A 1 291 ? 12.162 -8.122 16.144 1.00 98.56 291 ILE A C 1
ATOM 2248 O O . ILE A 1 291 ? 12.320 -6.905 16.249 1.00 98.56 291 ILE A O 1
ATOM 2252 N N . ILE A 1 292 ? 11.851 -8.897 17.189 1.00 98.31 292 ILE A N 1
ATOM 2253 C CA . ILE A 1 292 ? 11.583 -8.357 18.532 1.00 98.31 292 ILE A CA 1
ATOM 2254 C C . ILE A 1 292 ? 12.810 -7.647 19.096 1.00 98.31 292 ILE A C 1
ATOM 2256 O O . ILE A 1 292 ? 12.708 -6.521 19.585 1.00 98.31 292 ILE A O 1
ATOM 2260 N N . SER A 1 293 ? 13.982 -8.272 18.976 1.00 97.44 293 SER A N 1
ATOM 2261 C CA . SER A 1 293 ? 15.247 -7.690 19.418 1.00 97.44 293 SER A CA 1
ATOM 2262 C C . SER A 1 293 ? 15.523 -6.356 18.724 1.00 97.44 293 SER A C 1
ATOM 2264 O O . SER A 1 293 ? 15.857 -5.382 19.395 1.00 97.44 293 SER A O 1
ATOM 2266 N N . LYS A 1 294 ? 15.299 -6.268 17.406 1.00 96.88 294 LYS A N 1
ATOM 2267 C CA . LYS A 1 294 ? 15.494 -5.036 16.626 1.00 96.88 294 LYS A CA 1
ATOM 2268 C C . LYS A 1 294 ? 14.485 -3.934 16.972 1.00 96.88 294 LYS A C 1
ATOM 2270 O O . LYS A 1 294 ? 14.835 -2.760 16.897 1.00 96.88 294 LYS A O 1
ATOM 2275 N N . ILE A 1 295 ? 13.261 -4.285 17.369 1.00 96.62 295 ILE A N 1
ATOM 2276 C CA . ILE A 1 295 ? 12.269 -3.316 17.864 1.00 96.62 295 ILE A CA 1
ATOM 2277 C C . ILE A 1 295 ? 12.665 -2.775 19.243 1.00 96.62 295 ILE A C 1
ATOM 2279 O O . ILE A 1 295 ? 12.564 -1.572 19.485 1.00 96.62 295 ILE A O 1
ATOM 2283 N N . ALA A 1 296 ? 13.108 -3.652 20.145 1.00 95.44 296 ALA A N 1
ATOM 2284 C CA . ALA A 1 296 ? 13.445 -3.289 21.520 1.00 95.44 296 ALA A CA 1
ATOM 2285 C C . ALA A 1 296 ? 14.806 -2.582 21.642 1.00 95.44 296 ALA A C 1
ATOM 2287 O O . ALA A 1 296 ? 14.949 -1.649 22.427 1.00 95.44 296 ALA A O 1
ATOM 2288 N N . ASN A 1 297 ? 15.795 -3.018 20.860 1.00 94.62 297 ASN A N 1
ATOM 2289 C CA . ASN A 1 297 ? 17.180 -2.551 20.905 1.00 94.62 297 ASN A CA 1
ATOM 2290 C C . ASN A 1 297 ? 17.670 -2.191 19.490 1.00 94.62 297 ASN A C 1
ATOM 2292 O O . ASN A 1 297 ? 18.531 -2.883 18.934 1.00 94.62 297 ASN A O 1
ATOM 2296 N N . PRO A 1 298 ? 17.109 -1.144 18.862 1.00 92.44 298 PRO A N 1
ATOM 2297 C CA . PRO A 1 298 ? 17.472 -0.781 17.501 1.00 92.44 298 PRO A CA 1
ATOM 2298 C C . PRO A 1 298 ? 18.894 -0.221 17.420 1.00 92.44 298 PRO A C 1
ATOM 2300 O O . PRO A 1 298 ? 19.281 0.631 18.218 1.00 92.44 298 PRO A O 1
ATOM 2303 N N . GLY A 1 299 ? 19.648 -0.619 16.392 1.00 89.56 299 GLY A N 1
ATOM 2304 C CA . GLY A 1 299 ? 20.901 0.059 16.044 1.00 89.56 299 GLY A CA 1
ATOM 2305 C C . GLY A 1 299 ? 20.684 1.420 15.366 1.00 89.56 299 GLY A C 1
ATOM 2306 O O . GLY A 1 299 ? 21.593 2.248 15.344 1.00 89.56 299 GLY A O 1
ATOM 2307 N N . ILE A 1 300 ? 19.494 1.657 14.793 1.00 89.75 300 ILE A N 1
ATOM 2308 C CA . ILE A 1 300 ? 19.127 2.888 14.074 1.00 89.75 300 ILE A CA 1
ATOM 2309 C C . ILE A 1 300 ? 17.655 3.240 14.346 1.00 89.75 300 ILE A C 1
ATOM 2311 O O . ILE A 1 300 ? 16.784 2.379 14.243 1.00 89.75 300 ILE A O 1
ATOM 2315 N N . ASP A 1 301 ? 17.355 4.519 14.584 1.00 89.38 301 ASP A N 1
ATOM 2316 C CA . ASP A 1 301 ? 16.042 5.024 15.031 1.00 89.38 301 ASP A CA 1
ATOM 2317 C C . ASP A 1 301 ? 14.814 4.569 14.221 1.00 89.38 301 ASP A C 1
ATOM 2319 O O . ASP A 1 301 ? 13.724 4.459 14.772 1.00 89.38 301 ASP A O 1
ATOM 2323 N N . PHE A 1 302 ? 14.942 4.319 12.911 1.00 87.81 302 PHE A N 1
ATOM 2324 C CA . PHE A 1 302 ? 13.790 3.940 12.074 1.00 87.81 302 PHE A CA 1
ATOM 2325 C C . PHE A 1 302 ? 13.455 2.437 12.127 1.00 87.81 302 PHE A C 1
ATOM 2327 O O . PHE A 1 302 ? 12.384 2.032 11.669 1.00 87.81 302 PHE A O 1
ATOM 2334 N N . ILE A 1 303 ? 14.358 1.607 12.657 1.00 93.00 303 ILE A N 1
ATOM 2335 C CA . ILE A 1 303 ? 14.241 0.141 12.665 1.00 93.00 303 ILE A CA 1
ATOM 2336 C C . ILE A 1 303 ? 13.021 -0.366 13.447 1.00 93.00 303 ILE A C 1
ATOM 2338 O O . ILE A 1 303 ? 12.332 -1.240 12.917 1.00 93.00 303 ILE A O 1
ATOM 2342 N N . PRO A 1 304 ? 12.663 0.177 14.628 1.00 95.00 304 PRO A N 1
ATOM 2343 C CA . PRO A 1 304 ? 11.495 -0.303 15.362 1.00 95.00 304 PRO A CA 1
ATOM 2344 C C . PRO A 1 304 ? 10.194 -0.141 14.579 1.00 95.00 304 PRO A C 1
ATOM 2346 O O . PRO A 1 304 ? 9.354 -1.037 14.576 1.00 95.00 304 PRO A O 1
ATOM 2349 N N . MET A 1 305 ? 10.053 0.973 13.857 1.00 93.56 305 MET A N 1
ATOM 2350 C CA . MET A 1 305 ? 8.871 1.240 13.043 1.00 93.56 305 MET A CA 1
ATOM 2351 C C . MET A 1 305 ? 8.733 0.231 11.896 1.00 93.56 305 MET A C 1
ATOM 2353 O O . MET A 1 305 ? 7.652 -0.306 11.653 1.00 93.56 305 MET A O 1
ATOM 2357 N N . GLU A 1 306 ? 9.839 -0.079 11.213 1.00 93.94 306 GLU A N 1
ATOM 2358 C CA . GLU A 1 306 ? 9.858 -1.124 10.184 1.00 93.94 306 GLU A CA 1
ATOM 2359 C C . GLU A 1 306 ? 9.573 -2.512 10.780 1.00 93.94 306 GLU A C 1
ATOM 2361 O O . GLU A 1 306 ? 8.839 -3.291 10.172 1.00 93.94 306 GLU A O 1
ATOM 2366 N N . GLY A 1 307 ? 10.065 -2.799 11.990 1.00 96.69 307 GLY A N 1
ATOM 2367 C CA . GLY A 1 307 ? 9.738 -4.017 12.734 1.00 96.69 307 GLY A CA 1
ATOM 2368 C C . GLY A 1 307 ? 8.240 -4.157 13.023 1.00 96.69 307 GLY A C 1
ATOM 2369 O O . GLY A 1 307 ? 7.660 -5.210 12.762 1.00 96.69 307 GLY A O 1
ATOM 2370 N N . VAL A 1 308 ? 7.571 -3.088 13.464 1.00 97.19 308 VAL A N 1
ATOM 2371 C CA . VAL A 1 308 ? 6.108 -3.081 13.667 1.00 97.19 308 VAL A CA 1
ATOM 2372 C C . VAL A 1 308 ? 5.350 -3.332 12.362 1.00 97.19 308 VAL A C 1
ATOM 2374 O O . VAL A 1 308 ? 4.363 -4.074 12.342 1.00 97.19 308 VAL A O 1
ATOM 2377 N N . PHE A 1 309 ? 5.813 -2.768 11.244 1.00 95.94 309 PHE A N 1
ATOM 2378 C CA . PHE A 1 309 ? 5.215 -3.056 9.939 1.00 95.94 309 PHE A CA 1
ATOM 2379 C C . PHE A 1 309 ? 5.443 -4.499 9.488 1.00 95.94 309 PHE A C 1
ATOM 2381 O O . PHE A 1 309 ? 4.552 -5.089 8.882 1.00 95.94 309 PHE A O 1
ATOM 2388 N N . ILE A 1 310 ? 6.588 -5.094 9.818 1.00 97.38 310 ILE A N 1
ATOM 2389 C CA . ILE A 1 310 ? 6.833 -6.518 9.573 1.00 97.38 310 ILE A CA 1
ATOM 2390 C C . ILE A 1 310 ? 5.838 -7.378 10.354 1.00 97.38 310 ILE A C 1
ATOM 2392 O O . ILE A 1 310 ? 5.199 -8.238 9.750 1.00 97.38 310 ILE A O 1
ATOM 2396 N N . LEU A 1 311 ? 5.649 -7.119 11.652 1.00 98.19 311 LEU A N 1
ATOM 2397 C CA . LEU A 1 311 ? 4.656 -7.832 12.467 1.00 98.19 311 LEU A CA 1
ATOM 2398 C C . LEU A 1 311 ? 3.240 -7.674 11.890 1.00 98.19 311 LEU A C 1
ATOM 2400 O O . LEU A 1 311 ? 2.487 -8.643 11.802 1.00 98.19 311 LEU A O 1
ATOM 2404 N N . THR A 1 312 ? 2.908 -6.469 11.420 1.00 96.75 312 THR A N 1
ATOM 2405 C CA . THR A 1 312 ? 1.633 -6.182 10.744 1.00 96.75 312 THR A CA 1
ATOM 2406 C C . THR A 1 312 ? 1.436 -7.034 9.490 1.00 96.75 312 THR A C 1
ATOM 2408 O O . THR A 1 312 ? 0.330 -7.497 9.241 1.00 96.75 312 THR A O 1
ATOM 2411 N N . GLU A 1 313 ? 2.481 -7.257 8.695 1.00 95.50 313 GLU A N 1
ATOM 2412 C CA . GLU A 1 313 ? 2.383 -8.046 7.463 1.00 95.50 313 GLU A CA 1
ATOM 2413 C C . GLU A 1 313 ? 2.503 -9.557 7.652 1.00 95.50 313 GLU A C 1
ATOM 2415 O O . GLU A 1 313 ? 2.139 -10.308 6.742 1.00 95.50 313 GLU A O 1
ATOM 2420 N N . ILE A 1 314 ? 3.098 -10.018 8.753 1.00 95.81 314 ILE A N 1
ATOM 2421 C CA . ILE A 1 314 ? 3.085 -11.440 9.117 1.00 95.81 314 ILE A CA 1
ATOM 2422 C C . ILE A 1 314 ? 1.687 -11.804 9.623 1.00 95.81 314 ILE A C 1
ATOM 2424 O O . ILE A 1 314 ? 1.144 -12.820 9.199 1.00 95.81 314 ILE A O 1
ATOM 2428 N N . ALA A 1 315 ? 1.089 -10.939 10.453 1.00 94.75 315 ALA A N 1
ATOM 2429 C CA . ALA A 1 315 ? -0.312 -11.005 10.881 1.00 94.75 315 ALA A CA 1
ATOM 2430 C C . ALA A 1 315 ? -0.746 -12.351 11.497 1.00 94.75 315 ALA A C 1
ATOM 2432 O O . ALA A 1 315 ? -1.929 -12.691 11.486 1.00 94.75 315 ALA A O 1
ATOM 2433 N N . ASP A 1 316 ? 0.194 -13.120 12.046 1.00 94.06 316 ASP A N 1
ATOM 2434 C CA . ASP A 1 316 ? -0.100 -14.347 12.776 1.00 94.06 316 ASP A CA 1
ATOM 2435 C C . ASP A 1 316 ? -0.403 -14.059 14.255 1.00 94.06 316 ASP A C 1
ATOM 2437 O O . ASP A 1 316 ? -0.326 -12.924 14.739 1.00 94.06 316 ASP A O 1
ATOM 2441 N N . ARG A 1 317 ? -0.763 -15.107 15.004 1.00 95.00 317 ARG A N 1
ATOM 2442 C CA . ARG A 1 317 ? -1.110 -14.977 16.425 1.00 95.00 317 ARG A CA 1
ATOM 2443 C C . ARG A 1 317 ? 0.037 -14.391 17.253 1.00 95.00 317 ARG A C 1
ATOM 2445 O O . ARG A 1 317 ? -0.221 -13.596 18.153 1.00 95.00 317 ARG A O 1
ATOM 2452 N N . GLN A 1 318 ? 1.276 -14.797 16.977 1.00 96.12 318 GLN A N 1
ATOM 2453 C CA . GLN A 1 318 ? 2.442 -14.343 17.732 1.00 96.12 318 GLN A CA 1
ATOM 2454 C C . GLN A 1 318 ? 2.721 -12.857 17.464 1.00 96.12 318 GLN A C 1
ATOM 2456 O O . GLN A 1 318 ? 2.915 -12.086 18.404 1.00 96.12 318 GLN A O 1
ATOM 2461 N N . SER A 1 319 ? 2.629 -12.436 16.203 1.00 97.44 319 SER A N 1
ATOM 2462 C CA . SER A 1 319 ? 2.749 -11.037 15.793 1.00 97.44 319 SER A CA 1
ATOM 2463 C C . SER A 1 319 ? 1.643 -10.179 16.398 1.00 97.44 319 SER A C 1
ATOM 2465 O O . SER A 1 319 ? 1.925 -9.088 16.881 1.00 97.44 319 SER A O 1
ATOM 2467 N N . LEU A 1 320 ? 0.399 -10.671 16.441 1.00 96.94 320 LEU A N 1
ATOM 2468 C CA . LEU A 1 320 ? -0.715 -9.953 17.064 1.00 96.94 320 LEU A CA 1
ATOM 2469 C C . LEU A 1 320 ? -0.484 -9.717 18.563 1.00 96.94 320 LEU A C 1
ATOM 2471 O O . LEU A 1 320 ? -0.700 -8.605 19.045 1.00 96.94 320 LEU A O 1
ATOM 2475 N N . MET A 1 321 ? -0.024 -10.738 19.292 1.00 97.06 321 MET A N 1
ATOM 2476 C CA . MET A 1 321 ? 0.304 -10.604 20.716 1.00 97.06 321 MET A CA 1
ATOM 2477 C C . MET A 1 321 ? 1.390 -9.550 20.942 1.00 97.06 321 MET A C 1
ATOM 2479 O O . MET A 1 321 ? 1.275 -8.728 21.851 1.00 97.06 321 MET A O 1
ATOM 2483 N N . GLU A 1 322 ? 2.413 -9.529 20.089 1.00 98.12 322 GLU A N 1
ATOM 2484 C CA . GLU A 1 322 ? 3.463 -8.523 20.192 1.00 98.12 322 GLU A CA 1
ATOM 2485 C C . GLU A 1 322 ? 2.968 -7.120 19.820 1.00 98.12 322 GLU A C 1
ATOM 2487 O O . GLU A 1 322 ? 3.280 -6.161 20.521 1.00 98.12 322 GLU A O 1
ATOM 2492 N N . LEU A 1 323 ? 2.149 -6.972 18.774 1.00 98.44 323 LEU A N 1
ATOM 2493 C CA . LEU A 1 323 ? 1.543 -5.683 18.425 1.00 98.44 323 LEU A CA 1
ATOM 2494 C C . LEU A 1 323 ? 0.713 -5.127 19.594 1.00 98.44 323 LEU A C 1
ATOM 2496 O O . LEU A 1 323 ? 0.807 -3.939 19.894 1.00 98.44 323 LEU A O 1
ATOM 2500 N N . GLN A 1 324 ? -0.046 -5.969 20.302 1.00 97.88 324 GLN A N 1
ATOM 2501 C CA . GLN A 1 324 ? -0.775 -5.560 21.511 1.00 97.88 324 GLN A CA 1
ATOM 2502 C C . GLN A 1 324 ? 0.172 -5.142 22.648 1.00 97.88 324 GLN A C 1
ATOM 2504 O O . GLN A 1 324 ? -0.075 -4.135 23.321 1.00 97.88 324 GLN A O 1
ATOM 2509 N N . ARG A 1 325 ? 1.275 -5.877 22.850 1.00 97.94 325 ARG A N 1
ATOM 2510 C CA . ARG A 1 325 ? 2.306 -5.518 23.836 1.00 97.94 325 ARG A CA 1
ATOM 2511 C C . ARG A 1 325 ? 2.919 -4.156 23.511 1.00 97.94 325 ARG A C 1
ATOM 2513 O O . ARG A 1 325 ? 2.965 -3.292 24.378 1.00 97.94 325 ARG A O 1
ATOM 2520 N N . ILE A 1 326 ? 3.328 -3.938 22.261 1.00 98.06 326 ILE A N 1
ATOM 2521 C CA . ILE A 1 326 ? 3.903 -2.670 21.786 1.00 98.06 326 ILE A CA 1
ATOM 2522 C C . ILE A 1 326 ? 2.892 -1.529 21.936 1.00 98.06 326 ILE A C 1
ATOM 2524 O O . ILE A 1 326 ? 3.236 -0.460 22.436 1.00 98.06 326 ILE A O 1
ATOM 2528 N N . ALA A 1 327 ? 1.631 -1.759 21.568 1.00 97.69 327 ALA A N 1
ATOM 2529 C CA . ALA A 1 327 ? 0.574 -0.760 21.679 1.00 97.69 327 ALA A CA 1
ATOM 2530 C C . ALA A 1 327 ? 0.291 -0.334 23.131 1.00 97.69 327 ALA A C 1
ATOM 2532 O O . ALA A 1 327 ? -0.193 0.774 23.341 1.00 97.69 327 ALA A O 1
ATOM 2533 N N . THR A 1 328 ? 0.603 -1.157 24.136 1.00 97.00 328 THR A N 1
ATOM 2534 C CA . THR A 1 328 ? 0.381 -0.855 25.569 1.00 97.00 328 THR A CA 1
ATOM 2535 C C . THR A 1 328 ? 1.662 -0.504 26.338 1.00 97.00 328 THR A C 1
ATOM 2537 O O . THR A 1 328 ? 1.594 -0.071 27.491 1.00 97.00 328 THR A O 1
ATOM 2540 N N . ALA A 1 329 ? 2.827 -0.660 25.710 1.00 96.38 329 ALA A N 1
ATOM 2541 C CA . ALA A 1 329 ? 4.134 -0.453 26.319 1.00 96.38 329 ALA A CA 1
ATOM 2542 C C . ALA A 1 329 ? 4.399 1.027 26.642 1.00 96.38 329 ALA A C 1
ATOM 2544 O O . ALA A 1 329 ? 4.301 1.909 25.785 1.00 96.38 329 ALA A O 1
ATOM 2545 N N . ARG A 1 330 ? 4.776 1.293 27.899 1.00 95.50 330 ARG A N 1
ATOM 2546 C CA . ARG A 1 330 ? 5.025 2.654 28.408 1.00 95.50 330 ARG A CA 1
ATOM 2547 C C . ARG A 1 330 ? 6.269 3.285 27.803 1.00 95.50 330 ARG A C 1
ATOM 2549 O O . ARG A 1 330 ? 6.326 4.502 27.665 1.00 95.50 330 ARG A O 1
ATOM 2556 N N . GLU A 1 331 ? 7.249 2.469 27.430 1.00 94.44 331 GLU A N 1
ATOM 2557 C CA . GLU A 1 331 ? 8.475 2.914 26.769 1.00 94.44 331 GLU A CA 1
ATOM 2558 C C . GLU A 1 331 ? 8.222 3.582 25.405 1.00 94.44 331 GLU A C 1
ATOM 2560 O O . GLU A 1 331 ? 9.075 4.327 24.929 1.00 94.44 331 GLU A O 1
ATOM 2565 N N . TYR A 1 332 ? 7.045 3.369 24.804 1.00 94.81 332 TYR A N 1
ATOM 2566 C CA . TYR A 1 332 ? 6.654 3.963 23.524 1.00 94.81 332 TYR A CA 1
ATOM 2567 C C . TYR A 1 332 ? 5.622 5.094 23.658 1.00 94.81 332 TYR A C 1
ATOM 2569 O O . TYR A 1 332 ? 5.041 5.501 22.654 1.00 94.81 332 TYR A O 1
ATOM 2577 N N . PHE A 1 333 ? 5.362 5.615 24.862 1.00 95.00 333 PHE A N 1
ATOM 2578 C CA . PHE A 1 333 ? 4.440 6.746 25.029 1.00 95.00 333 PHE A CA 1
ATOM 2579 C C . PHE A 1 333 ? 4.944 7.990 24.284 1.00 95.00 333 PHE A C 1
ATOM 2581 O O . PHE A 1 333 ? 6.129 8.328 24.351 1.00 95.00 333 PHE A O 1
ATOM 2588 N N . GLY A 1 334 ? 4.051 8.665 23.557 1.00 92.38 334 GLY A N 1
ATOM 2589 C CA . GLY A 1 334 ? 4.392 9.789 22.681 1.00 92.38 334 GLY A CA 1
ATOM 2590 C C . GLY A 1 334 ? 5.120 9.387 21.393 1.00 92.38 334 GLY A C 1
ATOM 2591 O O . GLY A 1 334 ? 5.601 10.259 20.668 1.00 92.38 334 GLY A O 1
ATOM 2592 N N . ASN A 1 335 ? 5.239 8.085 21.105 1.00 92.88 335 ASN A N 1
ATOM 2593 C CA . ASN A 1 335 ? 5.912 7.566 19.919 1.00 92.88 335 ASN A CA 1
ATOM 2594 C C . ASN A 1 335 ? 4.906 6.958 18.931 1.00 92.88 335 ASN A C 1
ATOM 2596 O O . ASN A 1 335 ? 4.060 6.142 19.292 1.00 92.88 335 ASN A O 1
ATOM 2600 N N . GLU A 1 336 ? 5.067 7.292 17.648 1.00 93.50 336 GLU A N 1
ATOM 2601 C CA . GLU A 1 336 ? 4.234 6.822 16.535 1.00 93.50 336 GLU A CA 1
ATOM 2602 C C . GLU A 1 336 ? 4.240 5.284 16.350 1.00 93.50 336 GLU A C 1
ATOM 2604 O O . GLU A 1 336 ? 3.355 4.724 15.702 1.00 93.50 336 GLU A O 1
ATOM 2609 N N . ILE A 1 337 ? 5.177 4.578 16.988 1.00 95.62 337 ILE A N 1
ATOM 2610 C CA . ILE A 1 337 ? 5.205 3.111 17.094 1.00 95.62 337 ILE A CA 1
ATOM 2611 C C . ILE A 1 337 ? 3.907 2.545 17.704 1.00 95.62 337 ILE A C 1
ATOM 2613 O O . ILE A 1 337 ? 3.400 1.535 17.211 1.00 95.62 337 ILE A O 1
ATOM 2617 N N . ARG A 1 338 ? 3.328 3.184 18.736 1.00 97.19 338 ARG A N 1
ATOM 2618 C CA . ARG A 1 338 ? 2.069 2.719 19.359 1.00 97.19 338 ARG A CA 1
ATOM 2619 C C . ARG A 1 338 ? 0.882 2.770 18.391 1.00 97.19 338 ARG A C 1
ATOM 2621 O O . ARG A 1 338 ? 0.272 1.722 18.164 1.00 97.19 338 ARG A O 1
ATOM 2628 N N . PRO A 1 339 ? 0.541 3.925 17.779 1.00 96.44 339 PRO A N 1
ATOM 2629 C CA . PRO A 1 339 ? -0.546 3.977 16.808 1.00 96.44 339 P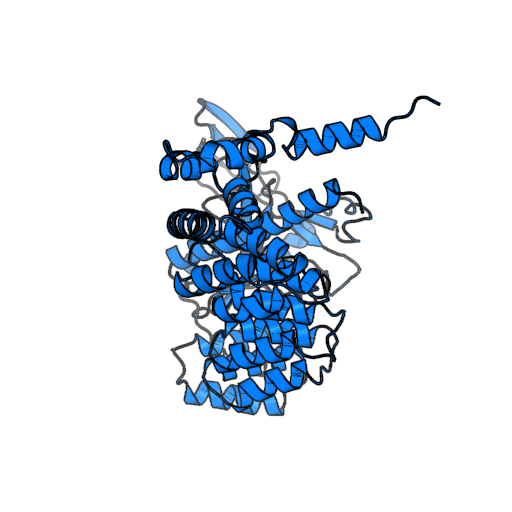RO A CA 1
ATOM 2630 C C . PRO A 1 339 ? -0.278 3.107 15.572 1.00 96.44 339 PRO A C 1
ATOM 2632 O O . PRO A 1 339 ? -1.227 2.585 14.988 1.00 96.44 339 PRO A O 1
ATOM 2635 N N . ALA A 1 340 ? 0.982 2.882 15.190 1.00 95.56 340 ALA A N 1
ATOM 2636 C CA . ALA A 1 340 ? 1.325 1.929 14.136 1.00 95.56 340 ALA A CA 1
ATOM 2637 C C . ALA A 1 340 ? 1.010 0.482 14.502 1.00 95.56 340 ALA A C 1
ATOM 2639 O O . ALA A 1 340 ? 0.475 -0.251 13.668 1.00 95.56 340 ALA A O 1
ATOM 2640 N N . ALA A 1 341 ? 1.278 0.087 15.746 1.00 97.44 341 ALA A N 1
ATOM 2641 C CA . ALA A 1 341 ? 0.911 -1.232 16.228 1.00 97.44 341 ALA A CA 1
ATOM 2642 C C . ALA A 1 341 ? -0.616 -1.411 16.233 1.00 97.44 341 ALA A C 1
ATOM 2644 O O . ALA A 1 341 ? -1.118 -2.397 15.695 1.00 97.44 341 ALA A O 1
ATOM 2645 N N . VAL A 1 342 ? -1.365 -0.415 16.719 1.00 97.94 342 VAL A N 1
ATOM 2646 C CA . VAL A 1 342 ? -2.841 -0.414 16.680 1.00 97.94 342 VAL A CA 1
ATOM 2647 C C . VAL A 1 342 ? -3.383 -0.463 15.248 1.00 97.94 342 VAL A C 1
ATOM 2649 O O . VAL A 1 342 ? -4.296 -1.236 14.950 1.00 97.94 342 VAL A O 1
ATOM 2652 N N . TRP A 1 343 ? -2.784 0.291 14.326 1.00 95.44 343 TRP A N 1
ATOM 2653 C CA . TRP A 1 343 ? -3.122 0.224 12.904 1.00 95.44 343 TRP A CA 1
ATOM 2654 C C . TRP A 1 343 ? -2.897 -1.174 12.315 1.00 95.44 343 TRP A C 1
ATOM 2656 O O . TRP A 1 343 ? -3.697 -1.640 11.497 1.00 95.44 343 TRP A O 1
ATOM 2666 N N . GLY A 1 344 ? -1.827 -1.849 12.741 1.00 95.50 344 GLY A N 1
ATOM 2667 C CA . GLY A 1 344 ? -1.514 -3.215 12.338 1.00 95.50 344 GLY A CA 1
ATOM 2668 C C . GLY A 1 344 ? -2.491 -4.259 12.877 1.00 95.50 344 GLY A C 1
ATOM 2669 O O . GLY A 1 344 ? -2.859 -5.177 12.145 1.00 95.50 344 GLY A O 1
ATOM 2670 N N . ILE A 1 345 ? -2.974 -4.085 14.110 1.00 97.12 345 ILE A N 1
ATOM 2671 C CA . ILE A 1 345 ? -4.011 -4.938 14.719 1.00 97.12 345 ILE A CA 1
ATOM 2672 C C . ILE A 1 345 ? -5.306 -4.889 13.892 1.00 97.12 345 ILE A C 1
ATOM 2674 O O . ILE A 1 345 ? -5.904 -5.930 13.620 1.00 97.12 345 ILE A O 1
ATOM 2678 N N . GLY A 1 346 ? -5.725 -3.686 13.485 1.00 93.12 346 GLY A N 1
ATOM 2679 C CA . GLY A 1 346 ? -7.002 -3.446 12.808 1.00 93.12 346 GLY A CA 1
ATOM 2680 C C . GLY A 1 346 ? -6.926 -3.421 11.283 1.00 93.12 346 GLY A C 1
ATOM 2681 O O . GLY A 1 346 ? -7.347 -4.355 10.609 1.00 93.12 346 GLY A O 1
ATOM 2682 N N . LYS A 1 347 ? -6.425 -2.318 10.717 1.00 89.00 347 LYS A N 1
ATOM 2683 C CA . LYS A 1 347 ? -6.664 -1.957 9.311 1.00 89.00 347 LYS A CA 1
ATOM 2684 C C . LYS A 1 347 ? -5.805 -2.723 8.304 1.00 89.00 347 LYS A C 1
ATOM 2686 O O . LYS A 1 347 ? -6.278 -3.010 7.207 1.00 89.00 347 LYS A O 1
ATOM 2691 N N . ALA A 1 348 ? -4.536 -2.970 8.631 1.00 80.06 348 ALA A N 1
ATOM 2692 C CA . ALA A 1 348 ? -3.547 -3.473 7.669 1.00 80.06 348 ALA A CA 1
ATOM 2693 C C . ALA A 1 348 ? -3.136 -4.942 7.873 1.00 80.06 348 ALA A C 1
ATOM 2695 O O . ALA A 1 348 ? -2.634 -5.542 6.926 1.00 80.06 348 ALA A O 1
ATOM 2696 N N . GLY A 1 349 ? -3.331 -5.500 9.073 1.00 84.19 349 GLY A N 1
ATOM 2697 C CA . GLY A 1 349 ? -2.887 -6.850 9.434 1.00 84.19 349 GLY A CA 1
ATOM 2698 C C . GLY A 1 349 ? -4.041 -7.811 9.709 1.00 84.19 349 GLY A C 1
ATOM 2699 O O . GLY A 1 349 ? -4.895 -8.037 8.855 1.00 84.19 349 GLY A O 1
ATOM 2700 N N . ALA A 1 350 ? -4.054 -8.392 10.911 1.00 88.06 350 ALA A N 1
ATOM 2701 C CA . ALA A 1 350 ? -4.913 -9.523 11.270 1.00 88.06 350 ALA A CA 1
ATOM 2702 C C . ALA A 1 350 ? -6.417 -9.200 11.365 1.00 88.06 350 ALA A C 1
ATOM 2704 O O . ALA A 1 350 ? -7.213 -10.123 11.536 1.00 88.06 350 ALA A O 1
ATOM 2705 N N . LYS A 1 351 ? -6.811 -7.917 11.284 1.00 93.88 351 LYS A N 1
ATOM 2706 C CA . LYS A 1 351 ? -8.197 -7.459 11.492 1.00 93.88 351 LYS A CA 1
ATOM 2707 C C . LYS A 1 351 ? -8.786 -7.966 12.815 1.00 93.88 351 LYS A C 1
ATOM 2709 O O . LYS A 1 351 ? -9.942 -8.378 12.901 1.00 93.88 351 LYS A O 1
ATOM 2714 N N . ALA A 1 352 ? -7.976 -7.933 13.871 1.00 95.69 352 ALA A N 1
ATOM 2715 C CA . ALA A 1 352 ? -8.358 -8.351 15.216 1.00 95.69 352 ALA A CA 1
ATOM 2716 C C . ALA A 1 352 ? -9.157 -7.236 15.914 1.00 95.69 352 ALA A C 1
ATOM 2718 O O . ALA A 1 352 ? -8.677 -6.565 16.828 1.00 95.69 352 ALA A O 1
ATOM 2719 N N . TYR A 1 353 ? -10.372 -6.983 15.423 1.00 97.44 353 TYR A N 1
ATOM 2720 C CA . TYR A 1 353 ? -11.207 -5.852 15.843 1.00 97.44 353 TYR A CA 1
ATOM 2721 C C . TYR A 1 353 ? -11.568 -5.865 17.333 1.00 97.44 353 TYR A C 1
ATOM 2723 O O . TYR A 1 353 ? -11.678 -4.812 17.955 1.00 97.44 353 TYR A O 1
ATOM 2731 N N . ASP A 1 354 ? -11.721 -7.048 17.926 1.00 97.12 354 ASP A N 1
ATOM 2732 C CA . ASP A 1 354 ? -11.939 -7.223 19.365 1.00 97.12 354 ASP A CA 1
ATOM 2733 C C . ASP A 1 354 ? -10.796 -6.615 20.191 1.00 97.12 354 ASP A C 1
ATOM 2735 O O . ASP A 1 354 ? -11.022 -5.956 21.206 1.00 97.12 354 ASP A O 1
ATOM 2739 N N . SER A 1 355 ? -9.568 -6.762 19.697 1.00 96.75 355 SER A N 1
ATOM 2740 C CA . SER A 1 355 ? -8.357 -6.257 20.337 1.00 96.75 355 SER A CA 1
ATOM 2741 C C . SER A 1 355 ? -8.259 -4.732 20.303 1.00 96.75 355 SER A C 1
ATOM 2743 O O . SER A 1 355 ? -7.550 -4.163 21.133 1.00 96.75 355 SER A O 1
ATOM 2745 N N . LEU A 1 356 ? -8.962 -4.067 19.377 1.00 97.62 356 LEU A N 1
ATOM 2746 C CA . LEU A 1 356 ? -8.971 -2.606 19.254 1.00 97.62 356 LEU A CA 1
ATOM 2747 C C . LEU A 1 356 ? -9.777 -1.920 20.359 1.00 97.62 356 LEU A C 1
ATOM 2749 O O . LEU A 1 356 ? -9.497 -0.770 20.691 1.00 97.62 356 LEU A O 1
ATOM 2753 N N . ILE A 1 357 ? -10.760 -2.616 20.942 1.00 97.56 357 ILE A N 1
ATOM 2754 C CA . ILE A 1 357 ? -11.717 -2.039 21.897 1.00 97.56 357 ILE A CA 1
ATOM 2755 C C . ILE A 1 357 ? -11.008 -1.379 23.088 1.00 97.56 357 ILE A C 1
ATOM 2757 O O . ILE A 1 357 ? -11.406 -0.299 23.524 1.00 97.56 357 ILE A O 1
ATOM 2761 N N . GLN A 1 358 ? -9.933 -1.993 23.587 1.00 95.75 358 GLN A N 1
ATOM 2762 C CA . GLN A 1 358 ? -9.174 -1.476 24.731 1.00 95.75 358 GLN A CA 1
ATOM 2763 C C . GLN A 1 358 ? -8.519 -0.109 24.466 1.00 95.75 358 GLN A C 1
ATOM 2765 O O . GLN A 1 358 ? -8.239 0.623 25.408 1.00 95.75 358 GLN A O 1
ATOM 2770 N N . PHE A 1 359 ? -8.292 0.244 23.197 1.00 97.75 359 PHE A N 1
ATOM 2771 C CA . PHE A 1 359 ? -7.617 1.480 22.796 1.00 97.75 359 PHE A CA 1
ATOM 2772 C C . PHE A 1 359 ? -8.591 2.635 22.521 1.00 97.75 359 PHE A C 1
ATOM 2774 O O . PHE A 1 359 ? -8.148 3.749 22.257 1.00 97.75 359 PHE A O 1
ATOM 2781 N N . LEU A 1 360 ? -9.909 2.409 22.608 1.00 97.69 360 LEU A N 1
ATOM 2782 C CA . LEU A 1 360 ? -10.931 3.447 22.395 1.00 97.69 360 LEU A CA 1
ATOM 2783 C C . LEU A 1 360 ? -11.024 4.475 23.533 1.00 97.69 360 LEU A C 1
ATOM 2785 O O . LEU A 1 360 ? -11.759 5.451 23.414 1.00 97.69 360 LEU A O 1
ATOM 2789 N N . ASP A 1 361 ? -10.292 4.262 24.623 1.00 96.25 361 ASP A N 1
ATOM 2790 C CA . ASP A 1 361 ? -10.167 5.207 25.737 1.00 96.25 361 ASP A CA 1
ATOM 2791 C C . ASP A 1 361 ? -8.696 5.443 26.124 1.00 96.25 361 ASP A C 1
ATOM 2793 O O . ASP A 1 361 ? -8.378 5.805 27.257 1.00 96.25 361 ASP A O 1
ATOM 2797 N N . ASP A 1 362 ? -7.765 5.209 25.190 1.00 97.12 362 ASP A N 1
ATOM 2798 C CA . ASP A 1 362 ? -6.345 5.449 25.444 1.00 97.12 362 ASP A CA 1
ATOM 2799 C C . ASP A 1 362 ? -6.087 6.930 25.748 1.00 97.12 362 ASP A C 1
ATOM 2801 O O . ASP A 1 362 ? -6.711 7.827 25.185 1.00 97.12 362 ASP A O 1
ATOM 2805 N N . HIS A 1 363 ? -5.156 7.220 26.652 1.00 94.56 363 HIS A N 1
ATOM 2806 C CA . HIS A 1 363 ? -4.773 8.592 26.978 1.00 94.56 363 HIS A CA 1
ATOM 2807 C C . HIS A 1 363 ? -4.198 9.372 25.783 1.00 94.56 363 HIS A C 1
ATOM 2809 O O . HIS A 1 363 ? -4.393 10.585 25.727 1.00 94.56 363 HIS A O 1
ATOM 2815 N N . GLU A 1 364 ? -3.563 8.705 24.815 1.00 95.88 364 GLU A N 1
ATOM 2816 C CA . GLU A 1 364 ? -3.028 9.342 23.608 1.00 95.88 364 GLU A CA 1
ATOM 2817 C C . GLU A 1 364 ? -4.077 9.378 22.488 1.00 95.88 364 GLU A C 1
ATOM 2819 O O . GLU A 1 364 ? -4.478 8.338 21.963 1.00 95.88 364 GLU A O 1
ATOM 2824 N N . ASP A 1 365 ? -4.486 10.581 22.073 1.00 95.38 365 ASP A N 1
ATOM 2825 C CA . ASP A 1 365 ? -5.508 10.762 21.031 1.00 95.38 365 ASP A CA 1
ATOM 2826 C C . ASP A 1 365 ? -5.126 10.081 19.708 1.00 95.38 365 ASP A C 1
ATOM 2828 O O . ASP A 1 365 ? -5.981 9.489 19.051 1.00 95.38 365 ASP A O 1
ATOM 2832 N N . ASP A 1 366 ? -3.841 10.080 19.338 1.00 94.56 366 ASP A N 1
ATOM 2833 C CA . ASP A 1 366 ? -3.372 9.391 18.133 1.00 94.56 366 ASP A CA 1
ATOM 2834 C C . ASP A 1 366 ? -3.637 7.881 18.199 1.00 94.56 366 ASP A C 1
ATOM 2836 O O . ASP A 1 366 ? -4.026 7.283 17.194 1.00 94.56 366 ASP A O 1
ATOM 2840 N N . VAL A 1 367 ? -3.494 7.252 19.367 1.00 97.56 367 VAL A N 1
ATOM 2841 C CA . VAL A 1 367 ? -3.800 5.825 19.553 1.00 97.56 367 VAL A CA 1
ATOM 2842 C C . VAL A 1 367 ? -5.300 5.576 19.385 1.00 97.56 367 VAL A C 1
ATOM 2844 O O . VAL A 1 367 ? -5.686 4.673 18.637 1.00 97.56 367 VAL A O 1
ATOM 2847 N N . VAL A 1 368 ? -6.139 6.424 19.988 1.00 98.06 368 VAL A N 1
ATOM 2848 C CA . VAL A 1 368 ? -7.606 6.348 19.866 1.00 98.06 368 VAL A CA 1
ATOM 2849 C C . VAL A 1 368 ? -8.046 6.502 18.406 1.00 98.06 368 VAL A C 1
ATOM 2851 O O . VAL A 1 368 ? -8.830 5.696 17.904 1.00 98.06 368 VAL A O 1
ATOM 2854 N N . LEU A 1 369 ? -7.504 7.488 17.684 1.00 96.44 369 LEU A N 1
ATOM 2855 C CA . LEU A 1 369 ? -7.832 7.731 16.275 1.00 96.44 369 LEU A CA 1
ATOM 2856 C C . LEU A 1 369 ? -7.466 6.539 15.379 1.00 96.44 369 LEU A C 1
ATOM 2858 O O . LEU A 1 369 ? -8.237 6.188 14.482 1.00 96.44 369 LEU A O 1
ATOM 2862 N N . HIS A 1 370 ? -6.324 5.888 15.623 1.00 96.56 370 HIS A N 1
ATOM 2863 C CA . HIS A 1 370 ? -5.930 4.688 14.876 1.00 96.56 370 HIS A CA 1
ATOM 2864 C C . HIS A 1 370 ? -6.762 3.460 15.257 1.00 96.56 370 HIS A C 1
ATOM 2866 O O . HIS A 1 370 ? -7.030 2.637 14.382 1.00 96.56 370 HIS A O 1
ATOM 2872 N N . ALA A 1 371 ? -7.213 3.351 16.510 1.00 98.00 371 ALA A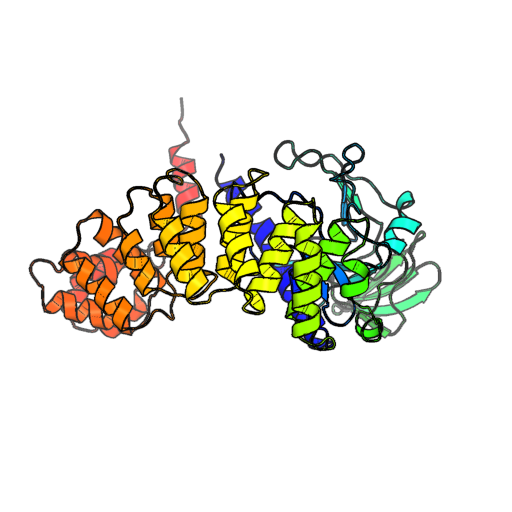 N 1
ATOM 2873 C CA . ALA A 1 371 ? -8.137 2.301 16.933 1.00 98.00 371 ALA A CA 1
ATOM 2874 C C . ALA A 1 371 ? -9.493 2.443 16.230 1.00 98.00 371 ALA A C 1
ATOM 2876 O O . ALA A 1 371 ? -9.969 1.485 15.624 1.00 98.00 371 ALA A O 1
ATOM 2877 N N . ILE A 1 372 ? -10.065 3.653 16.221 1.00 98.06 372 ILE A N 1
ATOM 2878 C CA . ILE A 1 372 ? -11.314 3.969 15.510 1.00 98.06 372 ILE A CA 1
ATOM 2879 C C . ILE A 1 372 ? -11.172 3.649 14.017 1.00 98.06 372 ILE A C 1
ATOM 2881 O O . ILE A 1 372 ? -11.974 2.899 13.464 1.00 98.06 372 ILE A O 1
ATOM 2885 N N . ALA A 1 373 ? -10.120 4.161 13.368 1.00 95.19 373 ALA A N 1
ATOM 2886 C CA . ALA A 1 373 ? -9.870 3.933 11.943 1.00 95.19 373 ALA A CA 1
ATOM 2887 C C . ALA A 1 373 ? -9.512 2.473 11.597 1.00 95.19 373 ALA A C 1
ATOM 2889 O O . ALA A 1 373 ? -9.498 2.105 10.418 1.00 95.19 373 ALA A O 1
ATOM 2890 N N . GLY A 1 374 ? -9.194 1.664 12.611 1.00 95.56 374 GLY A N 1
ATOM 2891 C CA . GLY A 1 374 ? -8.904 0.243 12.493 1.00 95.56 374 GLY A CA 1
ATOM 2892 C C . GLY A 1 374 ? -10.136 -0.603 12.186 1.00 95.56 374 GLY A C 1
ATOM 2893 O O . GLY A 1 374 ? -9.979 -1.635 11.538 1.00 95.56 374 GLY A O 1
ATOM 2894 N N . PHE A 1 375 ? -11.331 -0.168 12.598 1.00 96.88 375 PHE A N 1
ATOM 2895 C CA . PHE A 1 375 ? -12.595 -0.838 12.283 1.00 96.88 375 PHE A CA 1
ATOM 2896 C C . PHE A 1 375 ? -13.006 -0.635 10.818 1.00 96.88 375 PHE A C 1
ATOM 2898 O O . PHE A 1 375 ? -12.622 0.335 10.157 1.00 96.88 375 PHE A O 1
ATOM 2905 N N . ASP A 1 376 ? -13.787 -1.578 10.298 1.00 94.56 376 ASP A N 1
ATOM 2906 C CA . ASP A 1 376 ? -14.299 -1.550 8.925 1.00 94.56 376 ASP A CA 1
ATOM 2907 C C . ASP A 1 376 ? -15.648 -2.287 8.837 1.00 94.56 376 ASP A C 1
ATOM 2909 O O . ASP A 1 376 ? -16.102 -2.913 9.799 1.00 94.56 376 ASP A O 1
ATOM 2913 N N . THR A 1 377 ? -16.294 -2.216 7.680 1.00 94.06 377 THR A N 1
ATOM 2914 C CA . THR A 1 377 ? -17.613 -2.802 7.391 1.00 94.06 377 THR A CA 1
ATOM 2915 C C . THR A 1 377 ? -17.703 -4.314 7.646 1.00 94.06 377 THR A C 1
ATOM 2917 O O . THR A 1 377 ? -18.794 -4.816 7.919 1.00 94.06 377 THR A O 1
ATOM 2920 N N . ASP A 1 378 ? -16.575 -5.035 7.626 1.00 94.19 378 ASP A N 1
ATOM 2921 C CA . ASP A 1 378 ? -16.469 -6.465 7.942 1.00 94.19 378 ASP A CA 1
ATOM 2922 C C . ASP A 1 378 ? -16.235 -6.774 9.435 1.00 94.19 378 ASP A C 1
ATOM 2924 O O . ASP A 1 378 ? -15.885 -7.901 9.790 1.00 94.19 378 ASP A O 1
ATOM 2928 N N . THR A 1 379 ? -16.461 -5.804 10.330 1.00 97.19 379 THR A N 1
ATOM 2929 C CA . THR A 1 379 ? -16.388 -6.017 11.785 1.00 97.19 379 THR A CA 1
ATOM 2930 C C . THR A 1 379 ? -17.419 -7.066 12.246 1.00 97.19 379 THR A C 1
ATOM 2932 O O . THR A 1 379 ? -18.616 -6.890 12.007 1.00 97.19 379 THR A O 1
ATOM 2935 N N . PRO A 1 380 ? -17.005 -8.137 12.955 1.00 97.50 380 PRO A N 1
ATOM 2936 C CA . PRO A 1 380 ? -17.907 -9.186 13.424 1.00 97.50 380 PRO A CA 1
ATOM 2937 C C . PRO A 1 380 ? -19.001 -8.701 14.387 1.00 97.50 380 PRO A C 1
ATOM 2939 O O . PRO A 1 380 ? -18.773 -7.862 15.259 1.00 97.50 380 PRO A O 1
ATOM 2942 N N . ASN A 1 381 ? -20.180 -9.321 14.306 1.00 97.94 381 ASN A N 1
ATOM 2943 C CA . ASN A 1 381 ? -21.359 -8.970 15.109 1.00 97.94 381 ASN A CA 1
ATOM 2944 C C . ASN A 1 381 ? -21.127 -9.001 16.629 1.00 97.94 381 ASN A C 1
ATOM 2946 O O . ASN A 1 381 ? -21.698 -8.186 17.353 1.00 97.94 381 ASN A O 1
ATOM 2950 N N . ASN A 1 382 ? -20.292 -9.917 17.131 1.00 97.81 382 ASN A N 1
ATOM 2951 C CA . ASN A 1 382 ? -19.948 -9.974 18.555 1.00 97.81 382 ASN A CA 1
ATOM 2952 C C . ASN A 1 382 ? -19.113 -8.759 18.993 1.00 97.81 382 ASN A C 1
ATOM 2954 O O . ASN A 1 382 ? -19.313 -8.252 20.092 1.00 97.81 382 ASN A O 1
ATOM 2958 N N . VAL A 1 383 ? -18.224 -8.260 18.128 1.00 98.31 383 VAL A N 1
ATOM 2959 C CA . VAL A 1 383 ? -17.447 -7.037 18.380 1.00 98.31 383 VAL A CA 1
ATOM 2960 C C . VAL A 1 383 ? -18.369 -5.818 18.360 1.00 98.31 383 VAL A C 1
ATOM 2962 O O . VAL A 1 383 ? -18.292 -4.988 19.262 1.00 98.31 383 VAL A O 1
ATOM 2965 N N . ILE A 1 384 ? -19.306 -5.752 17.406 1.00 98.50 384 ILE A N 1
ATOM 2966 C CA . ILE A 1 384 ? -20.345 -4.707 17.368 1.00 98.50 384 ILE A CA 1
ATOM 2967 C C . ILE A 1 384 ? -21.176 -4.715 18.661 1.00 98.50 384 ILE A C 1
ATOM 2969 O O . ILE A 1 384 ? -21.414 -3.658 19.242 1.00 98.50 384 ILE A O 1
ATOM 2973 N N . GLY A 1 385 ? -21.566 -5.894 19.156 1.00 97.94 385 GLY A N 1
ATOM 2974 C CA . GLY A 1 385 ? -22.268 -6.028 20.436 1.00 97.94 385 GLY A CA 1
ATOM 2975 C C . GLY A 1 385 ? -21.468 -5.459 21.614 1.00 97.94 385 GLY A C 1
ATOM 2976 O O . GLY A 1 385 ? -22.012 -4.703 22.419 1.00 97.94 385 GLY A O 1
ATOM 2977 N N . SER A 1 386 ? -20.164 -5.747 21.682 1.00 98.25 386 SER A N 1
ATOM 2978 C CA . SER A 1 386 ? -19.273 -5.179 22.703 1.00 98.25 386 SER A CA 1
ATOM 2979 C C . SER A 1 386 ? -19.166 -3.654 22.611 1.00 98.25 386 SER A C 1
ATOM 2981 O O . SER A 1 386 ? -19.219 -2.980 23.638 1.00 98.25 386 SER A O 1
ATOM 2983 N N . LEU A 1 387 ? -19.065 -3.099 21.398 1.00 98.38 387 LEU A N 1
ATOM 2984 C CA . LEU A 1 387 ? -19.065 -1.650 21.175 1.00 98.38 387 LEU A CA 1
ATOM 2985 C C . LEU A 1 387 ? -20.371 -1.014 21.674 1.00 98.38 387 LEU A C 1
ATOM 2987 O O . LEU A 1 387 ? -20.342 -0.043 22.422 1.00 98.38 387 LEU A O 1
ATOM 2991 N N . ILE A 1 388 ? -21.525 -1.594 21.345 1.00 97.50 388 ILE A N 1
ATOM 2992 C CA . ILE A 1 388 ? -22.826 -1.069 21.788 1.00 97.50 388 ILE A CA 1
ATOM 2993 C C . ILE A 1 388 ? -22.975 -1.154 23.309 1.00 97.50 388 ILE A C 1
ATOM 2995 O O . ILE A 1 388 ? -23.474 -0.214 23.927 1.00 97.50 388 ILE A O 1
ATOM 2999 N N . ASN A 1 389 ? -22.473 -2.218 23.938 1.00 96.25 389 ASN A N 1
ATOM 3000 C CA . ASN A 1 389 ? -22.432 -2.295 25.396 1.00 96.25 389 ASN A CA 1
ATOM 3001 C C . ASN A 1 389 ? -21.601 -1.151 26.009 1.00 96.25 389 ASN A C 1
ATOM 3003 O O . ASN A 1 389 ? -22.003 -0.582 27.023 1.00 96.25 389 ASN A O 1
ATOM 3007 N N . LEU A 1 390 ? -20.499 -0.741 25.371 1.00 96.81 390 LEU A N 1
ATOM 3008 C CA . LEU A 1 390 ? -19.711 0.412 25.820 1.00 96.81 390 LEU A CA 1
ATOM 3009 C C . LEU A 1 390 ? -20.449 1.750 25.686 1.00 96.81 390 LEU A C 1
ATOM 3011 O O . LEU A 1 390 ? -20.174 2.650 26.476 1.00 96.81 390 LEU A O 1
ATOM 3015 N N . LEU A 1 391 ? -21.424 1.890 24.779 1.00 96.56 391 LEU A N 1
ATOM 3016 C CA . LEU A 1 391 ? -22.304 3.069 24.787 1.00 96.56 391 LEU A CA 1
ATOM 3017 C C . LEU A 1 391 ? -23.115 3.157 26.086 1.00 96.56 391 LEU A C 1
ATOM 3019 O O . LEU A 1 391 ? -23.336 4.249 26.608 1.00 96.56 391 LEU A O 1
ATOM 3023 N N . VAL A 1 392 ? -23.499 2.012 26.652 1.00 93.88 392 VAL A N 1
ATOM 3024 C CA . VAL A 1 392 ? -24.240 1.945 27.916 1.00 93.88 392 VAL A CA 1
ATOM 3025 C C . VAL A 1 392 ? -23.299 2.134 29.108 1.00 93.88 392 VAL A C 1
ATOM 3027 O O . VAL A 1 392 ? -23.556 2.983 29.964 1.00 93.88 392 VAL A O 1
ATOM 3030 N N . THR A 1 393 ? -22.192 1.389 29.159 1.00 93.75 393 THR A N 1
ATOM 3031 C CA . THR A 1 393 ? -21.358 1.264 30.369 1.00 93.75 393 THR A CA 1
ATOM 3032 C C . THR A 1 393 ? -20.119 2.159 30.405 1.00 93.75 393 THR A C 1
ATOM 3034 O O . THR A 1 393 ? -19.552 2.346 31.479 1.00 93.75 393 THR A O 1
ATOM 3037 N N . GLY A 1 394 ? -19.658 2.658 29.257 1.00 93.56 394 GLY A N 1
ATOM 3038 C CA . GLY A 1 394 ? -18.409 3.415 29.133 1.00 93.56 394 GLY A CA 1
ATOM 3039 C C . GLY A 1 394 ? -18.487 4.834 29.699 1.00 93.56 394 GLY A C 1
ATOM 3040 O O . GLY A 1 394 ? -19.560 5.341 30.025 1.00 93.56 394 GLY A O 1
ATOM 3041 N N . ASN A 1 395 ? -17.334 5.495 29.800 1.00 94.69 395 ASN A N 1
ATOM 3042 C CA . ASN A 1 395 ? -17.274 6.932 30.075 1.00 94.69 395 ASN A CA 1
ATOM 3043 C C . ASN A 1 395 ? -17.518 7.749 28.791 1.00 94.69 395 ASN A C 1
ATOM 3045 O O . ASN A 1 395 ? -17.481 7.212 27.686 1.00 94.69 395 ASN A O 1
ATOM 3049 N N . ASP A 1 396 ? -17.744 9.055 28.916 1.00 94.75 396 ASP A N 1
ATOM 3050 C CA . ASP A 1 396 ? -18.127 9.894 27.772 1.00 94.75 396 ASP A CA 1
ATOM 3051 C C . ASP A 1 396 ? -17.065 9.963 26.662 1.00 94.75 396 ASP A C 1
ATOM 3053 O O . ASP A 1 396 ? -17.423 10.036 25.484 1.00 94.75 396 ASP A O 1
ATOM 3057 N N . ARG A 1 397 ? -15.771 9.878 27.002 1.00 94.38 397 ARG A N 1
ATOM 3058 C CA . ARG A 1 397 ? -14.687 9.849 26.007 1.00 94.38 397 ARG A CA 1
ATOM 3059 C C . ARG A 1 397 ? -14.740 8.558 25.194 1.00 94.38 397 ARG A C 1
ATOM 3061 O O . ARG A 1 397 ? -14.787 8.609 23.965 1.00 94.38 397 ARG A O 1
ATOM 3068 N N . GLN A 1 398 ? -14.825 7.421 25.881 1.00 95.75 398 GLN A N 1
ATOM 3069 C CA . GLN A 1 398 ? -14.940 6.108 25.256 1.00 95.75 398 GLN A CA 1
ATOM 3070 C C . GLN A 1 398 ? -16.213 5.990 24.411 1.00 95.75 398 GLN A C 1
ATOM 3072 O O . GLN A 1 398 ? -16.168 5.492 23.289 1.00 95.75 398 GLN A O 1
ATOM 3077 N N . ARG A 1 399 ? -17.351 6.486 24.911 1.00 96.62 399 ARG A N 1
ATOM 3078 C CA . ARG A 1 399 ? -18.619 6.501 24.166 1.00 96.62 399 ARG A CA 1
ATOM 3079 C C . ARG A 1 399 ? -18.514 7.321 22.881 1.00 96.62 399 ARG A C 1
ATOM 3081 O O . ARG A 1 399 ? -18.972 6.865 21.837 1.00 96.62 399 ARG A O 1
ATOM 3088 N N . GLY A 1 400 ? -17.861 8.484 22.935 1.00 95.81 400 GLY A N 1
ATOM 3089 C CA . GLY A 1 400 ? -17.572 9.293 21.749 1.00 95.81 400 GLY A CA 1
ATOM 3090 C C . GLY A 1 400 ? -16.752 8.531 20.703 1.00 95.81 400 GLY A C 1
ATOM 3091 O O . GLY A 1 400 ? -17.124 8.508 19.530 1.00 95.81 400 GLY A O 1
ATOM 3092 N N . ALA A 1 401 ? -15.688 7.844 21.128 1.00 97.38 401 ALA A N 1
ATOM 3093 C CA . ALA A 1 401 ? -14.869 7.015 20.243 1.00 97.38 401 ALA A CA 1
ATOM 3094 C C . ALA A 1 401 ? -15.660 5.841 19.634 1.00 97.38 401 ALA A C 1
ATOM 3096 O O . ALA A 1 401 ? -15.532 5.548 18.444 1.00 97.38 401 ALA A O 1
ATOM 3097 N N . VAL A 1 402 ? -16.520 5.197 20.427 1.00 98.00 402 VAL A N 1
ATOM 3098 C CA . VAL A 1 402 ? -17.401 4.117 19.965 1.00 98.00 402 VAL A CA 1
ATOM 3099 C C . VAL A 1 402 ? -18.397 4.609 18.914 1.00 98.00 402 VAL A C 1
ATOM 3101 O O . VAL A 1 402 ? -18.586 3.921 17.912 1.00 98.00 402 VAL A O 1
ATOM 3104 N N . CYS A 1 403 ? -19.009 5.785 19.093 1.00 96.94 403 CYS A N 1
ATOM 3105 C CA . CYS A 1 403 ? -19.896 6.371 18.080 1.00 96.94 403 CYS A CA 1
ATOM 3106 C C . CYS A 1 403 ? -19.183 6.510 16.728 1.00 96.94 403 CYS A C 1
ATOM 3108 O O . CYS A 1 403 ? -19.716 6.078 15.707 1.00 96.94 403 CYS A O 1
ATOM 3110 N N . GLU A 1 404 ? -17.953 7.032 16.725 1.00 96.31 404 GLU A N 1
ATOM 3111 C CA . GLU A 1 404 ? -17.162 7.173 15.498 1.00 96.31 404 GLU A CA 1
ATOM 3112 C C . GLU A 1 404 ? -16.759 5.821 14.894 1.00 96.31 404 GLU A C 1
ATOM 3114 O O . GLU A 1 404 ? -16.792 5.662 13.673 1.00 96.31 404 GLU A O 1
ATOM 3119 N N . ALA A 1 405 ? -16.423 4.822 15.717 1.00 97.62 405 ALA A N 1
ATOM 3120 C CA . ALA A 1 405 ? -16.131 3.472 15.235 1.00 97.62 405 ALA A CA 1
ATOM 3121 C C . ALA A 1 405 ? -17.363 2.835 14.565 1.00 97.62 405 ALA A C 1
ATOM 3123 O O . ALA A 1 405 ? -17.271 2.341 13.442 1.00 97.62 405 ALA A O 1
ATOM 3124 N N . LEU A 1 406 ? -18.537 2.912 15.202 1.00 97.81 406 LEU A N 1
ATOM 3125 C CA . LEU A 1 406 ? -19.798 2.418 14.635 1.00 97.81 406 LEU A CA 1
ATOM 3126 C C . LEU A 1 406 ? -20.177 3.163 13.347 1.00 97.81 406 LEU A C 1
ATOM 3128 O O . LEU A 1 406 ? -20.676 2.535 12.412 1.00 97.81 406 LEU A O 1
ATOM 3132 N N . ARG A 1 407 ? -19.869 4.464 13.256 1.00 95.12 407 ARG A N 1
ATOM 3133 C CA . ARG A 1 407 ? -20.022 5.261 12.030 1.00 95.12 407 ARG A CA 1
ATOM 3134 C C . ARG A 1 407 ? -19.140 4.779 10.879 1.00 95.12 407 ARG A C 1
ATOM 3136 O O . ARG A 1 407 ? -19.524 4.933 9.726 1.00 95.12 407 ARG A O 1
ATOM 3143 N N . LEU A 1 408 ? -17.958 4.232 11.154 1.00 94.19 408 LEU A N 1
ATOM 3144 C CA . LEU A 1 408 ? -17.100 3.653 10.114 1.00 94.19 408 LEU A CA 1
ATOM 3145 C C . LEU A 1 408 ? -17.535 2.240 9.705 1.00 94.19 408 LEU A C 1
ATOM 3147 O O . LEU A 1 408 ? -17.305 1.852 8.562 1.00 94.19 408 LEU A O 1
ATOM 3151 N N . ILE A 1 409 ? -18.161 1.490 10.616 1.00 96.44 409 ILE A N 1
ATOM 3152 C CA . ILE A 1 409 ? -18.705 0.154 10.333 1.00 96.44 409 ILE A CA 1
ATOM 3153 C C . ILE A 1 409 ? -19.991 0.249 9.491 1.00 96.44 409 ILE A C 1
ATOM 3155 O O . ILE A 1 409 ? -20.164 -0.568 8.591 1.00 96.44 409 ILE A O 1
ATOM 3159 N N . ASP A 1 410 ? -20.871 1.214 9.800 1.00 93.38 410 ASP A N 1
ATOM 3160 C CA . ASP A 1 410 ? -22.108 1.600 9.080 1.00 93.38 410 ASP A CA 1
ATOM 3161 C C . ASP A 1 410 ? -22.781 0.467 8.284 1.00 93.38 410 ASP A C 1
ATOM 3163 O O . ASP A 1 410 ? -22.810 0.460 7.052 1.00 93.38 410 ASP A O 1
ATOM 3167 N N . ASN A 1 411 ? -23.322 -0.521 9.004 1.00 94.31 411 ASN A N 1
ATOM 3168 C CA . ASN A 1 411 ? -24.062 -1.632 8.412 1.00 94.31 411 ASN A CA 1
ATOM 3169 C C . ASN A 1 411 ? -25.426 -1.843 9.092 1.00 94.31 411 ASN A C 1
ATOM 3171 O O . ASN A 1 411 ? -25.718 -1.298 10.159 1.00 94.31 411 ASN A O 1
ATOM 3175 N N . GLU A 1 412 ? -26.281 -2.652 8.466 1.00 95.19 412 GLU A N 1
ATOM 3176 C CA . GLU A 1 412 ? -27.648 -2.906 8.941 1.00 95.19 412 GLU A CA 1
ATOM 3177 C C . GLU A 1 412 ? -27.685 -3.497 10.362 1.00 95.19 412 GLU A C 1
ATOM 3179 O O . GLU A 1 412 ? -28.553 -3.151 11.165 1.00 95.19 412 GLU A O 1
ATOM 3184 N N . TYR A 1 413 ? -26.711 -4.345 10.709 1.00 96.62 413 TYR A N 1
ATOM 3185 C CA . TYR A 1 413 ? -26.625 -4.941 12.040 1.00 96.62 413 TYR A CA 1
ATOM 3186 C C . TYR A 1 413 ? -26.354 -3.884 13.120 1.00 96.62 413 TYR A C 1
ATOM 3188 O O . TYR A 1 413 ? -27.017 -3.902 14.157 1.00 96.62 413 TYR A O 1
ATOM 3196 N N . VAL A 1 414 ? -25.451 -2.927 12.863 1.00 97.81 414 VAL A N 1
ATOM 3197 C CA . VAL A 1 414 ? -25.204 -1.781 13.759 1.00 97.81 414 VAL A CA 1
ATOM 3198 C C . VAL A 1 414 ? -26.497 -1.005 14.009 1.00 97.81 414 VAL A C 1
ATOM 3200 O O . VAL A 1 414 ? -26.839 -0.752 15.163 1.00 97.81 414 VAL A O 1
ATOM 3203 N N . ILE A 1 415 ? -27.239 -0.670 12.948 1.00 97.56 415 ILE A N 1
ATOM 3204 C CA . ILE A 1 415 ? -28.494 0.092 13.053 1.00 97.56 415 ILE A CA 1
ATOM 3205 C C . ILE A 1 415 ? -29.497 -0.655 13.938 1.00 97.56 415 ILE A C 1
ATOM 3207 O O . ILE A 1 415 ? -29.997 -0.094 14.914 1.00 97.56 415 ILE A O 1
ATOM 3211 N N . ASN A 1 416 ? -29.749 -1.932 13.644 1.00 97.06 416 ASN A N 1
ATOM 3212 C CA . ASN A 1 416 ? -30.728 -2.735 14.377 1.00 97.06 416 ASN A CA 1
ATOM 3213 C C . ASN A 1 416 ? -30.357 -2.891 15.859 1.00 97.06 416 ASN A C 1
ATOM 3215 O O . ASN A 1 416 ? -31.221 -2.784 16.731 1.00 97.06 416 ASN A O 1
ATOM 3219 N N . GLN A 1 417 ? -29.075 -3.102 16.161 1.00 97.56 417 GLN A N 1
ATOM 3220 C CA . GLN A 1 417 ? -28.618 -3.236 17.542 1.00 97.56 417 GLN A CA 1
ATOM 3221 C C . GLN A 1 417 ? -28.663 -1.908 18.312 1.00 97.56 417 GLN A C 1
ATOM 3223 O O . GLN A 1 417 ? -29.003 -1.907 19.494 1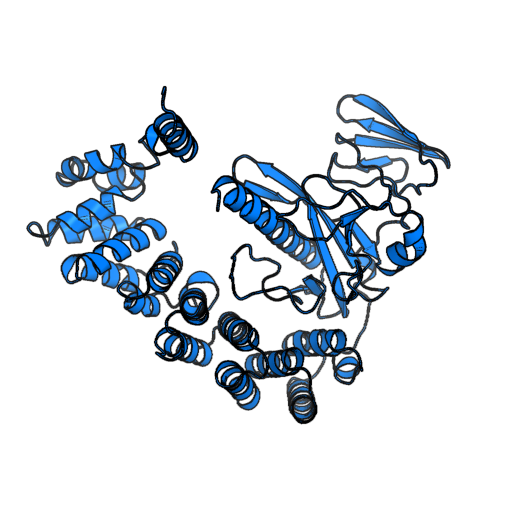.00 97.56 417 GLN A O 1
ATOM 3228 N N . LEU A 1 418 ? -28.387 -0.771 17.665 1.00 97.94 418 LEU A N 1
ATOM 3229 C CA . LEU A 1 418 ? -28.534 0.545 18.294 1.00 97.94 418 LEU A CA 1
ATOM 3230 C C . LEU A 1 418 ? -29.997 0.872 18.615 1.00 97.94 418 LEU A C 1
ATOM 3232 O O . LEU A 1 418 ? -30.270 1.407 19.690 1.00 97.94 418 LEU A O 1
ATOM 3236 N N . ILE A 1 419 ? -30.931 0.525 17.720 1.00 97.06 419 ILE A N 1
ATOM 3237 C CA . ILE A 1 419 ? -32.378 0.671 17.958 1.00 97.06 419 ILE A CA 1
ATOM 3238 C C . ILE A 1 419 ? -32.784 -0.157 19.178 1.00 97.06 419 ILE A C 1
ATOM 3240 O O . ILE A 1 419 ? -33.338 0.385 20.134 1.00 97.06 419 ILE A O 1
ATOM 3244 N N . GLN A 1 420 ? -32.428 -1.444 19.186 1.00 96.19 420 GLN A N 1
ATOM 3245 C CA . GLN A 1 420 ? -32.734 -2.344 20.295 1.00 96.19 420 GLN A CA 1
ATOM 3246 C C . GLN A 1 420 ? -32.149 -1.832 21.622 1.00 96.19 420 GLN A C 1
ATOM 3248 O O . GLN A 1 420 ? -32.843 -1.800 22.638 1.00 96.19 420 GLN A O 1
ATOM 3253 N N . ALA A 1 421 ? -30.890 -1.388 21.623 1.00 96.12 421 ALA A N 1
ATOM 3254 C CA . ALA A 1 421 ? -30.238 -0.865 22.819 1.00 96.12 421 ALA A CA 1
ATOM 3255 C C . ALA A 1 421 ? -30.893 0.432 23.326 1.00 96.12 421 ALA A C 1
ATOM 3257 O O . ALA A 1 421 ? -31.027 0.606 24.540 1.00 96.12 421 ALA A O 1
ATOM 3258 N N . ALA A 1 422 ? -31.327 1.321 22.424 1.00 96.44 422 ALA A N 1
ATOM 3259 C CA . ALA A 1 422 ? -32.042 2.550 22.772 1.00 96.44 422 ALA A CA 1
ATOM 3260 C C . ALA A 1 422 ? -33.414 2.269 23.405 1.00 96.44 422 ALA A C 1
ATOM 3262 O O . ALA A 1 422 ? -33.797 2.946 24.359 1.00 96.44 422 ALA A O 1
ATOM 3263 N N . GLU A 1 423 ? -34.138 1.266 22.904 1.00 94.44 423 GLU A N 1
ATOM 3264 C CA . GLU A 1 423 ? -35.436 0.846 23.450 1.00 94.44 423 GLU A CA 1
ATOM 3265 C C . GLU A 1 423 ? -35.298 0.160 24.814 1.00 94.44 423 GLU A C 1
ATOM 3267 O O . GLU A 1 423 ? -36.127 0.366 25.699 1.00 94.44 423 GLU A O 1
ATOM 3272 N N . GLN A 1 424 ? -34.232 -0.621 25.007 1.00 94.88 424 GLN A N 1
ATOM 3273 C CA . GLN A 1 424 ? -33.959 -1.320 26.266 1.00 94.88 424 GLN A CA 1
ATOM 3274 C C . GLN A 1 424 ? -33.410 -0.403 27.369 1.00 94.88 424 GLN A C 1
ATOM 3276 O O . GLN A 1 424 ? -33.551 -0.724 28.547 1.00 94.88 424 GLN A O 1
ATOM 3281 N N . ASN A 1 425 ? -32.799 0.731 27.010 1.00 91.38 425 ASN A N 1
ATOM 3282 C CA . ASN A 1 425 ? -32.165 1.658 27.952 1.00 91.38 425 ASN A CA 1
ATOM 3283 C C . ASN A 1 425 ? -32.703 3.092 27.774 1.00 91.38 425 ASN A C 1
ATOM 3285 O O . ASN A 1 425 ? -31.925 3.995 27.456 1.00 91.38 425 ASN A O 1
ATOM 3289 N N . PRO A 1 426 ? -34.012 3.341 27.970 1.00 87.62 426 PRO A N 1
ATOM 3290 C CA . PRO A 1 426 ? -34.639 4.621 27.630 1.00 87.62 426 PRO A CA 1
ATOM 3291 C C . PRO A 1 426 ? -34.009 5.823 28.352 1.00 87.62 426 PRO A C 1
ATOM 3293 O O . PRO A 1 426 ? -33.837 6.878 27.735 1.00 87.62 426 PRO A O 1
ATOM 3296 N N . ASP A 1 427 ? -33.589 5.644 29.609 1.00 85.31 427 ASP A N 1
ATOM 3297 C CA . ASP A 1 427 ? -32.974 6.690 30.440 1.00 85.31 427 ASP A CA 1
ATOM 3298 C C . ASP A 1 427 ? -31.533 7.039 30.022 1.00 85.31 427 ASP A C 1
ATOM 3300 O O . ASP A 1 427 ? -31.030 8.107 30.365 1.00 85.31 427 ASP A O 1
ATOM 3304 N N . ASN A 1 428 ? -30.873 6.168 29.248 1.00 82.81 428 ASN A N 1
ATOM 3305 C CA . ASN A 1 428 ? -29.505 6.360 28.749 1.00 82.81 428 ASN A CA 1
ATOM 3306 C C . ASN A 1 428 ? -29.417 6.218 27.215 1.00 82.81 428 ASN A C 1
ATOM 3308 O O . ASN A 1 428 ? -28.364 5.930 26.651 1.00 82.81 428 ASN A O 1
ATOM 3312 N N . ALA A 1 429 ? -30.534 6.418 26.510 1.00 93.00 429 ALA A N 1
ATOM 3313 C CA . ALA A 1 429 ? -30.613 6.229 25.061 1.00 93.00 429 ALA A CA 1
ATOM 3314 C C . ALA A 1 429 ? -29.912 7.338 24.252 1.00 93.00 429 ALA A C 1
ATOM 3316 O O . ALA A 1 429 ? -29.816 7.239 23.030 1.00 93.00 429 ALA A O 1
ATOM 3317 N N . SER A 1 430 ? -29.451 8.413 24.899 1.00 94.38 430 SER A N 1
ATOM 3318 C CA . SER A 1 430 ? -28.852 9.587 24.247 1.00 94.38 430 SER A CA 1
ATOM 3319 C C . SER A 1 430 ? -27.648 9.226 23.378 1.00 94.38 430 SER A C 1
ATOM 3321 O O . SER A 1 430 ? -27.557 9.707 22.250 1.00 94.38 430 SER A O 1
ATOM 3323 N N . TRP A 1 431 ? -26.772 8.339 23.852 1.00 95.25 431 TRP A N 1
ATOM 3324 C CA . TRP A 1 431 ? -25.605 7.889 23.092 1.00 95.25 431 TRP A CA 1
ATOM 3325 C C . TRP A 1 431 ? -25.974 7.001 21.901 1.00 95.25 431 TRP A C 1
ATOM 3327 O O . TRP A 1 431 ? -25.423 7.183 20.819 1.00 95.25 431 TRP A O 1
ATOM 3337 N N . MET A 1 432 ? -26.960 6.111 22.050 1.00 97.00 432 MET A N 1
ATOM 3338 C CA . MET A 1 432 ? -27.464 5.296 20.937 1.00 97.00 432 MET A CA 1
ATOM 3339 C C . MET A 1 432 ? -28.126 6.166 19.863 1.00 97.00 432 MET A C 1
ATOM 3341 O O . MET A 1 432 ? -27.938 5.936 18.672 1.00 97.00 432 MET A O 1
ATOM 3345 N N . ILE A 1 433 ? -28.858 7.202 20.275 1.00 96.06 433 ILE A N 1
ATOM 3346 C CA . ILE A 1 433 ? -29.473 8.175 19.365 1.00 96.06 433 ILE A CA 1
ATOM 3347 C C . ILE A 1 433 ? -28.411 9.002 18.645 1.00 96.06 433 ILE A C 1
ATOM 3349 O O . ILE A 1 433 ? -28.521 9.198 17.437 1.00 96.06 433 ILE A O 1
ATOM 3353 N N . ALA A 1 434 ? -27.378 9.453 19.361 1.00 94.19 434 ALA A N 1
ATOM 3354 C CA . ALA A 1 434 ? -26.259 10.166 18.759 1.00 94.19 434 ALA A CA 1
ATOM 3355 C C . ALA A 1 434 ? -25.527 9.287 17.732 1.00 94.19 434 ALA A C 1
ATOM 3357 O O . ALA A 1 434 ? -25.267 9.751 16.625 1.00 94.19 434 ALA A O 1
ATOM 3358 N N . ALA A 1 435 ? -25.269 8.014 18.057 1.00 95.75 435 ALA A N 1
ATOM 3359 C CA . ALA A 1 435 ? -24.666 7.053 17.136 1.00 95.75 435 ALA A CA 1
ATOM 3360 C C . ALA A 1 435 ? -25.539 6.836 15.888 1.00 95.75 435 ALA A C 1
ATOM 3362 O O . ALA A 1 435 ? -25.045 6.987 14.775 1.00 95.75 435 ALA A O 1
ATOM 3363 N N . LEU A 1 436 ? -26.847 6.581 16.051 1.00 96.62 436 LEU A N 1
ATOM 3364 C CA . LEU A 1 436 ? -27.796 6.478 14.929 1.00 96.62 436 LEU A CA 1
ATOM 3365 C C . LEU A 1 436 ? -27.793 7.739 14.055 1.00 96.62 436 LEU A C 1
ATOM 3367 O O . LEU A 1 436 ? -27.872 7.643 12.834 1.00 96.62 436 LEU A O 1
ATOM 3371 N N . GLY A 1 437 ? -27.671 8.918 14.667 1.00 94.38 437 GLY A N 1
ATOM 3372 C CA . GLY A 1 437 ? -27.630 10.205 13.972 1.00 94.38 437 GLY A CA 1
ATOM 3373 C C . GLY A 1 437 ? -26.393 10.422 13.100 1.00 94.38 437 GLY A C 1
ATOM 3374 O O . GLY A 1 437 ? -26.409 11.300 12.237 1.00 94.38 437 GLY A O 1
ATOM 3375 N N . GLN A 1 438 ? -25.338 9.635 13.313 1.00 91.31 438 GLN A N 1
ATOM 3376 C CA . GLN A 1 438 ? -24.099 9.693 12.544 1.00 91.31 438 GLN A CA 1
ATOM 3377 C C . GLN A 1 438 ? -24.052 8.714 11.359 1.00 91.31 438 GLN A C 1
ATOM 3379 O O . GLN A 1 438 ? -23.225 8.898 10.463 1.00 91.31 438 GLN A O 1
ATOM 3384 N N . LEU A 1 439 ? -24.913 7.692 11.350 1.00 93.69 439 LEU A N 1
ATOM 3385 C CA . LEU A 1 439 ? -24.997 6.689 10.282 1.00 93.69 439 LEU A CA 1
ATOM 3386 C C . LEU A 1 439 ? -25.688 7.246 9.031 1.00 93.69 439 LEU A C 1
ATOM 3388 O O . LEU A 1 439 ? -26.195 8.372 9.029 1.00 93.69 439 LEU A O 1
ATOM 3392 N N . SER A 1 440 ? -25.739 6.452 7.955 1.00 91.94 440 SER A N 1
ATOM 3393 C CA . SER A 1 440 ? -26.470 6.836 6.742 1.00 91.94 440 SER A CA 1
ATOM 3394 C C . SER A 1 440 ? -27.949 7.164 7.044 1.00 91.94 440 SER A C 1
ATOM 3396 O O . SER A 1 440 ? -28.710 6.259 7.409 1.00 91.94 440 SER A O 1
ATOM 3398 N N . PRO A 1 441 ? -28.417 8.417 6.835 1.00 93.44 441 PRO A N 1
ATOM 3399 C CA . PRO A 1 441 ? -29.788 8.821 7.141 1.00 93.44 441 PRO A CA 1
ATOM 3400 C C . PRO A 1 441 ? -30.838 7.987 6.409 1.00 93.44 441 PRO A C 1
ATOM 3402 O O . PRO A 1 441 ? -31.880 7.667 6.975 1.00 93.44 441 PRO A O 1
ATOM 3405 N N . ASN A 1 442 ? -30.568 7.595 5.160 1.00 93.38 442 ASN A N 1
ATOM 3406 C CA . ASN A 1 442 ? -31.487 6.760 4.386 1.00 93.38 442 ASN A CA 1
ATOM 3407 C C . ASN A 1 442 ? -31.641 5.369 5.008 1.00 93.38 442 ASN A C 1
ATOM 3409 O O . ASN A 1 442 ? -32.766 4.904 5.187 1.00 93.38 442 ASN A O 1
ATOM 3413 N N . SER A 1 443 ? -30.532 4.732 5.390 1.00 93.44 443 SER A N 1
ATOM 3414 C CA . SER A 1 443 ? -30.553 3.419 6.040 1.00 93.44 443 SER A CA 1
ATOM 3415 C C . SER A 1 443 ? -31.282 3.471 7.383 1.00 93.44 443 SER A C 1
ATOM 3417 O O . SER A 1 443 ? -32.146 2.636 7.649 1.00 93.44 443 SER A O 1
ATOM 3419 N N . VAL A 1 444 ? -31.013 4.494 8.201 1.00 96.25 444 VAL A N 1
ATOM 3420 C CA . VAL A 1 444 ? -31.652 4.640 9.517 1.00 96.25 444 VAL A CA 1
ATOM 3421 C C . VAL A 1 444 ? -33.148 4.949 9.397 1.00 96.25 444 VAL A C 1
ATOM 3423 O O . VAL A 1 444 ? -33.945 4.362 10.127 1.00 96.25 444 VAL A O 1
ATOM 3426 N N . ARG A 1 445 ? -33.571 5.810 8.458 1.00 95.50 445 ARG A N 1
ATOM 3427 C CA . ARG A 1 445 ? -35.004 6.060 8.194 1.00 95.50 445 ARG A CA 1
ATOM 3428 C C . ARG A 1 445 ? -35.736 4.794 7.769 1.00 95.50 445 ARG A C 1
ATOM 3430 O O . ARG A 1 445 ? -36.832 4.538 8.262 1.00 95.50 445 ARG A O 1
ATOM 3437 N N . ASN A 1 446 ? -35.128 4.007 6.884 1.00 95.50 446 ASN A N 1
ATOM 3438 C CA . ASN A 1 446 ? -35.711 2.754 6.411 1.00 95.50 446 ASN A CA 1
ATOM 3439 C C . ASN A 1 446 ? -35.872 1.731 7.542 1.00 95.50 446 ASN A C 1
ATOM 3441 O O . ASN A 1 446 ? -36.879 1.025 7.569 1.00 95.50 446 ASN A O 1
ATOM 3445 N N . ALA A 1 447 ? -34.915 1.674 8.474 1.00 96.19 447 ALA A N 1
ATOM 3446 C CA . ALA A 1 447 ? -34.976 0.786 9.632 1.00 96.19 447 ALA A CA 1
ATOM 3447 C C . ALA A 1 447 ? -35.996 1.256 10.684 1.00 96.19 447 ALA A C 1
ATOM 3449 O O . ALA A 1 447 ? -36.748 0.447 11.221 1.00 96.19 447 ALA A O 1
ATOM 3450 N N . LEU A 1 448 ? -36.052 2.561 10.971 1.00 96.06 448 LEU A N 1
ATOM 3451 C CA . LEU A 1 448 ? -36.946 3.107 11.995 1.00 96.06 448 LEU A CA 1
ATOM 3452 C C . LEU A 1 448 ? -38.402 3.212 11.525 1.00 96.06 448 LEU A C 1
ATOM 3454 O O . LEU A 1 448 ? -39.301 3.002 12.332 1.00 96.06 448 LEU A O 1
ATOM 3458 N N . GLN A 1 449 ? -38.669 3.525 10.255 1.00 93.31 449 GLN A N 1
ATOM 3459 C CA . GLN A 1 449 ? -40.025 3.732 9.723 1.00 93.31 449 GLN A CA 1
ATOM 3460 C C . GLN A 1 449 ? -40.877 4.653 10.625 1.00 93.31 449 GLN A C 1
ATOM 3462 O O . GLN A 1 449 ? -40.613 5.847 10.712 1.00 93.31 449 GLN A O 1
ATOM 3467 N N . ASN A 1 450 ? -41.880 4.102 11.320 1.00 91.25 450 ASN A N 1
ATOM 3468 C CA . ASN A 1 450 ? -42.780 4.826 12.226 1.00 91.25 450 ASN A CA 1
ATOM 3469 C C . ASN A 1 450 ? -42.336 4.779 13.705 1.00 91.25 450 ASN A C 1
ATOM 3471 O O . ASN A 1 450 ? -43.103 5.160 14.590 1.00 91.25 450 ASN A O 1
ATOM 3475 N N . ASN A 1 451 ? -41.133 4.281 13.999 1.00 93.44 451 ASN A N 1
ATOM 3476 C CA . ASN A 1 451 ? -40.598 4.194 15.354 1.00 93.44 451 ASN A CA 1
ATOM 3477 C C . ASN A 1 451 ? -40.419 5.609 15.953 1.00 93.44 451 ASN A C 1
ATOM 3479 O O . ASN A 1 451 ? -39.809 6.467 15.305 1.00 93.44 451 ASN A O 1
ATOM 3483 N N . PRO A 1 452 ? -40.884 5.871 17.194 1.00 92.12 452 PRO A N 1
ATOM 3484 C CA . PRO A 1 452 ? -40.752 7.177 17.845 1.00 92.12 452 PRO A CA 1
ATOM 3485 C C . PRO A 1 452 ? -39.318 7.717 17.912 1.00 92.12 452 PRO A C 1
ATOM 3487 O O . PRO A 1 452 ? -39.122 8.937 17.899 1.00 92.12 452 PRO A O 1
ATOM 3490 N N . LEU A 1 453 ? -38.310 6.835 17.942 1.00 94.44 453 LEU A N 1
ATOM 3491 C CA . LEU A 1 453 ? -36.896 7.211 17.911 1.00 94.44 453 LEU A CA 1
ATOM 3492 C C . LEU A 1 453 ? -36.543 8.040 16.673 1.00 94.44 453 LEU A C 1
ATOM 3494 O O . LEU A 1 453 ? -35.666 8.897 16.773 1.00 94.44 453 LEU A O 1
ATOM 3498 N N . LEU A 1 454 ? -37.244 7.869 15.545 1.00 95.50 454 LEU A N 1
ATOM 3499 C CA . LEU A 1 454 ? -36.974 8.634 14.325 1.00 95.50 454 LEU A CA 1
ATOM 3500 C C . LEU A 1 454 ? -37.036 10.143 14.577 1.00 95.50 454 LEU A C 1
ATOM 3502 O O . LEU A 1 454 ? -36.134 10.866 14.163 1.00 95.50 454 LEU A O 1
ATOM 3506 N N . SER A 1 455 ? -38.035 10.606 15.331 1.00 94.44 455 SER A N 1
ATOM 3507 C CA . SER A 1 455 ? -38.174 12.026 15.682 1.00 94.44 455 SER A CA 1
ATOM 3508 C C . SER A 1 455 ? -36.994 12.568 16.503 1.00 94.44 455 SER A C 1
ATOM 3510 O O . SER A 1 455 ? -36.667 13.750 16.413 1.00 94.44 455 SER A O 1
ATOM 3512 N N . ARG A 1 456 ? -36.322 11.701 17.274 1.00 95.19 456 ARG A N 1
ATOM 3513 C CA . ARG A 1 456 ? -35.166 12.049 18.117 1.00 95.19 456 ARG A CA 1
ATOM 3514 C C . ARG A 1 456 ? -33.853 12.037 17.335 1.00 95.19 456 ARG A C 1
ATOM 3516 O O . ARG A 1 456 ? -32.964 12.819 17.655 1.00 95.19 456 ARG A O 1
ATOM 3523 N N . VAL A 1 457 ? -33.729 11.171 16.327 1.00 95.38 457 VAL A N 1
ATOM 3524 C CA . VAL A 1 457 ? -32.532 11.074 15.473 1.00 95.38 457 VAL A CA 1
ATOM 3525 C C . VAL A 1 457 ? -32.560 12.113 14.341 1.00 95.38 457 VAL A C 1
ATOM 3527 O O . VAL A 1 457 ? -31.519 12.631 13.947 1.00 95.38 457 VAL A O 1
ATOM 3530 N N . GLN A 1 458 ? -33.744 12.476 13.840 1.00 92.56 458 GLN A N 1
ATOM 3531 C CA . GLN A 1 458 ? -33.908 13.345 12.670 1.00 92.56 458 GLN A CA 1
ATOM 3532 C C . GLN A 1 458 ? -33.114 14.670 12.708 1.00 92.56 458 GLN A C 1
ATOM 3534 O O . GLN A 1 458 ? -32.525 15.012 11.679 1.00 92.56 458 GLN A O 1
ATOM 3539 N N . PRO A 1 459 ? -33.016 15.406 13.837 1.00 94.06 459 PRO A N 1
ATOM 3540 C CA . PRO A 1 459 ? -32.197 16.619 13.897 1.00 94.06 459 PRO A CA 1
ATOM 3541 C C . PRO A 1 459 ? -30.715 16.383 13.569 1.00 94.06 459 PRO A C 1
ATOM 3543 O O . PRO A 1 459 ? -30.085 17.238 12.951 1.00 94.06 459 PRO A O 1
ATOM 3546 N N . PHE A 1 460 ? -30.164 15.217 13.923 1.00 92.69 460 PHE A N 1
ATOM 3547 C CA . PHE A 1 460 ? -28.765 14.877 13.655 1.00 92.69 460 PHE A CA 1
ATOM 3548 C C . PHE A 1 460 ? -28.496 14.677 12.160 1.00 92.69 460 PHE A C 1
ATOM 3550 O O . PHE A 1 460 ? -27.445 15.089 11.669 1.00 92.69 460 PHE A O 1
ATOM 3557 N N . PHE A 1 461 ? -29.461 14.145 11.401 1.00 91.12 461 PHE A N 1
ATOM 3558 C CA . PHE A 1 461 ? -29.319 14.004 9.948 1.00 91.12 461 PHE A CA 1
ATOM 3559 C C . PHE A 1 461 ? -29.120 15.358 9.270 1.00 91.12 461 PHE A C 1
ATOM 3561 O O . PHE A 1 461 ? -28.204 15.506 8.463 1.00 91.12 461 PHE A O 1
ATOM 3568 N N . HIS A 1 462 ? -29.873 16.375 9.698 1.00 89.00 462 HIS A N 1
ATOM 3569 C CA . HIS A 1 462 ? -29.744 17.752 9.213 1.00 89.00 462 HIS A CA 1
ATOM 3570 C C . HIS A 1 462 ? -28.433 18.441 9.615 1.00 89.00 462 HIS A C 1
ATOM 3572 O O . HIS A 1 462 ? -28.127 19.512 9.097 1.00 89.00 462 HIS A O 1
ATOM 3578 N N . MET A 1 463 ? -27.648 17.837 10.511 1.00 86.19 463 MET A N 1
ATOM 3579 C CA . MET A 1 463 ? -26.300 18.281 10.871 1.00 86.19 463 MET A CA 1
ATOM 3580 C C . MET A 1 463 ? -25.200 17.447 10.194 1.00 86.19 463 MET A C 1
ATOM 3582 O O . MET A 1 463 ? -24.044 17.872 10.176 1.00 86.19 463 MET A O 1
ATOM 3586 N N . SER A 1 464 ? -25.545 16.290 9.619 1.00 83.38 464 SER A N 1
ATOM 3587 C CA . SER A 1 464 ? -24.606 15.363 8.980 1.00 83.38 464 SER A CA 1
ATOM 3588 C C . SER A 1 464 ? -24.018 15.921 7.681 1.00 83.38 464 SER A C 1
ATOM 3590 O O . SER A 1 464 ? -24.654 16.713 6.986 1.00 83.38 464 SER A O 1
ATOM 3592 N N . LYS A 1 465 ? -22.840 15.426 7.272 1.00 79.25 465 LYS A N 1
ATOM 3593 C CA . LYS A 1 465 ? -22.235 15.772 5.969 1.00 79.25 465 LYS A CA 1
ATOM 3594 C C . LYS A 1 465 ? -23.112 15.424 4.758 1.00 79.25 465 LYS A C 1
ATOM 3596 O O . LYS A 1 465 ? -22.859 15.939 3.675 1.00 79.25 465 LYS A O 1
ATOM 3601 N N . GLN A 1 466 ? -24.094 14.535 4.920 1.00 81.50 466 GLN A N 1
ATOM 3602 C CA . GLN A 1 466 ? -24.925 14.046 3.818 1.00 81.50 466 GLN A CA 1
ATOM 3603 C C . GLN A 1 466 ? -26.100 14.984 3.510 1.00 81.50 466 GLN A C 1
ATOM 3605 O O . GLN A 1 466 ? -26.487 15.096 2.351 1.00 81.50 466 GLN A O 1
ATOM 3610 N N . GLU A 1 467 ? -26.644 15.684 4.512 1.00 87.69 467 GLU A N 1
ATOM 3611 C CA . GLU A 1 467 ? -27.824 16.553 4.331 1.00 87.69 467 GLU A CA 1
ATOM 3612 C C . GLU A 1 467 ? -27.572 18.016 4.698 1.00 87.69 467 GLU A C 1
ATOM 3614 O O . GLU A 1 467 ? -28.295 18.904 4.243 1.00 87.69 467 GLU A O 1
ATOM 3619 N N . ASN A 1 468 ? -26.538 18.299 5.491 1.00 87.56 468 ASN A N 1
ATOM 3620 C CA . ASN A 1 468 ? -26.150 19.664 5.796 1.00 87.56 468 ASN A CA 1
ATOM 3621 C C . ASN A 1 468 ? -25.266 20.222 4.676 1.00 87.56 468 ASN A C 1
ATOM 3623 O O . ASN A 1 468 ? -24.073 19.924 4.597 1.00 87.56 468 ASN A O 1
ATOM 3627 N N . TRP A 1 469 ? -25.827 21.096 3.841 1.00 85.25 469 TRP A N 1
ATOM 3628 C CA . TRP A 1 469 ? -25.085 21.744 2.755 1.00 85.25 469 TRP A CA 1
ATOM 3629 C C . TRP A 1 469 ? -23.866 22.550 3.249 1.00 85.25 469 TRP A C 1
ATOM 3631 O O . TRP A 1 469 ? -22.870 22.657 2.527 1.00 85.25 469 TRP A O 1
ATOM 3641 N N . LEU A 1 470 ? -23.896 23.053 4.492 1.00 85.38 470 LEU A N 1
ATOM 3642 C CA . LEU A 1 470 ? -22.767 23.744 5.131 1.00 85.38 470 LEU A CA 1
ATOM 3643 C C . LEU A 1 470 ? -21.678 22.793 5.646 1.00 85.38 470 LEU A C 1
ATOM 3645 O O . LEU A 1 470 ? -20.566 23.245 5.901 1.00 85.38 470 LEU A O 1
ATOM 3649 N N . ALA A 1 471 ? -21.965 21.497 5.801 1.00 82.56 471 ALA A N 1
ATOM 3650 C CA . ALA A 1 471 ? -21.015 20.510 6.324 1.00 82.56 471 ALA A CA 1
ATOM 3651 C C . ALA A 1 471 ? -20.095 19.905 5.248 1.00 82.56 471 ALA A C 1
ATOM 3653 O O . ALA A 1 471 ? -19.270 19.039 5.553 1.00 82.56 471 ALA A O 1
ATOM 3654 N N . SER A 1 472 ? -20.213 20.351 3.994 1.00 80.50 472 SER A N 1
ATOM 3655 C CA . SER A 1 472 ? -19.254 19.997 2.947 1.00 80.50 472 SER A CA 1
ATOM 3656 C C . SER A 1 472 ? -17.884 20.626 3.226 1.00 80.50 472 SER A C 1
ATOM 3658 O O . SER A 1 472 ? -17.790 21.752 3.715 1.00 80.50 472 SER A O 1
ATOM 3660 N N . ASP A 1 473 ? -16.804 19.917 2.885 1.00 76.31 473 ASP A N 1
ATOM 3661 C CA . ASP A 1 473 ? -15.439 20.400 3.146 1.00 76.31 473 ASP A CA 1
ATOM 3662 C C . ASP A 1 473 ? -15.153 21.739 2.429 1.00 76.31 473 ASP A C 1
ATOM 3664 O O . ASP A 1 473 ? -14.430 22.589 2.956 1.00 76.31 473 ASP A O 1
ATOM 3668 N N . GLU A 1 474 ? -15.772 21.965 1.262 1.00 78.44 474 GLU A N 1
ATOM 3669 C CA . GLU A 1 474 ? -15.738 23.244 0.542 1.00 78.44 474 GLU A CA 1
ATOM 3670 C C . GLU A 1 474 ? -16.379 24.364 1.371 1.00 78.44 474 GLU A C 1
ATOM 3672 O O . GLU A 1 474 ? -15.722 25.366 1.646 1.00 78.44 474 GLU A O 1
ATOM 3677 N N . LYS A 1 475 ? -17.621 24.186 1.842 1.00 84.94 475 LYS A N 1
ATOM 3678 C CA . LYS A 1 475 ? -18.337 25.239 2.581 1.00 84.94 475 LYS A CA 1
ATOM 3679 C C . LYS A 1 475 ? -17.743 25.501 3.958 1.00 84.94 475 LYS A C 1
ATOM 3681 O O . LYS A 1 475 ? -17.677 26.658 4.366 1.00 84.94 475 LYS A O 1
ATOM 3686 N N . ILE A 1 476 ? -17.229 24.473 4.636 1.00 83.00 476 ILE A N 1
ATOM 3687 C CA . ILE A 1 476 ? -16.449 24.645 5.872 1.00 83.00 476 ILE A CA 1
ATOM 3688 C C . ILE A 1 476 ? -15.220 25.526 5.606 1.00 83.00 476 ILE A C 1
ATOM 3690 O O . ILE A 1 476 ? -14.889 26.396 6.414 1.00 83.00 476 ILE A O 1
ATOM 3694 N N . THR A 1 477 ? -14.547 25.320 4.472 1.00 78.12 477 THR A N 1
ATOM 3695 C CA . THR A 1 477 ? -13.376 26.115 4.082 1.00 78.12 477 THR A CA 1
ATOM 3696 C C . THR A 1 477 ? -13.760 27.551 3.733 1.00 78.12 477 THR A C 1
ATOM 3698 O O . THR A 1 477 ? -13.129 28.475 4.249 1.00 78.12 477 THR A O 1
ATOM 3701 N N . ASP A 1 478 ? -14.795 27.744 2.913 1.00 84.38 478 ASP A N 1
ATOM 3702 C CA . ASP A 1 478 ? -15.312 29.066 2.535 1.00 84.38 478 ASP A CA 1
ATOM 3703 C C . ASP A 1 478 ? -15.706 29.874 3.776 1.00 84.38 478 ASP A C 1
ATOM 3705 O O . ASP A 1 478 ? -15.320 31.033 3.921 1.00 84.38 478 ASP A O 1
ATOM 3709 N N . LEU A 1 479 ? -16.422 29.243 4.712 1.00 86.00 479 LEU A N 1
ATOM 3710 C CA . LEU A 1 479 ? -16.859 29.879 5.949 1.00 86.00 479 LEU A CA 1
ATOM 3711 C C . LEU A 1 479 ? -15.672 30.282 6.828 1.00 86.00 479 LEU A C 1
ATOM 3713 O O . LEU A 1 479 ? -15.616 31.418 7.291 1.00 86.00 479 LEU A O 1
ATOM 3717 N N . ARG A 1 480 ? -14.692 29.388 7.027 1.00 85.88 480 ARG A N 1
ATOM 3718 C CA . ARG A 1 480 ? -13.461 29.718 7.769 1.00 85.88 480 ARG A CA 1
ATOM 3719 C C . ARG A 1 480 ? -12.699 30.871 7.121 1.00 85.88 480 ARG A C 1
ATOM 3721 O O . ARG A 1 480 ? -12.185 31.729 7.832 1.00 85.88 480 ARG A O 1
ATOM 3728 N N . PHE A 1 481 ? -12.630 30.891 5.791 1.00 82.75 481 PHE A N 1
ATOM 3729 C CA . PHE A 1 481 ? -11.981 31.961 5.044 1.00 82.75 481 PHE A CA 1
ATOM 3730 C C . PHE A 1 481 ? -12.693 33.300 5.249 1.00 82.75 481 PHE A C 1
ATOM 3732 O O . PHE A 1 481 ? -12.031 34.275 5.590 1.00 82.75 481 PHE A O 1
ATOM 3739 N N . LEU A 1 482 ? -14.021 33.342 5.123 1.00 89.19 482 LEU A N 1
ATOM 3740 C CA . LEU A 1 482 ? -14.806 34.556 5.367 1.00 89.19 482 LEU A CA 1
ATOM 3741 C C . LEU A 1 482 ? -14.677 35.046 6.816 1.00 89.19 482 LEU A C 1
ATOM 3743 O O . LEU A 1 482 ? -14.474 36.233 7.025 1.00 89.19 482 LEU A O 1
ATOM 3747 N N . ILE A 1 483 ? -14.715 34.143 7.805 1.00 89.50 483 ILE A N 1
ATOM 3748 C CA . ILE A 1 483 ? -14.519 34.485 9.229 1.00 89.50 483 ILE A CA 1
ATOM 3749 C C . ILE A 1 483 ? -13.126 35.081 9.483 1.00 89.50 483 ILE A C 1
ATOM 3751 O O . ILE A 1 483 ? -12.967 35.908 10.373 1.00 89.50 483 ILE A O 1
ATOM 3755 N N . SER A 1 484 ? -12.112 34.668 8.718 1.00 84.69 484 SER A N 1
ATOM 3756 C CA . SER A 1 484 ? -10.750 35.201 8.849 1.00 84.69 484 SER A CA 1
ATOM 3757 C C . SER A 1 484 ? -10.539 36.575 8.202 1.00 84.69 484 SER A C 1
ATOM 3759 O O . SER A 1 484 ? -9.446 37.129 8.319 1.00 84.69 484 SER A O 1
ATOM 3761 N N . GLN A 1 485 ? -11.539 37.111 7.495 1.00 86.50 485 GLN A N 1
ATOM 3762 C CA . GLN A 1 485 ? -11.482 38.449 6.913 1.00 86.50 485 GLN A CA 1
ATOM 3763 C C . GLN A 1 485 ? -11.974 39.473 7.929 1.00 86.50 485 GLN A C 1
ATOM 3765 O O . GLN A 1 485 ? -13.061 39.334 8.481 1.00 86.50 485 GLN A O 1
ATOM 3770 N N . ASP A 1 486 ? -11.184 40.521 8.124 1.00 84.75 486 ASP A N 1
ATOM 3771 C CA . ASP A 1 486 ? -11.541 41.653 8.969 1.00 84.75 486 ASP A CA 1
ATOM 3772 C C . ASP A 1 486 ? -11.315 42.951 8.187 1.00 84.75 486 ASP A C 1
ATOM 3774 O O . ASP A 1 486 ? -10.363 43.051 7.401 1.00 84.75 486 ASP A O 1
ATOM 3778 N N . ILE A 1 487 ? -12.206 43.925 8.364 1.00 64.50 487 ILE A N 1
ATOM 3779 C CA . ILE A 1 487 ? -12.062 45.262 7.778 1.00 64.50 487 ILE A CA 1
ATOM 3780 C C . ILE A 1 487 ? -11.576 46.157 8.913 1.00 64.50 487 ILE A C 1
ATOM 3782 O O . ILE A 1 487 ? -12.378 46.631 9.713 1.00 64.50 487 ILE 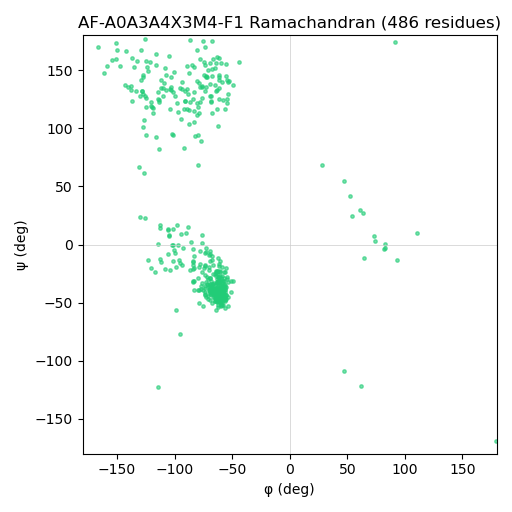A O 1
ATOM 3786 N N . ILE A 1 488 ? -10.254 46.330 8.988 1.00 53.06 488 ILE A N 1
ATOM 3787 C CA . ILE A 1 488 ? -9.612 47.289 9.899 1.00 53.06 488 ILE A CA 1
ATOM 3788 C C . ILE A 1 488 ? -9.918 48.715 9.443 1.00 53.06 488 ILE A C 1
ATOM 3790 O O . ILE A 1 488 ? -9.760 48.983 8.226 1.00 53.06 488 ILE A O 1
#

Mean predicted aligned error: 5.94 Å

Radius of gyration: 26.65 Å; Cα contacts (8 Å, |Δi|>4): 862; chains: 1; bounding box: 71×74×72 Å

Foldseek 3Di:
DDPVVVLVLLVVLQQQLQQVVLACVVCVVLPFDKDQLPQPSNPSDDDPLDDPQQPAQRIARLFFRAGEHEAGEQQFFQKFWADPPDLRRHRCRHHDQAHKYWTWHWDDDDSDIHIDNGTFIAGNVLCVVLVVQWDWADADPPVVDRITITGFDFDFAAAKWFFQADDPFWTWIAHPVRDIDIDTQPQKDAQDHHGDIDGGSGDTGITNGPHTDDCSVSSPHGDQLLVQCPPPDLNSVSSSLLSLLVNVVDDLVVNLVSLVVSLVPDDDQNSNLSSLLSNVLSVHPSSVVSLVCCLVPNPDSSSVLVSLSSLLASQDPVSLVVLLCQLPDPVQVVHPSNLSSLLSCAPRGNNVLLSLLVQCPPPDVSNNVSSLVSAALPDDLVSLVVLLVCLVVPDPSSLVSSLSSLQRNQDLSNLVVLVVSCVVCVVSNVSSLLSLLSHDLVSNCVVCVVPPSCVVSVVSVCVYPVNPPCNDPVNVVVVVVVVPDDDD

pLDDT: mean 92.48, std 9.81, range [33.69, 98.69]

=== Feature glossary ===
Annotated list of the representations used here:

Nearest PDB structures. The Foldseek neighbor list gives the closest experimentally determined structures in the PDB, ranked by structural alignment. TM-score near 1 means near-identical fold; near 0.3 means only rough topology match. This is how one finds what a novel AlphaFold prediction most resembles in the solved-structure universe.

Foldseek 3Di. Foldseek's 3Di representation compresses backbone geometry into a per-residue letter drawn from a learned twenty-state alphabet. It captures the tertiary interaction pattern around each residue — which residues are packed against it in space, regardless of where they are in sequence.

Radius of gyration, Cα contacts, bounding box. Radius of gyration (Rg) is the root-mean-square distance of Cα atoms from their centroid — a single number for overall size and compactness. A globular domain of N residues has Rg ≈ 2.2·N^0.38 Å; an extended or disordered chain has a much larger Rg. The Cα contact count is the number of residue pairs whose Cα atoms are within 8 Å and are more than four positions apart in sequence — a standard proxy for tertiary packing density. The bounding box is the smallest axis-aligned box enclosing all Cα atoms.

InterPro / GO / CATH / organism. The annotation block draws on four external resources. InterPro: which protein families and domains the sequence belongs to. GO: standardized terms for what the protein does, what process it participates in, and where in the cell it acts. CATH: which structural fold it has in the CATH hierarchy. Organism: the species of origin.

mmCIF coordinates. The mmCIF block holds the 3D Cartesian coordinates of each backbone atom (N, Cα, C, O) in ångströms. mmCIF is the PDB's canonical archive format — a tagged-loop text representation of the atomic model.

pLDDT. pLDDT is the predicted lDDT-Cα score: AlphaFold's confidence that the local environment of each residue (all inter-atomic distances within 15 Å) is correctly placed. It is a per-residue number between 0 and 100, with higher meaning more reliable.

Backbone torsions (φ/ψ). φ (phi) and ψ (psi) are the two rotatable backbone dihedrals per residue: φ is the C(i-1)–N–Cα–C torsion, ψ is the N–Cα–C–N(i+1) torsion, both in degrees on (−180°, 180°]. α-helical residues cluster near (−60°, −45°); β-strand residues near (−120°, +130°). A Ramachandran plot is simply a scatter of (φ, ψ) for every residue.

B-factor. For experimental (PDB) structures, the B-factor (temperature factor) quantifies the positional spread of each atom in the crystal — a combination of thermal vibration and static disorder — in units of Å². High B-factors mark flexible loops or poorly resolved regions; low B-factors mark the rigid, well-ordered core.

Secondary structure (3-state, P-SEA). SS3 is a coarse helix/strand/coil call (letters a/b/c) made by the P-SEA algorithm from inter-Cα distances and dihedrals. It is less detailed than DSSP but needs only Cα positions.

Predicted aligned error. Predicted aligned error is AlphaFold's pairwise confidence. Unlike pLDDT (per-residue), PAE is per-residue-pair and captures whether two parts of the structure are correctly placed relative to each other. Units are ångströms of 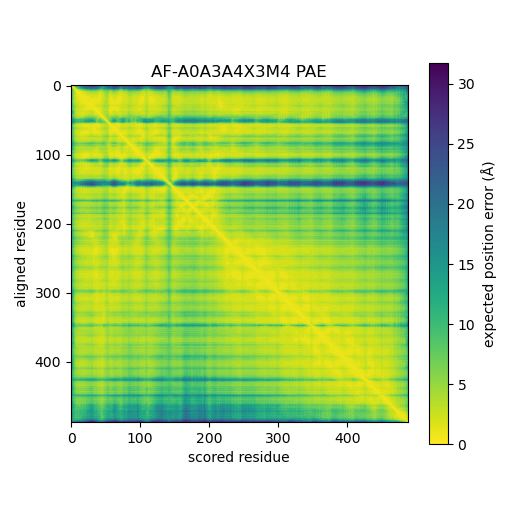expected positional error.

Solvent-accessible surface area. Solvent-accessible surface area (SASA) is the area in Å² traced out by the centre of a 1.4 Å probe sphere (a water molecule) rolled over the protein's van der Waals surface (Shrake–Rupley / Lee–Richards construction). Buried residues ha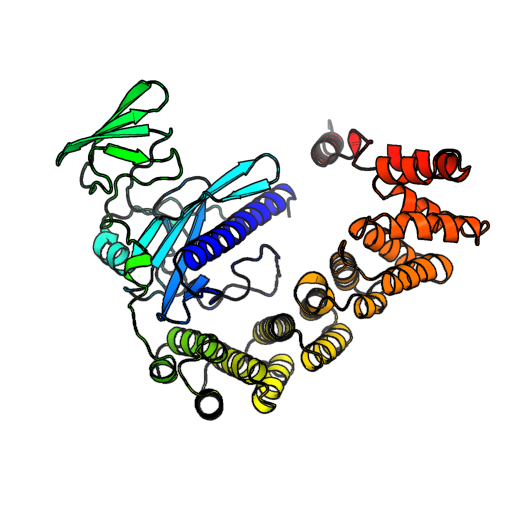ve near-zero SASA; fully exposed residues can exceed 200 Å². The total SASA scales roughly with the number of surface residues.

Secondary structure (8-state, DSSP). The SS8 string is DSSP's per-residue secondary-structure call. α-helix (H) means an i→i+4 H-bond ladder; β-strand (E) means the residue participates in a β-sheet; 3₁₀ (G) and π (I) are tighter and wider helices; T/S are turns/bends; '-' is loop.

Rendered structure images. Structure images are PyMOL renders from six orthogonal camera directions. Cartoon representation draws helices as coils and strands as arrows; sticks shows the backbone as bonds; surface shows the solvent-excluded envelope. Rainbow coloring maps sequence position to hue (blue→red, N→C); chain coloring assigns a distinct color per polypeptide.

Sequence. The amino-acid sequence is the protein's primary structure: the linear order of residues from the N-terminus to the C-terminus, written in one-letter code. Everything else here — the 3D coordinates, the secondary structure, the domain annotations — is ultimately a consequence of this string.

Contact-map, Ramachandran, and PAE plots. Three diagnostic plots accompany the record. The Cα contact map visualizes the tertiary structure as a 2D adjacency matrix (8 Å cutoff, sequence-local contacts suppressed). The Ramachandran plot shows the distribution of backbone (φ, ψ) torsions, with points in the α and β basins reflecting secondary structure content. The PAE plot shows AlphaFold's inter-residue confidence as a color matrix.